Protein AF-A0A3S4IH50-F1 (afdb_monomer_lite)

pLDDT: mean 76.99, std 16.34, range [30.42, 96.88]

Radius of gyration: 32.54 Å; chains: 1; bounding box: 99×103×78 Å

InterPro domains:
  IPR017745 Cellulose biosynthesis protein BcsE [PF10995] (4-411)
  IPR017745 Cellulose biosynthesis protein BcsE [TIGR03369] (60-378)

Sequence (422 aa):
MRRGDENELLVLGNAEKYLGFDRPDAASRELRAATQWAEEKRRCVLLLANRQRLDMAAQAILAKSANLCAGLALAQKIGTGVYSWQTEHWMGAGAAAEAQTHVLGHDVSGALRLLREEPDALAARPALDLFLVHATRSSLDGNTPPPQWQLYDDLPALTAAAGGAVAATVLLDTGTSQRETLADAVSGLRRQCGSRLKILVRESGNRRLRRNEEQLLLQLGANLVLPAELRFASAVSLIHALQPAVYQRRNHLEPQILRNASLPPTDRGYLPPARFAEMVRKTVQRSGAIQISSTLVILSPAGGIRPWEMLAPDRFRRTGDLCTADTLQAYLFLFACGEADVPAALRNQFSLPVTDLADSETRCPDNASILQALTRLENQPDPSPPRPRDGARAASAKGPAHVALRRLPLRRRDKDGETIDV

Secondary structure (DSSP, 8-state):
--------EEEEE-GGGTS-TTSHHHHHHHHHHHHHHHHHTT-EEEEE--GGGS-HHHHHHHHHHGGGSSEEEEEEEEETTEEEEEEEEETT--TTSTT-EEEEEE-TTS-EEE------TTTTS--TTTT-EEEEGGGGTTPPPPTTEEEESSHHHHHHHHTT-SS-EEEEESSSS-HHHHHHHHHHHHHHH-TTSEEEEE--TT-PPPHHHHHHHHHHT-SEEE-TTS-HHHHHHHHHHTTTPPPPP-----HHHHHHHHPPPS--EE--HHHHHHHHHHHHHHHGGGT---EEEEEEEPTT--HHHHS-GGG--STTEEEEE-SS-EEEEETT--GGGHHHHHHHH-SS-HHHHEEEEEEE-SHHHHHHHHHHHHTS---PPPPP---------PPPPP-PPPP---PPPPTT------

Structure (mmCIF, N/CA/C/O backbone):
data_AF-A0A3S4IH50-F1
#
_entry.id   AF-A0A3S4IH50-F1
#
loop_
_atom_site.group_PDB
_atom_site.id
_atom_site.type_symbol
_atom_site.label_atom_id
_atom_site.label_alt_id
_atom_site.label_comp_id
_atom_site.label_asym_id
_atom_site.label_entity_id
_atom_site.label_seq_id
_atom_site.pdbx_PDB_ins_code
_atom_site.Cartn_x
_atom_site.Cartn_y
_atom_site.Cartn_z
_atom_site.occupancy
_atom_site.B_iso_or_equiv
_atom_site.auth_seq_id
_atom_site.auth_comp_id
_atom_site.auth_asym_id
_atom_site.auth_atom_id
_atom_site.pdbx_PDB_model_num
ATOM 1 N N . MET A 1 1 ? -15.814 56.507 19.696 1.00 35.12 1 MET A N 1
ATOM 2 C CA . MET A 1 1 ? -15.937 56.061 18.291 1.00 35.12 1 MET A CA 1
ATOM 3 C C . MET A 1 1 ? -14.917 54.952 18.065 1.00 35.12 1 MET A C 1
ATOM 5 O O . MET A 1 1 ? -13.728 55.223 18.106 1.00 35.12 1 MET A O 1
ATOM 9 N N . ARG A 1 2 ? -15.388 53.700 17.985 1.00 43.59 2 ARG A N 1
ATOM 10 C CA . ARG A 1 2 ? -14.597 52.471 17.808 1.00 43.59 2 ARG A CA 1
ATOM 11 C C . ARG A 1 2 ? -14.454 52.162 16.307 1.00 43.59 2 ARG A C 1
ATOM 13 O O . ARG A 1 2 ? -15.470 52.074 15.626 1.00 43.59 2 ARG A O 1
ATOM 20 N N . ARG A 1 3 ? -13.217 51.972 15.846 1.00 37.88 3 ARG A N 1
ATOM 21 C CA . ARG A 1 3 ? -12.746 51.259 14.635 1.00 37.88 3 ARG A CA 1
ATOM 22 C C . ARG A 1 3 ? -11.315 50.851 15.021 1.00 37.88 3 ARG A C 1
ATOM 24 O O . ARG A 1 3 ? -10.479 51.731 15.119 1.00 37.88 3 ARG A O 1
ATOM 31 N N . GLY A 1 4 ? -11.063 49.684 15.609 1.00 39.12 4 GLY A N 1
ATOM 32 C CA . GLY A 1 4 ? -11.107 48.372 14.970 1.00 39.12 4 GLY A CA 1
ATOM 33 C C . GLY A 1 4 ? -9.670 48.034 14.567 1.00 39.12 4 GLY A C 1
ATOM 34 O O . GLY A 1 4 ? -9.328 48.264 13.418 1.00 39.12 4 GLY A O 1
ATOM 35 N N . ASP A 1 5 ? -8.837 47.619 15.533 1.00 44.97 5 ASP A N 1
ATOM 36 C CA . ASP A 1 5 ? -7.463 47.140 15.297 1.00 44.97 5 ASP A CA 1
ATOM 37 C C . ASP A 1 5 ? -7.522 45.995 14.273 1.00 44.97 5 ASP A C 1
ATOM 39 O O . ASP A 1 5 ? -8.036 44.913 14.571 1.00 44.97 5 ASP A O 1
ATOM 43 N N . GLU A 1 6 ? -7.053 46.237 13.051 1.00 52.38 6 GLU A N 1
ATOM 44 C CA . GLU A 1 6 ? -6.857 45.178 12.065 1.00 52.38 6 GLU A CA 1
ATOM 45 C C . GLU A 1 6 ? -5.680 44.314 12.539 1.00 52.38 6 GLU A C 1
ATOM 47 O O . GLU A 1 6 ? -4.526 44.737 12.506 1.00 52.38 6 GLU A O 1
ATOM 52 N N . ASN A 1 7 ? -5.968 43.101 13.021 1.00 61.84 7 ASN A N 1
ATOM 53 C CA . ASN A 1 7 ? -4.951 42.077 13.259 1.00 61.84 7 ASN A CA 1
ATOM 54 C C . ASN A 1 7 ? -4.317 41.698 11.910 1.00 61.84 7 ASN A C 1
ATOM 56 O O . ASN A 1 7 ? -4.803 40.812 11.206 1.00 61.84 7 ASN A O 1
ATOM 60 N N . GLU A 1 8 ? -3.244 42.386 11.530 1.00 74.81 8 GLU A N 1
ATOM 61 C CA . GLU A 1 8 ? -2.491 42.084 10.316 1.00 74.81 8 GLU A CA 1
ATOM 62 C C . GLU A 1 8 ? -1.781 40.722 10.449 1.00 74.81 8 GLU A C 1
ATOM 64 O O . GLU A 1 8 ? -1.018 40.480 11.393 1.00 74.81 8 GLU A O 1
ATOM 69 N N . LEU A 1 9 ? -2.027 39.830 9.482 1.00 81.75 9 LEU A N 1
ATOM 70 C CA . LEU A 1 9 ? -1.347 38.541 9.348 1.00 81.75 9 LEU A CA 1
ATOM 71 C C . LEU A 1 9 ? -0.119 38.695 8.445 1.00 81.75 9 LEU A C 1
ATOM 73 O O . LEU A 1 9 ? -0.242 38.950 7.248 1.00 81.75 9 LEU A O 1
ATOM 77 N N . LEU A 1 10 ? 1.068 38.481 9.006 1.00 85.56 10 LEU A N 1
ATOM 78 C CA . LEU A 1 10 ? 2.316 38.410 8.257 1.00 85.56 10 LEU A CA 1
ATOM 79 C C . LEU A 1 10 ? 2.591 36.956 7.862 1.00 85.56 10 LEU A C 1
ATOM 81 O O . LEU A 1 10 ? 2.755 36.100 8.728 1.00 85.56 10 LEU A O 1
ATOM 85 N N . VAL A 1 11 ? 2.695 36.675 6.564 1.00 86.56 11 VAL A N 1
ATOM 86 C CA . VAL A 1 11 ? 3.039 35.337 6.062 1.00 86.56 11 VAL A CA 1
ATOM 87 C C . VAL A 1 11 ? 4.468 35.337 5.530 1.00 86.56 11 VAL A C 1
ATOM 89 O O . VAL A 1 11 ? 4.773 36.029 4.559 1.00 86.56 11 VAL A O 1
ATOM 92 N N . LEU A 1 12 ? 5.345 34.539 6.141 1.00 85.25 12 LEU A N 1
ATOM 93 C CA . LEU A 1 12 ? 6.718 34.341 5.683 1.00 85.25 12 LEU A CA 1
ATOM 94 C C . LEU A 1 12 ? 6.831 33.011 4.929 1.00 85.25 12 LEU A C 1
ATOM 96 O O . LEU A 1 12 ? 6.789 31.935 5.525 1.00 85.25 12 LEU A O 1
ATOM 100 N N . GLY A 1 13 ? 6.991 33.086 3.610 1.00 85.38 13 GLY A N 1
ATOM 101 C CA . GLY A 1 13 ? 7.233 31.920 2.760 1.00 85.38 13 GLY A CA 1
ATOM 102 C C . GLY A 1 13 ? 8.693 31.462 2.764 1.00 85.38 13 GLY A C 1
ATOM 103 O O . GLY A 1 13 ? 9.604 32.282 2.827 1.00 85.38 13 GLY A O 1
ATOM 104 N N . ASN A 1 14 ? 8.916 30.157 2.588 1.00 85.12 14 ASN A N 1
ATOM 105 C CA . ASN A 1 14 ? 10.242 29.523 2.590 1.00 85.12 14 ASN A CA 1
ATOM 106 C C . ASN A 1 14 ? 11.030 29.802 3.881 1.00 85.12 14 ASN A C 1
ATOM 108 O O . ASN A 1 14 ? 12.215 30.146 3.835 1.00 85.12 14 ASN A O 1
ATOM 112 N N . ALA A 1 15 ? 10.367 29.682 5.031 1.00 85.75 15 ALA A N 1
ATOM 113 C CA . ALA A 1 15 ? 10.955 29.966 6.335 1.00 85.75 15 ALA A CA 1
ATOM 114 C C . ALA A 1 15 ? 12.237 29.150 6.600 1.00 85.75 15 ALA A C 1
ATOM 116 O O . ALA A 1 15 ? 13.124 29.633 7.297 1.00 85.75 15 ALA A O 1
ATOM 117 N N . GLU A 1 16 ? 12.400 27.983 5.962 1.00 84.00 16 GLU A N 1
ATOM 118 C CA . GLU A 1 16 ? 13.617 27.162 6.040 1.00 84.00 16 GLU A CA 1
ATOM 119 C C . GLU A 1 16 ? 14.892 27.845 5.526 1.00 84.00 16 GLU A C 1
ATOM 121 O O . GLU A 1 16 ? 15.990 27.374 5.797 1.00 84.00 16 GLU A O 1
ATOM 126 N N . LYS A 1 17 ? 14.768 28.933 4.757 1.00 84.12 17 LYS A N 1
ATOM 127 C CA . LYS A 1 17 ? 15.921 29.704 4.269 1.00 84.12 17 LYS A CA 1
ATOM 128 C C . LYS A 1 17 ? 16.411 30.747 5.268 1.00 84.12 17 LYS A C 1
ATOM 130 O O . LYS A 1 17 ? 17.538 31.215 5.146 1.00 84.12 17 LYS A O 1
ATOM 135 N N . TYR A 1 18 ? 15.540 31.152 6.186 1.00 81.62 18 TYR A N 1
ATOM 136 C CA . TYR A 1 18 ? 15.788 32.233 7.139 1.00 81.62 18 TYR A CA 1
ATOM 137 C C . TYR A 1 18 ? 15.977 31.711 8.558 1.00 81.62 18 TYR A C 1
ATOM 139 O O . TYR A 1 18 ? 16.594 32.390 9.371 1.00 81.62 18 TYR A O 1
ATOM 147 N N . LEU A 1 19 ? 15.437 30.523 8.835 1.00 81.44 19 LEU A N 1
ATOM 148 C CA . LEU A 1 19 ? 15.501 29.869 10.128 1.00 81.44 19 LEU A CA 1
ATOM 149 C C . LEU A 1 19 ? 16.438 28.662 10.054 1.00 81.44 19 LEU A C 1
ATOM 151 O O . LEU A 1 19 ? 16.277 27.784 9.203 1.00 81.44 19 LEU A O 1
ATOM 155 N N . GLY A 1 20 ? 17.413 28.617 10.959 1.00 78.88 20 GLY A N 1
ATOM 156 C CA . GLY A 1 20 ? 18.415 27.563 11.083 1.00 78.88 20 GLY A CA 1
ATOM 157 C C . GLY A 1 20 ? 17.845 26.295 11.709 1.00 78.88 20 GLY A C 1
ATOM 158 O O . GLY A 1 20 ? 18.200 25.939 12.832 1.00 78.88 20 GLY A O 1
ATOM 159 N N . PHE A 1 21 ? 16.952 25.606 10.993 1.00 76.56 21 PHE A N 1
ATOM 160 C CA . PHE A 1 21 ? 16.355 24.339 11.438 1.00 76.56 21 PHE A CA 1
ATOM 161 C C . PHE A 1 21 ? 17.347 23.167 11.479 1.00 76.56 21 PHE A C 1
ATOM 163 O O . PHE A 1 21 ? 17.009 22.100 11.977 1.00 76.56 21 PHE A O 1
ATOM 170 N N . ASP A 1 22 ? 18.573 23.366 11.000 1.00 74.62 22 ASP A N 1
ATOM 171 C CA . ASP A 1 22 ? 19.691 22.423 11.058 1.00 74.62 22 ASP A CA 1
ATOM 172 C C . ASP A 1 22 ? 20.353 22.352 12.445 1.00 74.62 22 ASP A C 1
ATOM 174 O O . ASP A 1 22 ? 20.998 21.357 12.781 1.00 74.62 22 ASP A O 1
ATOM 178 N N . ARG A 1 23 ? 20.192 23.396 13.272 1.00 79.38 23 ARG A N 1
ATOM 179 C CA . ARG A 1 23 ? 20.815 23.502 14.596 1.00 79.38 23 ARG A CA 1
ATOM 180 C C . ARG A 1 23 ? 19.773 23.815 15.673 1.00 79.38 23 ARG A C 1
ATOM 182 O O . ARG A 1 23 ? 19.114 24.852 15.601 1.00 79.38 23 ARG A O 1
ATOM 189 N N . PRO A 1 24 ? 19.670 22.998 16.737 1.00 74.94 24 PRO A N 1
ATOM 190 C CA . PRO A 1 24 ? 18.614 23.137 17.744 1.00 74.94 24 PRO A CA 1
ATOM 191 C C . PRO A 1 24 ? 18.642 24.482 18.485 1.00 74.94 24 PRO A C 1
ATOM 193 O O . PRO A 1 24 ? 17.589 25.083 18.724 1.00 74.94 24 PRO A O 1
ATOM 196 N N . ASP A 1 25 ? 19.836 24.989 18.797 1.00 83.12 25 ASP A N 1
ATOM 197 C CA . ASP A 1 25 ? 20.001 26.264 19.503 1.00 83.12 25 ASP A CA 1
ATOM 198 C C . ASP A 1 25 ? 19.669 27.467 18.613 1.00 83.12 25 ASP A C 1
ATOM 200 O O . ASP A 1 25 ? 19.109 28.458 19.085 1.00 83.12 25 ASP A O 1
ATOM 204 N N . ALA A 1 26 ? 19.991 27.381 17.317 1.00 85.00 26 ALA A N 1
ATOM 205 C CA . ALA A 1 26 ? 19.685 28.435 16.356 1.00 85.00 26 ALA A CA 1
ATOM 206 C C . ALA A 1 26 ? 18.173 28.529 16.124 1.00 85.00 26 ALA A C 1
ATOM 208 O O . ALA A 1 26 ? 17.600 29.593 16.359 1.00 85.00 26 ALA A O 1
ATOM 209 N N . ALA A 1 27 ? 17.526 27.400 15.807 1.00 81.69 27 ALA A N 1
ATOM 210 C CA . ALA A 1 27 ? 16.080 27.316 15.622 1.00 81.69 27 ALA A CA 1
ATOM 211 C C . ALA A 1 27 ? 15.308 27.849 16.837 1.00 81.69 27 ALA A C 1
ATOM 213 O O . ALA A 1 27 ? 14.405 28.671 16.699 1.00 81.69 27 ALA A O 1
ATOM 214 N N . SER A 1 28 ? 15.692 27.435 18.049 1.00 84.62 28 SER A N 1
ATOM 215 C CA . SER A 1 28 ? 15.005 27.860 19.274 1.00 84.62 28 SER A CA 1
ATOM 216 C C . SER A 1 28 ? 15.169 29.355 19.553 1.00 84.62 28 SER A C 1
ATOM 218 O O . SER A 1 28 ? 14.220 30.007 19.989 1.00 84.62 28 SER A O 1
ATOM 220 N N . ARG A 1 29 ? 16.357 29.920 19.309 1.00 88.62 29 ARG A N 1
ATOM 221 C CA . ARG A 1 29 ? 16.619 31.355 19.488 1.00 88.62 29 ARG A CA 1
ATOM 222 C C . ARG A 1 29 ? 15.850 32.198 18.474 1.00 88.62 29 ARG A C 1
ATOM 224 O O . ARG A 1 29 ? 15.261 33.206 18.850 1.00 88.62 29 ARG A O 1
ATOM 231 N N . GLU A 1 30 ? 15.857 31.793 17.211 1.00 89.12 30 GLU A N 1
ATOM 232 C CA . GLU A 1 30 ? 15.212 32.533 16.125 1.00 89.12 30 GLU A CA 1
ATOM 233 C C . GLU A 1 30 ? 13.685 32.478 16.230 1.00 89.12 30 GLU A C 1
ATOM 235 O O . GLU A 1 30 ? 13.032 33.507 16.074 1.00 89.12 30 GLU A O 1
ATOM 240 N N . LEU A 1 31 ? 13.114 31.324 16.597 1.00 87.56 31 LEU A N 1
ATOM 241 C CA . LEU A 1 31 ? 11.680 31.210 16.873 1.00 87.56 31 LEU A CA 1
ATOM 242 C C . LEU A 1 31 ? 11.265 32.056 18.082 1.00 87.56 31 LEU A C 1
ATOM 244 O O . LEU A 1 31 ? 10.263 32.757 17.999 1.00 87.56 31 LEU A O 1
ATOM 248 N N . ARG A 1 32 ? 12.052 32.081 19.171 1.00 88.62 32 ARG A N 1
ATOM 249 C CA . ARG A 1 32 ? 11.782 32.988 20.307 1.00 88.62 32 ARG A CA 1
ATOM 250 C C . ARG A 1 32 ? 11.823 34.452 19.897 1.00 88.62 32 ARG A C 1
ATOM 252 O O . ARG A 1 32 ? 10.945 35.205 20.296 1.00 88.62 32 ARG A O 1
ATOM 259 N N . ALA A 1 33 ? 12.818 34.846 19.104 1.00 88.62 33 ALA A N 1
ATOM 260 C CA . ALA A 1 33 ? 12.922 36.213 18.609 1.00 88.62 33 ALA A CA 1
ATOM 261 C C . ALA A 1 33 ? 11.719 36.584 17.726 1.00 88.62 33 ALA A C 1
ATOM 263 O O . ALA A 1 33 ? 11.176 37.677 17.863 1.00 88.62 33 ALA A O 1
ATOM 264 N N . ALA A 1 34 ? 11.265 35.665 16.866 1.00 87.44 34 ALA A N 1
ATOM 265 C CA . ALA A 1 34 ? 10.076 35.858 16.042 1.00 87.44 34 ALA A CA 1
ATOM 266 C C . ALA A 1 34 ? 8.797 35.974 16.887 1.00 87.44 34 ALA A C 1
ATOM 268 O O . ALA A 1 34 ? 7.998 36.878 16.645 1.00 87.44 34 ALA A O 1
ATOM 269 N N . THR A 1 35 ? 8.624 35.114 17.896 1.00 87.44 35 THR A N 1
ATOM 270 C CA . THR A 1 35 ? 7.488 35.172 18.829 1.00 87.44 35 THR A CA 1
ATOM 271 C C . THR A 1 35 ? 7.488 36.485 19.611 1.00 87.44 35 THR A C 1
ATOM 273 O O . THR A 1 35 ? 6.485 37.193 19.603 1.00 87.44 35 THR A O 1
ATOM 276 N N . GLN A 1 36 ? 8.621 36.872 20.204 1.00 88.88 36 GLN A N 1
ATOM 277 C CA . GLN A 1 36 ? 8.741 38.123 20.956 1.00 88.88 36 GLN A CA 1
ATOM 278 C C . GLN A 1 36 ? 8.453 39.343 20.072 1.00 88.88 36 GLN A C 1
ATOM 280 O O . GLN A 1 36 ? 7.710 40.239 20.462 1.00 88.88 36 GLN A O 1
ATOM 285 N N . TRP A 1 37 ? 8.994 39.370 18.854 1.00 89.56 37 TRP A N 1
ATOM 286 C CA . TRP A 1 37 ? 8.717 40.450 17.911 1.00 89.56 37 TRP A CA 1
ATOM 287 C C . TRP A 1 37 ? 7.231 40.517 17.533 1.00 89.56 37 TRP A C 1
ATOM 289 O O . TRP A 1 37 ? 6.659 41.607 17.455 1.00 89.56 37 TRP A O 1
ATOM 299 N N . ALA A 1 38 ? 6.591 39.364 17.312 1.00 88.12 38 ALA A N 1
ATOM 300 C CA . ALA A 1 38 ? 5.167 39.282 16.999 1.00 88.12 38 ALA A CA 1
ATOM 301 C C . ALA A 1 38 ? 4.307 39.817 18.156 1.00 88.12 38 ALA A C 1
ATOM 303 O O . ALA A 1 38 ? 3.365 40.576 17.919 1.00 88.12 38 ALA A O 1
ATOM 304 N N . GLU A 1 39 ? 4.676 39.503 19.400 1.00 86.25 39 GLU A N 1
ATOM 305 C CA . GLU A 1 39 ? 4.042 40.031 20.611 1.00 86.25 39 GLU A CA 1
ATOM 306 C C . GLU A 1 39 ? 4.234 41.549 20.747 1.00 86.25 39 GLU A C 1
ATOM 308 O O . GLU A 1 39 ? 3.257 42.283 20.912 1.00 86.25 39 GLU A O 1
ATOM 313 N N . GLU A 1 40 ? 5.469 42.042 20.603 1.00 89.50 40 GLU A N 1
ATOM 314 C CA . GLU A 1 40 ? 5.807 43.470 20.685 1.00 89.50 40 GLU A CA 1
ATOM 315 C C . GLU A 1 40 ? 5.060 44.307 19.642 1.00 89.50 40 GLU A C 1
ATOM 317 O O . GLU A 1 40 ? 4.642 45.436 19.912 1.00 89.50 40 GLU A O 1
ATOM 322 N N . LYS A 1 41 ? 4.887 43.763 18.434 1.00 86.69 41 LYS A N 1
ATOM 323 C CA . LYS A 1 41 ? 4.178 44.428 17.334 1.00 86.69 41 LYS A CA 1
ATOM 324 C C . LYS A 1 41 ? 2.684 44.129 17.299 1.00 86.69 41 LYS A C 1
ATOM 326 O O . LYS A 1 41 ? 2.007 44.702 16.451 1.00 86.69 41 LYS A O 1
ATOM 331 N N . ARG A 1 42 ? 2.173 43.278 18.198 1.00 84.00 42 ARG A N 1
ATOM 332 C CA . ARG A 1 42 ? 0.786 42.777 18.203 1.00 84.00 42 ARG A CA 1
ATOM 333 C C . ARG A 1 42 ? 0.346 42.247 16.834 1.00 84.00 42 ARG A C 1
ATOM 335 O O . ARG A 1 42 ? -0.740 42.557 16.354 1.00 84.00 42 ARG A O 1
ATOM 342 N N . ARG A 1 43 ? 1.211 41.466 16.187 1.00 85.69 43 ARG A N 1
ATOM 343 C CA . ARG A 1 43 ? 0.962 40.876 14.864 1.00 85.69 43 ARG A CA 1
ATOM 344 C C . ARG A 1 43 ? 0.888 39.363 14.947 1.00 85.69 43 ARG A C 1
ATOM 346 O O . ARG A 1 43 ? 1.544 38.745 15.780 1.00 85.69 43 ARG A O 1
ATOM 353 N N . CYS A 1 44 ? 0.131 38.759 14.036 1.00 84.50 44 CYS A N 1
ATOM 354 C CA . CYS A 1 44 ? 0.169 37.316 13.836 1.00 84.50 44 CYS A CA 1
ATOM 355 C C . CYS A 1 44 ? 1.207 36.992 12.758 1.00 84.50 44 CYS A C 1
ATOM 357 O O . CYS A 1 44 ? 1.179 37.588 11.682 1.00 84.50 44 CYS A O 1
ATOM 359 N N . VAL A 1 45 ? 2.121 36.063 13.037 1.00 87.44 45 VAL A N 1
ATOM 360 C CA . VAL A 1 45 ? 3.142 35.624 12.078 1.00 87.44 45 VAL A CA 1
ATOM 361 C C . VAL A 1 45 ? 2.907 34.159 11.733 1.00 87.44 45 VAL A C 1
ATOM 363 O O . VAL A 1 45 ? 2.935 33.298 12.609 1.00 87.44 45 VAL A O 1
ATOM 366 N N . LEU A 1 46 ? 2.708 33.877 10.447 1.00 88.56 46 LEU A N 1
ATOM 367 C CA . LEU A 1 46 ? 2.616 32.531 9.897 1.00 88.56 46 LEU A CA 1
ATOM 368 C C . LEU A 1 46 ? 3.897 32.204 9.129 1.00 88.56 46 LEU A C 1
ATOM 370 O O . LEU A 1 46 ? 4.208 32.828 8.114 1.00 88.56 46 LEU A O 1
ATOM 374 N N . LEU A 1 47 ? 4.626 31.198 9.602 1.00 88.56 47 LEU A N 1
ATOM 375 C CA . LEU A 1 47 ? 5.848 30.710 8.972 1.00 88.56 47 LEU A CA 1
ATOM 376 C C . LEU A 1 47 ? 5.518 29.501 8.090 1.00 88.56 47 LEU A C 1
ATOM 378 O O . LEU A 1 47 ? 5.045 28.479 8.581 1.00 88.56 47 LEU A O 1
ATOM 382 N N . LEU A 1 48 ? 5.783 29.601 6.787 1.00 89.00 48 LEU A N 1
ATOM 383 C CA . LEU A 1 48 ? 5.587 28.510 5.834 1.00 89.00 48 LEU A CA 1
ATOM 384 C C . LEU A 1 48 ? 6.942 27.923 5.440 1.00 89.00 48 LEU A C 1
ATOM 386 O O . LEU A 1 48 ? 7.703 28.544 4.693 1.00 89.00 48 LEU A O 1
ATOM 390 N N . ALA A 1 49 ? 7.231 26.717 5.926 1.00 85.94 49 ALA A N 1
ATOM 391 C CA . ALA A 1 49 ? 8.445 25.977 5.596 1.00 85.94 49 ALA A CA 1
ATOM 392 C C . ALA A 1 49 ? 8.157 24.838 4.609 1.00 85.94 49 ALA A C 1
ATOM 394 O O . ALA A 1 49 ? 7.166 24.115 4.741 1.00 85.94 49 ALA A O 1
ATOM 395 N N . ASN A 1 50 ? 9.042 24.634 3.632 1.00 84.12 50 ASN A N 1
ATOM 396 C CA . ASN A 1 50 ? 8.935 23.493 2.727 1.00 84.12 50 ASN A CA 1
ATOM 397 C C . ASN A 1 50 ? 9.580 22.241 3.339 1.00 84.12 50 ASN A C 1
ATOM 399 O O . ASN A 1 50 ? 10.800 22.078 3.317 1.00 84.12 50 ASN A O 1
ATOM 403 N N . ARG A 1 51 ? 8.742 21.305 3.798 1.00 75.19 51 ARG A N 1
ATOM 404 C CA . ARG A 1 51 ? 9.170 20.024 4.384 1.00 75.19 51 ARG A CA 1
ATOM 405 C C . ARG A 1 51 ? 10.111 19.215 3.485 1.00 75.19 51 ARG A C 1
ATOM 407 O O . ARG A 1 51 ? 10.994 18.554 4.009 1.00 75.19 51 ARG A O 1
ATOM 414 N N . GLN A 1 52 ? 9.964 19.263 2.158 1.00 75.38 52 GLN A N 1
ATOM 415 C CA . GLN A 1 52 ? 10.820 18.491 1.240 1.00 75.38 52 GLN A CA 1
ATOM 416 C C . GLN A 1 52 ? 12.277 18.970 1.223 1.00 75.38 52 GLN A C 1
ATOM 418 O O . GLN A 1 52 ? 13.146 18.255 0.738 1.00 75.38 52 GLN A O 1
ATOM 423 N N . ARG A 1 53 ? 12.542 20.178 1.730 1.00 78.00 53 ARG A N 1
ATOM 424 C CA . ARG A 1 53 ? 13.893 20.732 1.873 1.00 78.00 53 ARG A CA 1
ATOM 425 C C . ARG A 1 53 ? 14.495 20.497 3.257 1.00 78.00 53 ARG A C 1
ATOM 427 O O . ARG A 1 53 ? 15.655 20.829 3.461 1.00 78.00 53 ARG A O 1
ATOM 434 N N . LEU A 1 54 ? 13.716 19.959 4.194 1.00 73.50 54 LEU A N 1
ATOM 435 C CA . LEU A 1 54 ? 14.155 19.652 5.549 1.00 73.50 54 LEU A CA 1
ATOM 436 C C . LEU A 1 54 ? 14.442 18.159 5.651 1.00 73.50 54 LEU A C 1
ATOM 438 O O . LEU A 1 54 ? 13.572 17.339 5.351 1.00 73.50 54 LEU A O 1
ATOM 442 N N . ASP A 1 55 ? 15.636 17.801 6.111 1.00 70.50 55 ASP A N 1
ATOM 443 C CA . ASP A 1 55 ? 15.944 16.415 6.447 1.00 70.50 55 ASP A CA 1
ATOM 444 C C . ASP A 1 55 ? 15.204 15.965 7.724 1.00 70.50 55 ASP A C 1
ATOM 446 O O . ASP A 1 55 ? 14.512 16.735 8.398 1.00 70.50 55 ASP A O 1
ATOM 450 N N . MET A 1 56 ? 15.323 14.680 8.061 1.00 66.12 56 MET A N 1
ATOM 451 C CA . MET A 1 56 ? 14.647 14.111 9.231 1.00 66.12 56 MET A CA 1
ATOM 452 C C . MET A 1 56 ? 15.111 14.734 10.557 1.00 66.12 56 MET A C 1
ATOM 454 O O . MET A 1 56 ? 14.314 14.831 11.491 1.00 66.12 56 MET A O 1
ATOM 458 N N . ALA A 1 57 ? 16.373 15.163 10.650 1.00 66.62 57 ALA A N 1
ATOM 459 C CA . ALA A 1 57 ? 16.920 15.771 11.858 1.00 66.62 57 ALA A CA 1
ATOM 460 C C . ALA A 1 57 ? 16.349 17.180 12.066 1.00 66.62 57 ALA A C 1
ATOM 462 O O . ALA A 1 57 ? 15.859 17.490 13.152 1.00 66.62 57 ALA A O 1
ATOM 463 N N . ALA A 1 58 ? 16.315 17.991 11.010 1.00 69.69 58 ALA A N 1
ATOM 464 C CA . ALA A 1 58 ? 15.746 19.329 11.017 1.00 69.69 58 ALA A CA 1
ATOM 465 C C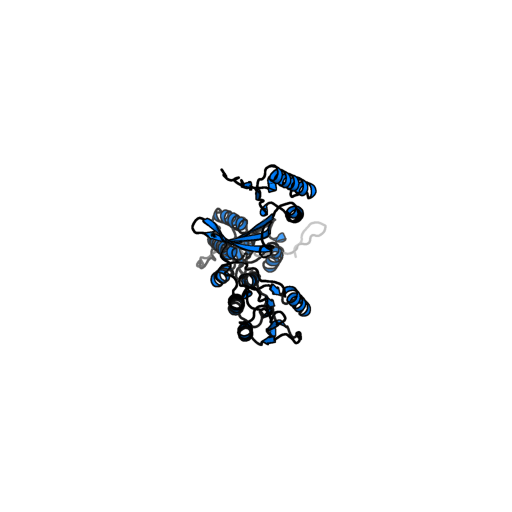 . ALA A 1 58 ? 14.238 19.316 11.294 1.00 69.69 58 ALA A C 1
ATOM 467 O O . ALA A 1 58 ? 13.732 20.142 12.054 1.00 69.69 58 ALA A O 1
ATOM 468 N N . GLN A 1 59 ? 13.510 18.335 10.753 1.00 69.19 59 GLN A N 1
ATOM 469 C CA . GLN A 1 59 ? 12.093 18.139 11.074 1.00 69.19 59 GLN A CA 1
ATOM 470 C C . GLN A 1 59 ? 11.875 17.802 12.556 1.00 69.19 59 GLN A C 1
ATOM 472 O O . GLN A 1 59 ? 10.950 18.327 13.173 1.00 69.19 59 GLN A O 1
ATOM 477 N N . ALA A 1 60 ? 12.727 16.955 13.142 1.00 68.50 60 ALA A N 1
ATOM 478 C CA . ALA A 1 60 ? 12.650 16.614 14.560 1.00 68.50 60 ALA A CA 1
ATOM 479 C C . ALA A 1 60 ? 13.008 17.805 15.465 1.00 68.50 60 ALA A C 1
ATOM 481 O O . ALA A 1 60 ? 12.382 17.992 16.510 1.00 68.50 60 ALA A O 1
ATOM 482 N N . ILE A 1 61 ? 13.989 18.622 15.066 1.00 74.12 61 ILE A N 1
ATOM 483 C CA . ILE A 1 61 ? 14.337 19.876 15.748 1.00 74.12 61 ILE A CA 1
ATOM 484 C C . ILE A 1 61 ? 13.148 20.839 15.708 1.00 74.12 61 ILE A C 1
ATOM 486 O O . ILE A 1 61 ? 12.731 21.323 16.757 1.00 74.12 61 ILE A O 1
ATOM 490 N N . LEU A 1 62 ? 12.555 21.055 14.531 1.00 76.69 62 LEU A N 1
ATOM 491 C CA . LEU A 1 62 ? 11.388 21.919 14.367 1.00 76.69 62 LEU A CA 1
ATOM 492 C C . LEU A 1 62 ? 10.216 21.454 15.238 1.00 76.69 62 LEU A C 1
ATOM 494 O O . LEU A 1 62 ? 9.648 22.268 15.955 1.00 76.69 62 LEU A O 1
ATOM 498 N N . ALA A 1 63 ? 9.894 20.158 15.239 1.00 72.06 63 ALA A N 1
ATOM 499 C CA . ALA A 1 63 ? 8.817 19.610 16.065 1.00 72.06 63 ALA A CA 1
ATOM 500 C C . ALA A 1 63 ? 9.052 19.841 17.570 1.00 72.06 63 ALA A C 1
ATOM 502 O O . ALA A 1 63 ? 8.114 20.143 18.301 1.00 72.06 63 ALA A O 1
ATOM 503 N N . LYS A 1 64 ? 10.305 19.755 18.039 1.00 73.25 64 LYS A N 1
ATOM 504 C CA . LYS A 1 64 ? 10.662 20.037 19.440 1.00 73.25 64 LYS A CA 1
ATOM 505 C C . LYS A 1 64 ? 10.596 21.526 19.780 1.00 73.25 64 LYS A C 1
ATOM 507 O O . LYS A 1 64 ? 10.133 21.884 20.861 1.00 73.25 64 LYS A O 1
ATOM 512 N N . SER A 1 65 ? 11.070 22.387 18.883 1.00 77.38 65 SER A N 1
ATOM 513 C CA . SER A 1 65 ? 11.086 23.841 19.083 1.00 77.38 65 SER A CA 1
ATOM 514 C C . SER A 1 65 ? 9.731 24.500 18.806 1.00 77.38 65 SER A C 1
ATOM 516 O O . SER A 1 65 ? 9.523 25.638 19.217 1.00 77.38 65 SER A O 1
ATOM 518 N N . ALA A 1 66 ? 8.792 23.799 18.164 1.00 74.25 66 ALA A N 1
ATOM 519 C CA . ALA A 1 66 ? 7.468 24.312 17.823 1.00 74.25 66 ALA A CA 1
ATOM 520 C C . ALA A 1 66 ? 6.614 24.694 19.039 1.00 74.25 66 ALA A C 1
ATOM 522 O O . ALA A 1 66 ? 5.761 25.561 18.913 1.00 74.25 66 ALA A O 1
ATOM 523 N N . ASN A 1 67 ? 6.901 24.146 20.225 1.00 72.75 67 ASN A N 1
ATOM 524 C CA . ASN A 1 67 ? 6.263 24.559 21.483 1.00 72.75 67 ASN A CA 1
ATOM 525 C C . ASN A 1 67 ? 6.527 26.035 21.852 1.00 72.75 67 ASN A C 1
ATOM 527 O O . ASN A 1 67 ? 5.923 26.556 22.784 1.00 72.75 67 ASN A O 1
ATOM 531 N N . LEU A 1 68 ? 7.464 26.704 21.169 1.00 81.44 68 LEU A N 1
ATOM 532 C CA . LEU A 1 68 ? 7.738 28.140 21.304 1.00 81.44 68 LEU A CA 1
ATOM 533 C C . LEU A 1 68 ? 6.805 29.003 20.436 1.00 81.44 68 LEU A C 1
ATOM 535 O O . LEU A 1 68 ? 6.852 30.233 20.511 1.00 81.44 68 LEU A O 1
ATOM 539 N N . CYS A 1 69 ? 6.001 28.369 19.584 1.00 83.88 69 CYS A N 1
ATOM 540 C CA . CYS A 1 69 ? 5.033 29.004 18.707 1.00 83.88 69 CYS A CA 1
ATOM 541 C C . CYS A 1 69 ? 3.615 28.798 19.248 1.00 83.88 69 CYS A C 1
ATOM 543 O O . CYS A 1 69 ? 3.340 27.882 20.016 1.00 83.88 69 CYS A O 1
ATOM 545 N N . ALA A 1 70 ? 2.686 29.644 18.802 1.00 82.62 70 ALA A N 1
ATOM 546 C CA . ALA A 1 70 ? 1.275 29.501 19.150 1.00 82.62 70 ALA A CA 1
ATOM 547 C C . ALA A 1 70 ? 0.608 28.289 18.475 1.00 82.62 70 ALA A C 1
ATOM 549 O O . ALA A 1 70 ? -0.496 27.916 18.852 1.00 82.62 70 ALA A O 1
ATOM 550 N N . GLY A 1 71 ? 1.235 27.679 17.473 1.00 83.00 71 GLY A N 1
ATOM 551 C CA . GLY A 1 71 ? 0.697 26.509 16.800 1.00 83.00 71 GLY A CA 1
ATOM 552 C C . GLY A 1 71 ? 1.673 25.905 15.804 1.00 83.00 71 GLY A C 1
ATOM 553 O O . GLY A 1 71 ? 2.582 26.576 15.310 1.00 83.00 71 GLY A O 1
ATOM 554 N N . LEU A 1 72 ? 1.441 24.637 15.484 1.00 82.56 72 LEU A N 1
ATOM 555 C CA . LEU A 1 72 ? 2.125 23.901 14.435 1.00 82.56 72 LEU A CA 1
ATOM 556 C C . LEU A 1 72 ? 1.105 23.072 13.662 1.00 82.56 72 LEU A C 1
ATOM 558 O O . LEU A 1 72 ? 0.315 22.328 14.243 1.00 82.56 72 LEU A O 1
ATOM 562 N N . ALA A 1 73 ? 1.175 23.168 12.339 1.00 82.44 73 ALA A N 1
ATOM 563 C CA . ALA A 1 73 ? 0.423 22.308 11.450 1.00 82.44 73 ALA A CA 1
ATOM 564 C C . ALA A 1 73 ? 1.298 21.802 10.304 1.00 82.44 73 ALA A C 1
ATOM 566 O O . ALA A 1 73 ? 2.219 22.481 9.840 1.00 82.44 73 ALA A O 1
ATOM 567 N N . LEU A 1 74 ? 0.991 20.596 9.846 1.00 79.50 74 LEU A N 1
ATOM 568 C CA . LEU A 1 74 ? 1.693 19.891 8.797 1.00 79.50 74 LEU A CA 1
ATOM 569 C C . LEU A 1 74 ? 0.773 19.698 7.597 1.00 79.50 74 LEU A C 1
ATOM 571 O O . LEU A 1 74 ? -0.239 19.006 7.679 1.00 79.50 74 LEU A O 1
ATOM 575 N N . ALA A 1 75 ? 1.166 20.261 6.459 1.00 81.50 75 ALA A N 1
ATOM 576 C CA . ALA A 1 75 ? 0.509 20.001 5.188 1.00 81.50 75 ALA A CA 1
ATOM 577 C C . ALA A 1 75 ? 1.325 19.002 4.356 1.00 81.50 75 ALA A C 1
ATOM 579 O O . ALA A 1 75 ? 2.529 19.185 4.160 1.00 81.50 75 ALA A O 1
ATOM 580 N N . GLN A 1 76 ? 0.680 17.967 3.818 1.00 75.44 76 GLN A N 1
ATOM 581 C CA . GLN A 1 76 ? 1.336 16.982 2.955 1.00 75.44 76 GLN A CA 1
ATOM 582 C C . GLN A 1 76 ? 0.462 16.627 1.759 1.00 75.44 76 GLN A C 1
ATOM 584 O O . GLN A 1 76 ? -0.705 16.302 1.908 1.00 75.44 76 GLN A O 1
ATOM 589 N N . LYS A 1 77 ? 1.029 16.600 0.552 1.00 73.31 77 LYS A N 1
ATOM 590 C CA . LYS A 1 77 ? 0.323 16.065 -0.616 1.00 73.31 77 LYS A CA 1
ATOM 591 C C . LYS A 1 77 ? 0.190 14.542 -0.488 1.00 73.31 77 LYS A C 1
ATOM 593 O O . LYS A 1 77 ? 1.206 13.852 -0.420 1.00 73.31 77 LYS A O 1
ATOM 598 N N . ILE A 1 78 ? -1.041 14.026 -0.471 1.00 68.44 78 ILE A N 1
ATOM 599 C CA . ILE A 1 78 ? -1.316 12.578 -0.383 1.00 68.44 78 ILE A CA 1
ATOM 600 C C . ILE A 1 78 ? -1.632 11.988 -1.764 1.00 68.44 78 ILE A C 1
ATOM 602 O O . ILE A 1 78 ? -1.358 10.819 -2.018 1.00 68.44 78 ILE A O 1
ATOM 606 N N . GLY A 1 79 ? -2.156 12.804 -2.684 1.00 60.75 79 GLY A N 1
ATOM 607 C CA . GLY A 1 79 ? -2.522 12.370 -4.031 1.00 60.75 79 GLY A CA 1
ATOM 608 C C . GLY A 1 79 ? -2.620 13.522 -5.031 1.00 60.75 79 GLY A C 1
ATOM 609 O O . GLY A 1 79 ? -2.172 14.645 -4.780 1.00 60.75 79 GLY A O 1
ATOM 610 N N . THR A 1 80 ? -3.201 13.257 -6.199 1.00 65.19 80 THR A N 1
ATOM 611 C CA . THR A 1 80 ? -3.403 14.274 -7.241 1.00 65.19 80 THR A CA 1
ATOM 612 C C . THR A 1 80 ? -4.490 15.256 -6.810 1.00 65.19 80 THR A C 1
ATOM 614 O O . THR A 1 80 ? -5.669 14.929 -6.841 1.00 65.19 80 THR A O 1
ATOM 617 N N . GLY A 1 81 ? -4.087 16.457 -6.387 1.00 64.56 81 GLY A N 1
ATOM 618 C CA . GLY A 1 81 ? -5.012 17.505 -5.944 1.00 64.56 81 GLY A CA 1
ATOM 619 C C . GLY A 1 81 ? -5.608 17.289 -4.548 1.00 64.56 81 GLY A C 1
ATOM 620 O O . GLY A 1 81 ? -6.569 17.975 -4.213 1.00 64.56 81 GLY A O 1
ATOM 621 N N . VAL A 1 82 ? -5.043 16.366 -3.758 1.00 70.12 82 VAL A N 1
ATOM 622 C CA . VAL A 1 82 ? -5.484 16.029 -2.394 1.00 70.12 82 VAL A CA 1
ATOM 623 C C . VAL A 1 82 ? -4.321 16.178 -1.412 1.00 70.12 82 VAL A C 1
ATOM 625 O O . VAL A 1 82 ? -3.217 15.678 -1.664 1.00 70.12 82 VAL A O 1
ATOM 628 N N . TYR A 1 83 ? -4.578 16.832 -0.281 1.00 76.38 83 TYR A N 1
ATOM 629 C CA . TYR A 1 83 ? -3.584 17.181 0.734 1.00 76.38 83 TYR A CA 1
ATOM 630 C C . TYR A 1 83 ? -4.078 16.799 2.132 1.00 76.38 83 TYR A C 1
ATOM 632 O O . TYR A 1 83 ? -5.245 16.974 2.439 1.00 76.38 83 TYR A O 1
ATOM 640 N N . SER A 1 84 ? -3.193 16.295 2.984 1.00 74.50 84 SER A N 1
ATOM 641 C CA . SER A 1 84 ? -3.393 16.171 4.425 1.00 74.50 84 SER A CA 1
ATOM 642 C C . SER A 1 84 ? -3.064 17.502 5.077 1.00 74.50 84 SER A C 1
ATOM 644 O O . SER A 1 84 ? -2.086 18.137 4.682 1.00 74.50 84 SER A O 1
ATOM 646 N N . TRP A 1 85 ? -3.829 17.878 6.088 1.00 79.88 85 TRP A N 1
ATOM 647 C CA . TRP A 1 85 ? -3.557 18.963 7.013 1.00 79.88 85 TRP A CA 1
ATOM 648 C C . TRP A 1 85 ? -3.656 18.415 8.432 1.00 79.88 85 TRP A C 1
ATOM 650 O O . TRP A 1 85 ? -4.740 18.071 8.886 1.00 79.88 85 TRP A O 1
ATOM 660 N N . GLN A 1 86 ? -2.534 18.307 9.129 1.00 73.56 86 GLN A N 1
ATOM 661 C CA . GLN A 1 86 ? -2.477 17.792 10.494 1.00 73.56 86 GLN A CA 1
ATOM 662 C C . GLN A 1 86 ? -2.137 18.931 11.434 1.00 73.56 86 GLN A C 1
ATOM 664 O O . GLN A 1 86 ? -1.084 19.540 11.289 1.00 73.56 86 GLN A O 1
ATOM 669 N N . THR A 1 87 ? -3.006 19.229 12.388 1.00 75.94 87 THR A N 1
ATOM 670 C CA . THR A 1 87 ? -2.706 20.219 13.423 1.00 75.94 87 THR A CA 1
ATOM 671 C C . THR A 1 87 ? -2.075 19.497 14.606 1.00 75.94 87 THR A C 1
ATOM 673 O O . THR A 1 87 ? -2.744 18.692 15.241 1.00 75.94 87 THR A O 1
ATOM 676 N N . GLU A 1 88 ? -0.808 19.776 14.912 1.00 70.31 88 GLU A N 1
ATOM 677 C CA . GLU A 1 88 ? -0.129 19.213 16.089 1.00 70.31 88 GLU A CA 1
ATOM 678 C C . GLU A 1 88 ? -0.657 19.888 17.359 1.00 70.31 88 GLU A C 1
ATOM 680 O O . GLU A 1 88 ? -1.191 19.244 18.257 1.00 70.31 88 GLU A O 1
ATOM 685 N N . HIS A 1 89 ? -0.579 21.218 17.394 1.00 73.19 89 HIS A N 1
ATOM 686 C CA . HIS A 1 89 ? -1.182 22.058 18.422 1.00 73.19 89 HIS A CA 1
ATOM 687 C C . HIS A 1 89 ? -1.544 23.411 17.813 1.00 73.19 89 HIS A C 1
ATOM 689 O O . HIS A 1 89 ? -0.910 23.864 16.859 1.00 73.19 89 HIS A O 1
ATOM 695 N N . TRP A 1 90 ? -2.566 24.066 18.355 1.00 77.94 90 TRP A N 1
ATOM 696 C CA . TRP A 1 90 ? -2.950 25.408 17.931 1.00 77.94 90 TRP A CA 1
ATOM 697 C C . TRP A 1 90 ? -3.640 26.131 19.084 1.00 77.94 90 TRP A C 1
ATOM 699 O O . TRP A 1 90 ? -4.701 25.716 19.545 1.00 77.94 90 TRP A O 1
ATOM 709 N N . MET A 1 91 ? -3.041 27.209 19.579 1.00 71.62 91 MET A N 1
ATOM 710 C CA . MET A 1 91 ? -3.598 27.987 20.679 1.00 71.62 91 MET A CA 1
ATOM 711 C C . MET A 1 91 ? -4.950 28.587 20.285 1.00 71.62 91 MET A C 1
ATOM 713 O O . MET A 1 91 ? -5.113 29.151 19.203 1.00 71.62 91 MET A O 1
ATOM 717 N N . GLY A 1 92 ? -5.926 28.468 21.188 1.00 62.66 92 GLY A N 1
ATOM 718 C CA . GLY A 1 92 ? -7.306 28.912 20.968 1.00 62.66 92 GLY A CA 1
ATOM 719 C C . GLY A 1 92 ? -8.206 27.878 20.283 1.00 62.66 92 GLY A C 1
ATOM 720 O O . GLY A 1 92 ? -9.407 28.114 20.156 1.00 62.66 92 GLY A O 1
ATOM 721 N N . ALA A 1 93 ? -7.666 26.726 19.883 1.00 57.59 93 ALA A N 1
ATOM 722 C CA . ALA A 1 93 ? -8.460 25.574 19.487 1.00 57.59 93 ALA A CA 1
ATOM 723 C C . ALA A 1 93 ? -9.064 24.924 20.750 1.00 57.59 93 ALA A C 1
ATOM 725 O O . ALA A 1 93 ? -8.362 24.705 21.734 1.00 57.59 93 ALA A O 1
ATOM 726 N N . GLY A 1 94 ? -10.377 24.661 20.777 1.00 49.94 94 GLY A N 1
ATOM 727 C CA . GLY A 1 94 ? -10.986 23.920 21.893 1.00 49.94 94 GLY A CA 1
ATOM 728 C C . GLY A 1 94 ? -10.416 22.498 21.989 1.00 49.94 94 GLY A C 1
ATOM 729 O O . GLY A 1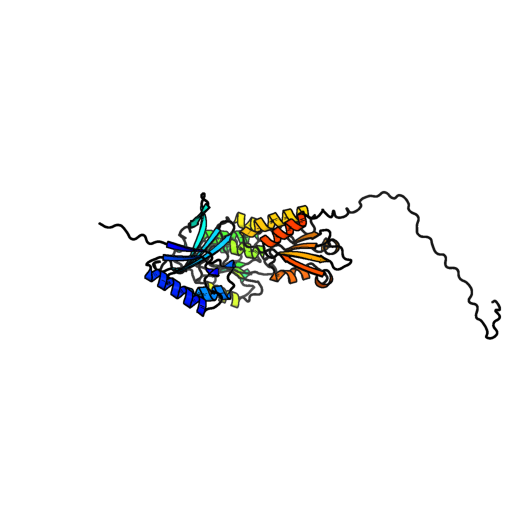 94 ? -9.885 22.000 21.003 1.00 49.94 94 GLY A O 1
ATOM 730 N N . ALA A 1 95 ? -10.592 21.812 23.126 1.00 45.97 95 ALA A N 1
ATOM 731 C CA . ALA A 1 95 ? -10.041 20.466 23.391 1.00 45.97 95 ALA A CA 1
ATOM 732 C C . ALA A 1 95 ? -10.355 19.394 22.318 1.00 45.97 95 ALA A C 1
ATOM 734 O O . ALA A 1 95 ? -9.731 18.341 22.286 1.00 45.97 95 ALA A O 1
ATOM 735 N N . ALA A 1 96 ? -11.324 19.648 21.433 1.00 45.00 96 ALA A N 1
ATOM 736 C CA . ALA A 1 96 ? -11.630 18.789 20.296 1.00 45.00 96 ALA A CA 1
ATOM 737 C C . ALA A 1 96 ? -10.677 18.964 19.097 1.00 45.00 96 ALA A C 1
ATOM 739 O O . ALA A 1 96 ? -10.595 18.050 18.293 1.00 45.00 96 ALA A O 1
ATOM 740 N N . ALA A 1 97 ? -9.987 20.099 18.950 1.00 47.94 97 ALA A N 1
ATOM 741 C CA . ALA A 1 97 ? -9.185 20.464 17.775 1.00 47.94 97 ALA A CA 1
ATOM 742 C C . ALA A 1 97 ? -7.661 20.287 17.972 1.00 47.94 97 ALA A C 1
ATOM 744 O O . ALA A 1 97 ? -6.873 20.619 17.085 1.00 47.94 97 ALA A O 1
ATOM 745 N N . GLU A 1 98 ? -7.249 19.722 19.108 1.00 46.84 98 GLU A N 1
ATOM 746 C CA . GLU A 1 98 ? -5.888 19.230 19.329 1.00 46.84 98 GLU A CA 1
ATOM 747 C C . GLU A 1 98 ? -5.707 17.887 18.593 1.00 46.84 98 GLU A C 1
ATOM 749 O O . GLU A 1 98 ? -6.548 16.994 18.694 1.00 46.84 98 GLU A O 1
ATOM 754 N N . ALA A 1 99 ? -4.629 17.757 17.812 1.00 52.28 99 ALA A N 1
ATOM 755 C CA . ALA A 1 99 ? -4.275 16.557 17.045 1.00 52.28 99 ALA A CA 1
ATOM 756 C C . ALA A 1 99 ? -5.321 16.065 16.014 1.00 52.28 99 ALA A C 1
ATOM 758 O O . ALA A 1 99 ? -5.502 14.858 15.829 1.00 52.28 99 ALA A O 1
ATOM 759 N N . GLN A 1 100 ? -6.004 16.970 15.299 1.00 59.22 100 GLN A N 1
ATOM 760 C CA . GLN A 1 100 ? -6.880 16.587 14.182 1.00 59.22 100 GLN A CA 1
ATOM 761 C C . GLN A 1 100 ? -6.124 16.554 12.847 1.00 59.22 100 GLN A C 1
ATOM 763 O O . GLN A 1 100 ? -5.414 17.492 12.479 1.00 59.22 100 GLN A O 1
ATOM 768 N N . THR A 1 101 ? -6.296 15.455 12.108 1.00 62.47 101 THR A N 1
ATOM 769 C CA . THR A 1 101 ? -5.915 15.354 10.695 1.00 62.47 101 THR A CA 1
ATOM 770 C C . THR A 1 101 ? -7.145 15.629 9.850 1.00 62.47 101 THR A C 1
ATOM 772 O O . THR A 1 101 ? -8.188 15.026 10.052 1.00 62.47 101 THR A O 1
ATOM 775 N N . HIS A 1 102 ? -7.005 16.526 8.892 1.00 73.56 102 HIS A N 1
ATOM 776 C CA . HIS A 1 102 ? -8.021 16.916 7.940 1.00 73.56 102 HIS A CA 1
ATOM 777 C C . HIS A 1 102 ? -7.520 16.655 6.533 1.00 73.56 102 HIS A C 1
ATOM 779 O O . HIS A 1 102 ? -6.332 16.799 6.250 1.00 73.56 102 HIS A O 1
ATOM 785 N N . VAL A 1 103 ? -8.425 16.332 5.618 1.00 72.81 103 VAL A N 1
ATOM 786 C CA . VAL A 1 103 ? -8.064 16.194 4.210 1.00 72.81 103 VAL A CA 1
ATOM 787 C C . VAL A 1 103 ? -8.629 17.365 3.421 1.00 72.81 103 VAL A C 1
ATOM 789 O O . VAL A 1 103 ? -9.793 17.736 3.547 1.00 72.81 103 VAL A O 1
ATOM 792 N N . LEU A 1 104 ? -7.778 17.978 2.611 1.00 81.19 104 LEU A N 1
ATOM 793 C CA . LEU A 1 104 ? -8.066 19.121 1.766 1.00 81.19 104 LEU A CA 1
ATOM 794 C C . LEU A 1 104 ? -8.073 18.681 0.299 1.00 81.19 104 LEU A C 1
ATOM 796 O O . LEU A 1 104 ? -7.219 17.906 -0.139 1.00 81.19 104 LEU A O 1
ATOM 800 N N . GLY A 1 105 ? -9.018 19.202 -0.470 1.00 77.50 105 GLY A N 1
ATOM 801 C CA . GLY A 1 105 ? -9.076 19.084 -1.925 1.00 77.50 105 GLY A CA 1
ATOM 802 C C . GLY A 1 105 ? -9.168 20.463 -2.562 1.00 77.50 105 GLY A C 1
ATOM 803 O O . GLY A 1 105 ? -9.357 21.456 -1.865 1.00 77.50 105 GLY A O 1
ATOM 804 N N . HIS A 1 106 ? -9.045 20.538 -3.883 1.00 74.94 106 HIS A N 1
ATOM 805 C CA . HIS A 1 106 ? -9.343 21.778 -4.594 1.00 74.94 106 HIS A CA 1
ATOM 806 C C . HIS A 1 106 ? -10.843 21.903 -4.856 1.00 74.94 106 HIS A C 1
ATOM 808 O O . HIS A 1 106 ? -11.505 20.922 -5.201 1.00 74.94 106 HIS A O 1
ATOM 814 N N . ASP A 1 107 ? -11.373 23.111 -4.718 1.00 69.50 107 ASP A N 1
ATOM 815 C CA . ASP A 1 107 ? -12.682 23.451 -5.254 1.00 69.50 107 ASP A CA 1
ATOM 816 C C . ASP A 1 107 ? -12.608 23.796 -6.755 1.00 69.50 107 ASP A C 1
ATOM 818 O O . ASP A 1 107 ? -11.549 23.759 -7.384 1.00 69.50 107 ASP A O 1
ATOM 822 N N . VAL A 1 108 ? -13.759 24.140 -7.340 1.00 64.88 108 VAL A N 1
ATOM 823 C CA . VAL A 1 108 ? -13.893 24.499 -8.765 1.00 64.88 108 VAL A CA 1
ATOM 824 C C . VAL A 1 108 ? -13.099 25.769 -9.122 1.00 64.88 108 VAL A C 1
ATOM 826 O O . VAL A 1 108 ? -12.772 25.979 -10.285 1.00 64.88 108 VAL A O 1
ATOM 829 N N . SER A 1 109 ? -12.756 26.599 -8.131 1.00 71.44 109 SER A N 1
ATOM 830 C CA . SER A 1 109 ? -11.936 27.804 -8.297 1.00 71.44 109 SER A CA 1
ATOM 831 C C . SER A 1 109 ? -10.431 27.553 -8.121 1.00 71.44 109 SER A C 1
ATOM 833 O O . SER A 1 109 ? -9.629 28.459 -8.338 1.00 71.44 109 SER A O 1
ATOM 835 N N . GLY A 1 110 ? -10.031 26.327 -7.761 1.00 68.06 110 GLY A N 1
ATOM 836 C CA . GLY A 1 110 ? -8.641 25.972 -7.479 1.00 68.06 110 GLY A CA 1
ATOM 837 C C . GLY A 1 110 ? -8.175 26.346 -6.069 1.00 68.06 110 GLY A C 1
ATOM 838 O O . GLY A 1 110 ? -6.979 26.256 -5.795 1.00 68.06 110 GLY A O 1
ATOM 839 N N . ALA A 1 111 ? -9.075 26.739 -5.164 1.00 76.38 111 ALA A N 1
ATOM 840 C CA . ALA A 1 111 ? -8.745 26.988 -3.763 1.00 76.38 111 ALA A CA 1
ATOM 841 C C . ALA A 1 111 ? -8.797 25.689 -2.944 1.00 76.38 111 ALA A C 1
ATOM 843 O O . ALA A 1 111 ? -9.603 24.798 -3.217 1.00 76.38 111 ALA A O 1
ATOM 844 N N . LEU A 1 112 ? -7.939 25.574 -1.923 1.00 75.88 112 LEU A N 1
ATOM 845 C CA . LEU A 1 112 ? -7.971 24.438 -1.001 1.00 75.88 112 LEU A CA 1
ATOM 846 C C . LEU A 1 112 ? -9.194 24.539 -0.086 1.00 75.88 112 LEU A C 1
ATOM 848 O O . LEU A 1 112 ? -9.372 25.520 0.633 1.00 75.88 112 LEU A O 1
ATOM 852 N N . ARG A 1 113 ? -10.010 23.490 -0.074 1.00 76.50 113 ARG A N 1
ATOM 853 C CA . ARG A 1 113 ? -11.179 23.342 0.788 1.00 76.50 113 ARG A CA 1
ATOM 854 C C . ARG A 1 113 ? -11.082 22.035 1.555 1.00 76.50 113 ARG A C 1
ATOM 856 O O . ARG A 1 113 ? -10.655 21.022 1.005 1.00 76.50 113 ARG A O 1
ATOM 863 N N . LEU A 1 114 ? -11.537 22.049 2.807 1.00 73.44 114 LEU A N 1
ATOM 864 C CA . LEU A 1 114 ? -11.767 20.827 3.569 1.00 73.44 114 LEU A CA 1
ATOM 865 C C . LEU A 1 114 ? -12.681 19.900 2.757 1.00 73.44 114 LEU A C 1
ATOM 867 O O . LEU A 1 114 ? -13.839 20.241 2.490 1.00 73.44 114 LEU A O 1
ATOM 871 N N . LEU A 1 115 ? -12.160 18.743 2.351 1.00 65.94 115 LEU A N 1
ATOM 872 C CA . LEU A 1 115 ? -12.993 17.646 1.886 1.00 65.94 115 LEU A CA 1
ATOM 873 C C . LEU A 1 115 ? -13.757 17.208 3.121 1.00 65.94 115 LEU A C 1
ATOM 875 O O . LEU A 1 115 ? -13.167 16.645 4.036 1.00 65.94 115 LEU A O 1
ATOM 879 N N . ARG A 1 116 ? -15.039 17.583 3.176 1.00 51.53 116 ARG A N 1
ATOM 880 C CA . ARG A 1 116 ? -15.932 17.327 4.305 1.00 51.53 116 ARG A CA 1
ATOM 881 C C . ARG A 1 116 ? -15.704 15.887 4.769 1.00 51.53 116 ARG A C 1
ATOM 883 O O . ARG A 1 116 ? -16.029 14.945 4.045 1.00 51.53 116 ARG A O 1
ATOM 890 N N . GLU A 1 117 ? -15.105 15.722 5.944 1.00 53.34 117 GLU A N 1
ATOM 891 C CA . GLU A 1 117 ? -15.269 14.482 6.679 1.00 53.34 117 GLU A CA 1
ATOM 892 C C . GLU A 1 117 ? -16.757 14.455 6.987 1.00 53.34 117 GLU A C 1
ATOM 894 O O . GLU A 1 117 ? -17.254 15.285 7.749 1.00 53.34 117 GLU A O 1
ATOM 899 N N . GLU A 1 118 ? -17.502 13.601 6.281 1.00 43.72 118 GLU A N 1
ATOM 900 C CA . GLU A 1 118 ? -18.815 13.185 6.758 1.00 43.72 118 GLU A CA 1
ATOM 901 C C . GLU A 1 118 ? -18.607 12.870 8.241 1.00 43.72 118 GLU A C 1
ATOM 903 O O . GLU A 1 118 ? -17.771 12.001 8.524 1.00 43.72 118 GLU A O 1
ATOM 908 N N . PRO A 1 119 ? -19.232 13.614 9.179 1.00 46.28 119 PRO A N 1
ATOM 909 C CA . PRO A 1 119 ? -19.131 13.272 10.583 1.00 46.28 119 PRO A CA 1
ATOM 910 C C . PRO A 1 119 ? -19.516 11.808 10.647 1.00 46.28 119 PRO A C 1
ATOM 912 O O . PRO A 1 119 ? -20.604 11.446 10.197 1.00 46.28 119 PRO A O 1
ATOM 915 N N . ASP A 1 120 ? -18.568 10.968 11.058 1.00 54.53 120 ASP A N 1
ATOM 916 C CA . ASP A 1 120 ? -18.741 9.530 11.016 1.00 54.53 120 ASP A CA 1
ATOM 917 C C . ASP A 1 120 ? -19.900 9.231 11.971 1.00 54.53 120 ASP A C 1
ATOM 919 O O . ASP A 1 120 ? -19.726 9.157 13.185 1.00 54.53 120 ASP A O 1
ATOM 923 N N . ALA A 1 121 ? -21.129 9.163 11.449 1.00 52.78 121 ALA A N 1
ATOM 924 C CA . ALA A 1 121 ? -22.327 8.939 12.249 1.00 52.78 121 ALA A CA 1
ATOM 925 C C . ALA A 1 121 ? -22.215 7.594 12.988 1.00 52.78 121 ALA A C 1
ATOM 927 O O . ALA A 1 121 ? -22.853 7.381 14.019 1.00 52.78 121 ALA A O 1
ATOM 928 N N . LEU A 1 122 ? -21.352 6.700 12.485 1.00 57.47 122 LEU A N 1
ATOM 929 C CA . LEU A 1 122 ? -20.933 5.471 13.146 1.00 57.47 122 LEU A CA 1
ATOM 930 C C . LEU A 1 122 ? -19.977 5.726 14.321 1.00 57.47 122 LEU A C 1
ATOM 932 O O . LEU A 1 122 ? -20.061 5.012 15.315 1.00 57.47 122 LEU A O 1
ATOM 936 N N . ALA A 1 123 ? -19.118 6.749 14.279 1.00 54.38 123 ALA A N 1
ATOM 937 C CA . ALA A 1 123 ? -18.225 7.092 15.387 1.00 54.38 123 ALA A CA 1
ATOM 938 C C . ALA A 1 123 ? -18.975 7.573 16.638 1.00 54.38 123 ALA A C 1
ATOM 940 O O . ALA A 1 123 ? -18.488 7.339 17.745 1.00 54.38 123 ALA A O 1
ATOM 941 N N . ALA A 1 124 ? -20.173 8.152 16.478 1.00 56.03 124 ALA A N 1
ATOM 942 C CA . ALA A 1 124 ? -21.064 8.515 17.584 1.00 56.03 124 ALA A CA 1
ATOM 943 C C . ALA A 1 124 ? -21.704 7.298 18.287 1.00 56.03 124 ALA A C 1
ATOM 945 O O . ALA A 1 124 ? -22.276 7.444 19.369 1.00 56.03 124 ALA A O 1
ATOM 946 N N . ARG A 1 125 ? -21.619 6.092 17.704 1.00 63.66 125 ARG A N 1
ATOM 947 C CA . ARG A 1 125 ? -22.146 4.871 18.328 1.00 63.66 125 ARG A CA 1
ATOM 948 C C . ARG A 1 125 ? -21.276 4.458 19.527 1.00 63.66 125 ARG A C 1
ATOM 950 O O . ARG A 1 125 ? -20.044 4.555 19.466 1.00 63.66 125 ARG A O 1
ATOM 957 N N . PRO A 1 126 ? -21.879 3.959 20.621 1.00 57.22 126 PRO A N 1
ATOM 958 C CA . PRO A 1 126 ? -21.118 3.422 21.742 1.00 57.22 126 PRO A CA 1
ATOM 959 C C . PRO A 1 126 ? -20.325 2.185 21.296 1.00 57.22 126 PRO A C 1
ATOM 961 O O . PRO A 1 126 ? -20.875 1.252 20.718 1.00 57.22 126 PRO A O 1
ATOM 964 N N . ALA A 1 127 ? -19.020 2.180 21.569 1.00 66.00 127 ALA A N 1
ATOM 965 C CA . ALA A 1 127 ? -18.122 1.079 21.223 1.00 66.00 127 ALA A CA 1
ATOM 966 C C . ALA A 1 127 ? -18.024 0.067 22.364 1.00 66.00 127 ALA A C 1
ATOM 968 O O . ALA A 1 127 ? -17.056 0.054 23.126 1.00 66.00 127 ALA A O 1
ATOM 969 N N . LEU A 1 128 ? -19.054 -0.762 22.496 1.00 69.50 128 LEU A N 1
ATOM 970 C CA . LEU A 1 128 ? -19.104 -1.827 23.503 1.00 69.50 128 LEU A CA 1
ATOM 971 C C . LEU A 1 128 ? -18.325 -3.081 23.071 1.00 69.50 128 LEU A C 1
ATOM 973 O O . LEU A 1 128 ? -18.062 -3.966 23.878 1.00 69.50 128 LEU A O 1
ATOM 977 N N . ASP A 1 129 ? -17.937 -3.145 21.801 1.00 74.56 129 ASP A N 1
ATOM 978 C CA . ASP A 1 129 ? -17.305 -4.276 21.128 1.00 74.56 129 ASP A CA 1
ATOM 979 C C . ASP A 1 129 ? -15.781 -4.129 20.995 1.00 74.56 129 ASP A C 1
ATOM 981 O O . ASP A 1 129 ? -15.156 -4.875 20.249 1.00 74.56 129 ASP A O 1
ATOM 985 N N . LEU A 1 130 ? -15.159 -3.190 21.719 1.00 70.56 130 LEU A N 1
ATOM 986 C CA . LEU A 1 130 ? -13.729 -2.882 21.601 1.00 70.56 130 LEU A CA 1
ATOM 987 C C . LEU A 1 130 ? -12.845 -4.141 21.703 1.00 70.56 130 LEU A C 1
ATOM 989 O O . LEU A 1 130 ? -11.964 -4.371 20.880 1.00 70.56 130 LEU A O 1
ATOM 993 N N . PHE A 1 131 ? -13.115 -4.998 22.688 1.00 75.75 131 PHE A N 1
ATOM 994 C CA . PHE A 1 131 ? -12.332 -6.211 22.938 1.00 75.75 131 PHE A CA 1
ATOM 995 C C . PHE A 1 131 ? -12.718 -7.407 22.057 1.00 75.75 131 PHE A C 1
ATOM 997 O O . PHE A 1 131 ? -12.079 -8.457 22.154 1.00 75.75 131 PHE A O 1
ATOM 1004 N N . LEU A 1 132 ? -13.741 -7.267 21.208 1.00 84.12 132 LEU A N 1
ATOM 1005 C CA . LEU A 1 132 ? -14.194 -8.326 20.318 1.00 84.12 132 LEU A CA 1
ATOM 1006 C C . LEU A 1 132 ? -13.256 -8.449 19.112 1.00 84.12 132 LEU A C 1
ATOM 1008 O O . LEU A 1 132 ? -12.860 -7.452 18.501 1.00 84.12 132 LEU A O 1
ATOM 1012 N N . VAL A 1 133 ? -12.917 -9.689 18.759 1.00 91.44 133 VAL A N 1
ATOM 1013 C CA . VAL A 1 133 ? -12.116 -10.001 17.572 1.00 91.44 133 VAL A CA 1
ATOM 1014 C C . VAL A 1 133 ? -12.865 -11.012 16.713 1.00 91.44 133 VAL A C 1
ATOM 1016 O O . VAL A 1 133 ? -13.144 -12.117 17.172 1.00 91.44 133 VAL A O 1
ATOM 1019 N N . HIS A 1 134 ? -13.161 -10.646 15.469 1.00 94.19 134 HIS A N 1
ATOM 1020 C CA . HIS A 1 134 ? -13.658 -11.550 14.435 1.00 94.19 134 HIS A CA 1
ATOM 1021 C C . HIS A 1 134 ? -12.474 -12.008 13.586 1.00 94.19 134 HIS A C 1
ATOM 1023 O O . HIS A 1 134 ? -11.779 -11.169 13.017 1.00 94.19 134 HIS A O 1
ATOM 1029 N N . ALA A 1 135 ? -12.229 -13.311 13.486 1.00 94.56 135 ALA A N 1
ATOM 1030 C CA . ALA A 1 135 ? -11.097 -13.845 12.733 1.00 94.56 135 ALA A CA 1
ATOM 1031 C C . ALA A 1 135 ? -11.516 -15.011 11.836 1.00 94.56 135 ALA A C 1
ATOM 1033 O O . ALA A 1 135 ? -12.327 -15.848 12.233 1.00 94.56 135 ALA A O 1
ATOM 1034 N N . THR A 1 136 ? -10.946 -15.106 10.636 1.00 93.44 136 THR A N 1
ATOM 1035 C CA . THR A 1 136 ? -11.087 -16.330 9.836 1.00 93.44 136 THR A CA 1
ATOM 1036 C C . THR A 1 136 ? -10.188 -17.423 10.404 1.00 93.44 136 THR A C 1
ATOM 1038 O O . THR A 1 136 ? -9.073 -17.137 10.843 1.00 93.44 136 THR A O 1
ATOM 1041 N N . ARG A 1 137 ? -10.612 -18.692 10.380 1.00 91.88 137 ARG A N 1
ATOM 1042 C CA . ARG A 1 137 ? -9.803 -19.807 10.919 1.00 91.88 137 ARG A CA 1
ATOM 1043 C C . ARG A 1 137 ? -8.421 -19.903 10.274 1.00 91.88 137 ARG A C 1
ATOM 1045 O O . ARG A 1 137 ? -7.430 -20.130 10.964 1.00 91.88 137 ARG A O 1
ATOM 1052 N N . SER A 1 138 ? -8.345 -19.656 8.970 1.00 89.75 138 SER A N 1
ATOM 1053 C CA . SER A 1 138 ? -7.094 -19.659 8.20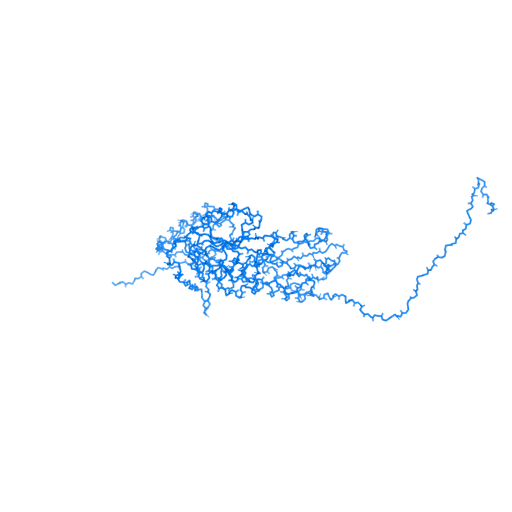6 1.00 89.75 138 SER A CA 1
ATOM 1054 C C . SER A 1 138 ? -6.110 -18.579 8.663 1.00 89.75 138 SER A C 1
ATOM 1056 O O . SER A 1 138 ? -4.900 -18.784 8.578 1.00 89.75 138 SER A O 1
ATOM 1058 N N . SER A 1 139 ? -6.596 -17.468 9.230 1.00 89.81 139 SER A N 1
ATOM 1059 C CA . SER A 1 139 ? -5.728 -16.424 9.782 1.00 89.81 139 SER A CA 1
ATOM 1060 C C . SER A 1 139 ? -4.998 -16.849 11.062 1.00 89.81 139 SER A C 1
ATOM 1062 O O . SER A 1 139 ? -4.079 -16.153 11.484 1.00 89.81 139 SER A O 1
ATOM 1064 N N . LEU A 1 140 ? -5.351 -17.978 11.688 1.00 90.56 140 LEU A N 1
ATOM 1065 C CA . LEU A 1 140 ? -4.704 -18.459 12.913 1.00 90.56 140 LEU A CA 1
ATOM 1066 C C . LEU A 1 140 ? -3.547 -19.417 12.629 1.00 90.56 140 LEU A C 1
ATOM 1068 O O . LEU A 1 140 ? -2.689 -19.580 13.492 1.00 90.56 140 LEU A O 1
ATOM 1072 N N . ASP A 1 141 ? -3.498 -20.026 11.442 1.00 86.38 141 ASP A N 1
ATOM 1073 C CA . ASP A 1 141 ? -2.488 -21.027 11.069 1.00 86.38 141 ASP A CA 1
ATOM 1074 C C . ASP A 1 141 ? -2.379 -22.172 12.103 1.00 86.38 141 ASP A C 1
ATOM 1076 O O . ASP A 1 141 ? -1.314 -22.475 12.633 1.00 86.38 141 ASP A O 1
ATOM 1080 N N . GLY A 1 142 ? -3.531 -22.729 12.502 1.00 85.88 142 GLY A N 1
ATOM 1081 C CA . GLY A 1 142 ? -3.625 -23.835 13.468 1.00 85.88 142 GLY A CA 1
ATOM 1082 C C . GLY A 1 142 ? -3.417 -23.465 14.944 1.00 85.88 142 GLY A C 1
ATOM 1083 O O . GLY A 1 142 ? -3.498 -24.341 15.802 1.00 85.88 142 GLY A O 1
ATOM 1084 N N . ASN A 1 143 ? -3.177 -22.191 15.267 1.00 90.44 143 ASN A N 1
ATOM 1085 C CA . ASN A 1 143 ? -2.999 -21.740 16.649 1.00 90.44 143 ASN A CA 1
ATOM 1086 C C . ASN A 1 143 ? -4.339 -21.601 17.394 1.00 90.44 143 ASN A C 1
ATOM 1088 O O . ASN A 1 143 ? -5.363 -21.258 16.803 1.00 90.44 143 ASN A O 1
ATOM 1092 N N . THR A 1 144 ? -4.316 -21.794 18.715 1.00 90.31 144 THR A N 1
ATOM 1093 C CA . THR A 1 144 ? -5.478 -21.559 19.586 1.00 90.31 144 THR A CA 1
ATOM 1094 C C . THR A 1 144 ? -5.589 -20.067 19.922 1.00 90.31 144 THR A C 1
ATOM 1096 O O . THR A 1 144 ? -4.643 -19.510 20.488 1.00 90.31 144 THR A O 1
ATOM 1099 N N . PRO A 1 145 ? -6.709 -19.392 19.604 1.00 88.38 145 PRO A N 1
ATOM 1100 C CA . PRO A 1 145 ? -6.895 -17.985 19.937 1.00 88.38 145 PRO A CA 1
ATOM 1101 C C . PRO A 1 145 ? -7.354 -17.803 21.393 1.00 88.38 145 PRO A C 1
ATOM 1103 O O . PRO A 1 145 ? -7.808 -18.756 22.032 1.00 88.38 145 PRO A O 1
ATOM 1106 N N . PRO A 1 146 ? -7.311 -16.567 21.916 1.00 81.69 146 PRO A N 1
ATOM 1107 C CA . PRO A 1 146 ? -7.994 -16.216 23.156 1.00 81.69 146 PRO A CA 1
ATOM 1108 C C . PRO A 1 146 ? -9.506 -16.529 23.104 1.00 81.69 146 PRO A C 1
ATOM 1110 O O . PRO A 1 146 ? -10.119 -16.391 22.042 1.00 81.69 146 PRO A O 1
ATOM 1113 N N . PRO A 1 147 ? -10.136 -16.892 24.237 1.00 73.19 147 PRO A N 1
ATOM 1114 C CA . PRO A 1 147 ? -11.526 -17.365 24.276 1.00 73.19 147 PRO A CA 1
ATOM 1115 C C . PRO A 1 147 ? -12.564 -16.332 23.812 1.00 73.19 147 PRO A C 1
ATOM 1117 O O . PRO A 1 147 ? -13.658 -16.700 23.401 1.00 73.19 147 PRO A O 1
ATOM 1120 N N . GLN A 1 148 ? -12.233 -15.043 23.860 1.00 77.31 148 GLN A N 1
ATOM 1121 C CA . GLN A 1 148 ? -13.100 -13.945 23.433 1.00 77.31 148 GLN A CA 1
ATOM 1122 C C . GLN A 1 148 ? -13.137 -13.721 21.907 1.00 77.31 148 GLN A C 1
ATOM 1124 O O . GLN A 1 148 ? -13.828 -12.817 21.440 1.00 77.31 148 GLN A O 1
ATOM 1129 N N . TRP A 1 149 ? -12.378 -14.497 21.125 1.00 88.69 149 TRP A N 1
ATOM 1130 C CA . TRP A 1 149 ? -12.355 -14.387 19.665 1.00 88.69 149 TRP A CA 1
ATOM 1131 C C . TRP A 1 149 ? -13.498 -15.184 19.037 1.00 88.69 149 TRP A C 1
ATOM 1133 O O . TRP A 1 149 ? -13.746 -16.335 19.389 1.00 88.69 149 TRP A O 1
ATOM 1143 N N . GLN A 1 150 ? -14.158 -14.587 18.051 1.00 91.12 150 GLN A N 1
ATOM 1144 C CA . GLN A 1 150 ? -15.158 -15.249 17.227 1.00 91.12 150 GLN A CA 1
ATOM 1145 C C . GLN A 1 150 ? -14.520 -15.709 15.921 1.00 91.12 150 GLN A C 1
ATOM 1147 O O . GLN A 1 150 ? -13.952 -14.905 15.178 1.00 91.12 150 GLN A O 1
ATOM 1152 N N . LEU A 1 151 ? -14.612 -17.010 15.652 1.00 93.38 151 LEU A N 1
ATOM 1153 C CA . LEU A 1 151 ? -13.988 -17.638 14.494 1.00 93.38 151 LEU A CA 1
ATOM 1154 C C . LEU A 1 151 ? -15.008 -17.953 13.408 1.00 93.38 151 LEU A C 1
ATOM 1156 O O . LEU A 1 151 ? -16.089 -18.461 13.696 1.00 93.38 151 LEU A O 1
ATOM 1160 N N . TYR A 1 152 ? -14.605 -17.716 12.166 1.00 93.50 152 TYR A N 1
ATOM 1161 C CA . TYR A 1 152 ? -15.415 -17.925 10.972 1.00 93.50 152 TYR A CA 1
ATOM 1162 C C . TYR A 1 152 ? -14.647 -18.784 9.965 1.00 93.50 152 TYR A C 1
ATOM 1164 O O . TYR A 1 152 ? -13.422 -18.676 9.857 1.00 93.50 152 TYR A O 1
ATOM 1172 N N . ASP A 1 153 ? -15.357 -19.645 9.240 1.00 89.19 153 ASP A N 1
ATOM 1173 C CA . ASP A 1 153 ? -14.740 -20.553 8.263 1.00 89.19 153 ASP A CA 1
ATOM 1174 C C . ASP A 1 153 ? -14.396 -19.843 6.949 1.00 89.19 153 ASP A C 1
ATOM 1176 O O . ASP A 1 153 ? -13.398 -20.177 6.310 1.00 89.19 153 ASP A O 1
ATOM 1180 N N . ASP A 1 154 ? -15.180 -18.830 6.574 1.00 86.94 154 ASP A N 1
ATOM 1181 C CA . ASP A 1 154 ? -15.000 -18.077 5.341 1.00 86.94 154 ASP A CA 1
ATOM 1182 C C . ASP A 1 154 ? -15.134 -16.556 5.533 1.00 86.94 154 ASP A C 1
ATOM 1184 O O . ASP A 1 154 ? -15.612 -16.039 6.551 1.00 86.94 154 ASP A O 1
ATOM 1188 N N . LEU A 1 155 ? -14.646 -15.827 4.527 1.00 90.06 155 LEU A N 1
ATOM 1189 C CA . LEU A 1 155 ? -14.680 -14.370 4.484 1.00 90.06 155 LEU A CA 1
ATOM 1190 C C . LEU A 1 155 ? -16.118 -13.807 4.444 1.00 90.06 155 LEU A C 1
ATOM 1192 O O . LEU A 1 155 ? -16.384 -12.872 5.203 1.00 90.06 155 LEU A O 1
ATOM 1196 N N . PRO A 1 156 ? -17.061 -14.338 3.635 1.00 90.19 156 PRO A N 1
ATOM 1197 C CA . PRO A 1 156 ? -18.446 -13.867 3.631 1.00 90.19 156 PRO A CA 1
ATOM 1198 C C . PRO A 1 156 ? -19.127 -13.919 5.004 1.00 90.19 156 PRO A C 1
ATOM 1200 O O . PRO A 1 156 ? -19.683 -12.905 5.433 1.00 90.19 156 PRO A O 1
ATOM 1203 N N . ALA A 1 157 ? -19.041 -15.039 5.727 1.00 91.25 157 ALA A N 1
ATOM 1204 C CA . ALA A 1 157 ? -19.649 -15.199 7.047 1.00 91.25 157 ALA A CA 1
ATOM 1205 C C . ALA A 1 157 ? -19.072 -14.203 8.057 1.00 91.25 157 ALA A C 1
ATOM 1207 O O . ALA A 1 157 ? -19.821 -13.566 8.801 1.00 91.25 157 ALA A O 1
ATOM 1208 N N . LEU A 1 158 ? -17.751 -14.006 8.030 1.00 94.19 158 LEU A N 1
ATOM 1209 C CA . LEU A 1 158 ? -17.092 -13.012 8.867 1.00 94.19 158 LEU A CA 1
ATOM 1210 C C . LEU A 1 158 ? -17.577 -11.593 8.544 1.00 94.19 158 LEU A C 1
ATOM 1212 O O . LEU A 1 158 ? -17.903 -10.835 9.457 1.00 94.19 158 LEU A O 1
ATOM 1216 N N . THR A 1 159 ? -17.645 -11.224 7.260 1.00 93.00 159 THR A N 1
ATOM 1217 C CA . THR A 1 159 ? -18.081 -9.874 6.863 1.00 93.00 159 THR A CA 1
ATOM 1218 C C . THR A 1 159 ? -19.532 -9.603 7.241 1.00 93.00 159 THR A C 1
ATOM 1220 O O . THR A 1 159 ? -19.841 -8.507 7.701 1.00 93.00 159 THR A O 1
ATOM 1223 N N . ALA A 1 160 ? -20.407 -10.605 7.118 1.00 91.75 160 ALA A N 1
ATOM 1224 C CA . ALA A 1 160 ? -21.802 -10.501 7.526 1.00 91.75 160 ALA A CA 1
ATOM 1225 C C . ALA A 1 160 ? -21.934 -10.304 9.044 1.00 91.75 160 ALA A C 1
ATOM 1227 O O . ALA A 1 160 ? -22.686 -9.437 9.486 1.00 91.75 160 ALA A O 1
ATOM 1228 N N . ALA A 1 161 ? -21.170 -11.054 9.842 1.00 89.69 161 ALA A N 1
ATOM 1229 C CA . ALA A 1 161 ? -21.196 -10.936 11.298 1.00 89.69 161 ALA A CA 1
ATOM 1230 C C . ALA A 1 161 ? -20.590 -9.616 11.807 1.00 89.69 161 ALA A C 1
ATOM 1232 O O . ALA A 1 161 ? -21.085 -9.036 12.771 1.00 89.69 161 ALA A O 1
ATOM 1233 N N . ALA A 1 162 ? -19.544 -9.117 11.144 1.00 90.81 162 ALA A N 1
ATOM 1234 C CA . ALA A 1 162 ? -18.876 -7.870 11.509 1.00 90.81 162 ALA A CA 1
ATOM 1235 C C . ALA A 1 162 ? -19.592 -6.604 10.993 1.00 90.81 162 ALA A C 1
ATOM 1237 O O . ALA A 1 162 ? -19.237 -5.506 11.414 1.00 90.81 162 ALA A O 1
ATOM 1238 N N . GLY A 1 163 ? -20.608 -6.719 10.126 1.00 84.81 163 GLY A N 1
ATOM 1239 C CA . GLY A 1 163 ? -21.265 -5.582 9.458 1.00 84.81 163 GLY A CA 1
ATOM 1240 C C . GLY A 1 163 ? -21.957 -4.562 10.380 1.00 84.81 163 GLY A C 1
ATOM 1241 O O . GLY A 1 163 ? -22.311 -3.473 9.933 1.00 84.81 163 GLY A O 1
ATOM 1242 N N . GLY A 1 164 ? -22.140 -4.886 11.665 1.00 81.00 164 GLY A N 1
ATOM 1243 C CA . GLY A 1 164 ? -22.651 -3.972 12.696 1.00 81.00 164 GLY A CA 1
ATOM 1244 C C . GLY A 1 164 ? -21.614 -3.526 13.732 1.00 81.00 164 GLY A C 1
ATOM 1245 O O . GLY A 1 164 ? -21.956 -2.749 14.625 1.00 81.00 164 GLY A O 1
ATOM 1246 N N . ALA A 1 165 ? -20.376 -4.017 13.639 1.00 85.06 165 ALA A N 1
ATOM 1247 C CA . ALA A 1 165 ? -19.315 -3.701 14.585 1.00 85.06 165 ALA A CA 1
ATOM 1248 C C . ALA A 1 165 ? -18.907 -2.223 14.496 1.00 85.06 165 ALA A C 1
ATOM 1250 O O . ALA A 1 165 ? -18.930 -1.619 13.423 1.00 85.06 165 ALA A O 1
ATOM 1251 N N . VAL A 1 166 ? -18.521 -1.649 15.633 1.00 78.50 166 VAL A N 1
ATOM 1252 C CA . VAL A 1 166 ? -18.137 -0.239 15.765 1.00 78.50 166 VAL A CA 1
ATOM 1253 C C . VAL A 1 166 ? -16.642 -0.129 16.029 1.00 78.50 166 VAL A C 1
ATOM 1255 O O . VAL A 1 166 ? -15.939 0.545 15.281 1.00 78.50 166 VAL A O 1
ATOM 1258 N N . ALA A 1 167 ? -16.138 -0.793 17.069 1.00 79.44 167 ALA A N 1
ATOM 1259 C CA . ALA A 1 167 ? -14.725 -0.764 17.432 1.00 79.44 167 ALA A CA 1
ATOM 1260 C C . ALA A 1 167 ? -14.092 -2.152 17.543 1.00 79.44 167 ALA A C 1
ATOM 1262 O O . ALA A 1 167 ? -12.953 -2.242 18.001 1.00 79.44 167 ALA A O 1
ATOM 1263 N N . ALA A 1 168 ? -14.775 -3.219 17.123 1.00 88.06 168 ALA A N 1
ATOM 1264 C CA . ALA A 1 168 ? -14.174 -4.546 17.068 1.00 88.06 168 ALA A CA 1
ATOM 1265 C C . ALA A 1 168 ? -12.924 -4.586 16.171 1.00 88.06 168 ALA A C 1
ATOM 1267 O O . ALA A 1 168 ? -12.640 -3.691 15.361 1.00 88.06 168 ALA A O 1
ATOM 1268 N N . THR A 1 169 ? -12.168 -5.669 16.313 1.00 92.75 169 THR A N 1
ATOM 1269 C CA . THR A 1 169 ? -11.076 -5.998 15.398 1.00 92.75 169 THR A CA 1
ATOM 1270 C C . THR A 1 169 ? -11.496 -7.120 14.466 1.00 92.75 169 THR A C 1
ATOM 1272 O O . THR A 1 169 ? -12.062 -8.119 14.892 1.00 92.75 169 THR A O 1
ATOM 1275 N N . VAL A 1 170 ? -11.191 -6.964 13.188 1.00 96.75 170 VAL A N 1
ATOM 1276 C CA . VAL A 1 170 ? -11.415 -7.953 12.148 1.00 96.75 170 VAL A CA 1
ATOM 1277 C C . VAL A 1 170 ? -10.059 -8.414 11.624 1.00 96.75 170 VAL A C 1
ATOM 1279 O O . VAL A 1 170 ? -9.268 -7.592 11.167 1.00 96.75 170 VAL A O 1
ATOM 1282 N N . LEU A 1 171 ? -9.796 -9.716 11.691 1.00 95.81 171 LEU A N 1
ATOM 1283 C CA . LEU A 1 171 ? -8.597 -10.367 11.174 1.00 95.81 171 LEU A CA 1
ATOM 1284 C C . LEU A 1 171 ? -8.972 -11.261 9.984 1.00 95.81 171 LEU A C 1
ATOM 1286 O O . LEU A 1 171 ? -9.548 -12.336 10.145 1.00 95.81 171 LEU A O 1
ATOM 1290 N N . LEU A 1 172 ? -8.655 -10.789 8.782 1.00 95.06 172 LEU A N 1
ATOM 1291 C CA . LEU A 1 172 ? -8.908 -11.480 7.517 1.00 95.06 172 LEU A CA 1
ATOM 1292 C C . LEU A 1 172 ? -7.685 -12.298 7.096 1.00 95.06 172 LEU A C 1
ATOM 1294 O O . LEU A 1 172 ? -6.563 -11.929 7.438 1.00 95.06 172 LEU A O 1
ATOM 1298 N N . ASP A 1 173 ? -7.878 -13.346 6.296 1.00 92.25 173 ASP A N 1
ATOM 1299 C CA . ASP A 1 173 ? -6.786 -14.102 5.674 1.00 92.25 173 ASP A CA 1
ATOM 1300 C C . ASP A 1 173 ? -6.706 -13.910 4.153 1.00 92.25 173 ASP A C 1
ATOM 1302 O O . ASP A 1 173 ? -7.689 -13.590 3.483 1.00 92.25 173 ASP A O 1
ATOM 1306 N N . THR A 1 174 ? -5.521 -14.154 3.590 1.00 88.62 174 THR A N 1
ATOM 1307 C CA . THR A 1 174 ? -5.304 -14.158 2.132 1.00 88.62 174 THR A CA 1
ATOM 1308 C C . THR A 1 174 ? -5.505 -15.531 1.485 1.00 88.62 174 THR A C 1
ATOM 1310 O O . THR A 1 174 ? -5.638 -15.610 0.260 1.00 88.62 174 THR A O 1
ATOM 1313 N N . GLY A 1 175 ? -5.490 -16.611 2.271 1.00 73.38 175 GLY A N 1
ATOM 1314 C CA . GLY A 1 175 ? -5.379 -17.989 1.784 1.00 73.38 175 GLY A CA 1
ATOM 1315 C C . GLY A 1 175 ? -6.667 -18.546 1.176 1.00 73.38 175 GLY A C 1
ATOM 1316 O O . GLY A 1 175 ? -6.609 -19.275 0.191 1.00 73.38 175 GLY A O 1
ATOM 1317 N N . THR A 1 176 ? -7.822 -18.183 1.731 1.00 66.75 176 THR A N 1
ATOM 1318 C CA . THR A 1 176 ? -9.142 -18.718 1.342 1.00 66.75 176 THR A CA 1
ATOM 1319 C C . THR A 1 176 ? -9.875 -17.874 0.302 1.00 66.75 176 THR A C 1
ATOM 1321 O O . THR A 1 176 ? -10.817 -18.343 -0.332 1.00 66.75 176 THR A O 1
ATOM 1324 N N . SER A 1 177 ? -9.462 -16.622 0.116 1.00 65.31 177 SER A N 1
ATOM 1325 C CA . SER A 1 177 ? -10.258 -15.611 -0.585 1.00 65.31 177 SER A CA 1
ATOM 1326 C C . SER A 1 177 ? -9.601 -15.176 -1.885 1.00 65.31 177 SER A C 1
ATOM 1328 O O . SER A 1 177 ? -8.409 -14.901 -1.896 1.00 65.31 177 SER A O 1
ATOM 1330 N N . GLN A 1 178 ? -10.340 -15.029 -2.988 1.00 66.44 178 GLN A N 1
ATOM 1331 C CA . GLN A 1 178 ? -9.782 -14.420 -4.207 1.00 66.44 178 GLN A CA 1
ATOM 1332 C C . GLN A 1 178 ? -9.391 -12.950 -3.954 1.00 66.44 178 GLN A C 1
ATOM 1334 O O . GLN A 1 178 ? -9.888 -12.308 -3.026 1.00 66.44 178 GLN A O 1
ATOM 1339 N N . ARG A 1 179 ? -8.460 -12.405 -4.755 1.00 65.69 179 ARG A N 1
ATOM 1340 C CA . ARG A 1 179 ? -7.949 -11.028 -4.582 1.00 65.69 179 ARG A CA 1
ATOM 1341 C C . ARG A 1 179 ? -9.079 -10.000 -4.585 1.00 65.69 179 ARG A C 1
ATOM 1343 O O . ARG A 1 179 ? -9.119 -9.117 -3.731 1.00 65.69 179 ARG A O 1
ATOM 1350 N N . GLU A 1 180 ? -9.989 -10.136 -5.539 1.00 68.44 180 GLU A N 1
ATOM 1351 C CA . GLU A 1 180 ? -11.113 -9.233 -5.749 1.00 68.44 180 GLU A CA 1
ATOM 1352 C C . GLU A 1 180 ? -12.040 -9.236 -4.525 1.00 68.44 180 GLU A C 1
ATOM 1354 O O . GLU A 1 180 ? -12.340 -8.160 -4.000 1.00 68.44 180 GLU A O 1
ATOM 1359 N N . THR A 1 181 ? -12.347 -10.429 -4.000 1.00 83.69 181 THR A N 1
ATOM 1360 C CA . THR A 1 181 ? -13.199 -10.657 -2.824 1.00 83.69 181 THR A CA 1
ATOM 1361 C C . THR A 1 181 ? -12.627 -10.032 -1.553 1.00 83.69 181 THR A C 1
ATOM 1363 O O . THR A 1 181 ? -13.359 -9.401 -0.795 1.00 83.69 181 THR A O 1
ATOM 1366 N N . LEU A 1 182 ? -11.314 -10.147 -1.326 1.00 90.88 182 LEU A N 1
ATOM 1367 C CA . LEU A 1 182 ? -10.673 -9.581 -0.135 1.00 90.88 182 LEU A CA 1
ATOM 1368 C C . LEU A 1 182 ? -10.718 -8.048 -0.137 1.00 90.88 182 LEU A C 1
ATOM 1370 O O . LEU A 1 182 ? -11.053 -7.421 0.866 1.00 90.88 182 LEU A O 1
ATOM 1374 N N . ALA A 1 183 ? -10.432 -7.434 -1.283 1.00 91.25 183 ALA A N 1
ATOM 1375 C CA . ALA A 1 183 ? -10.540 -5.990 -1.440 1.00 91.25 183 ALA A CA 1
ATOM 1376 C C . ALA A 1 183 ? -11.999 -5.503 -1.277 1.00 91.25 183 ALA A C 1
ATOM 1378 O O . ALA A 1 183 ? -12.242 -4.423 -0.728 1.00 91.25 183 ALA A O 1
ATOM 1379 N N . ASP A 1 184 ? -12.986 -6.288 -1.736 1.00 91.50 184 ASP A N 1
ATOM 1380 C CA . ASP A 1 184 ? -14.409 -5.948 -1.571 1.00 91.50 184 ASP A CA 1
ATOM 1381 C C . ASP A 1 184 ? -14.821 -6.020 -0.104 1.00 91.50 184 ASP A C 1
ATOM 1383 O O . ASP A 1 184 ? -15.450 -5.087 0.390 1.00 91.50 184 ASP A O 1
ATOM 1387 N N . ALA A 1 185 ? -14.369 -7.045 0.619 1.00 92.94 185 ALA A N 1
ATOM 1388 C CA . ALA A 1 185 ? -14.591 -7.170 2.053 1.00 92.94 185 ALA A CA 1
ATOM 1389 C C . ALA A 1 185 ? -14.002 -5.991 2.841 1.00 92.94 185 ALA A C 1
ATOM 1391 O O . ALA A 1 185 ? -14.712 -5.370 3.628 1.00 92.94 185 ALA A O 1
ATOM 1392 N N . VAL A 1 186 ? -12.736 -5.626 2.598 1.00 94.75 186 VAL A N 1
ATOM 1393 C CA . VAL A 1 186 ? -12.086 -4.499 3.295 1.00 94.75 186 VAL A CA 1
ATOM 1394 C C . VAL A 1 186 ? -12.832 -3.187 3.043 1.00 94.75 186 VAL A C 1
ATOM 1396 O O . VAL A 1 186 ? -13.168 -2.471 3.988 1.00 94.75 186 VAL A O 1
ATOM 1399 N N . SER A 1 187 ? -13.129 -2.876 1.778 1.00 92.88 187 SER A N 1
ATOM 1400 C CA . SER A 1 187 ? -13.837 -1.637 1.429 1.00 92.88 187 SER A CA 1
ATOM 1401 C C . SER A 1 187 ? -15.301 -1.635 1.884 1.00 92.88 187 SER A C 1
ATOM 1403 O O . SER A 1 187 ? -15.845 -0.583 2.221 1.00 92.88 187 SER A O 1
ATOM 1405 N N . GLY A 1 188 ? -15.960 -2.797 1.898 1.00 92.50 188 GLY A N 1
ATOM 1406 C CA . GLY A 1 188 ? -17.307 -2.997 2.428 1.00 92.50 188 GLY A CA 1
ATOM 1407 C C . GLY A 1 188 ? -17.365 -2.729 3.928 1.00 92.50 188 GLY A C 1
ATOM 1408 O O . GLY A 1 188 ? -18.089 -1.831 4.349 1.00 92.50 188 GLY A O 1
ATOM 1409 N N . LEU A 1 189 ? -16.525 -3.416 4.708 1.00 93.81 189 LEU A N 1
ATOM 1410 C CA . LEU A 1 189 ? -16.414 -3.236 6.158 1.00 93.81 189 LEU A CA 1
ATOM 1411 C C . LEU A 1 189 ? -16.084 -1.791 6.528 1.00 93.81 189 LEU A C 1
ATOM 1413 O O . LEU A 1 189 ? -16.727 -1.208 7.395 1.00 93.81 189 LEU A O 1
ATOM 1417 N N . ARG A 1 190 ? -15.126 -1.163 5.834 1.00 91.75 190 ARG A N 1
ATOM 1418 C CA . ARG A 1 190 ? -14.760 0.230 6.121 1.00 91.75 190 ARG A CA 1
ATOM 1419 C C . ARG A 1 190 ? -15.914 1.205 5.862 1.00 91.75 190 ARG A C 1
ATOM 1421 O O . ARG A 1 190 ? -16.041 2.187 6.588 1.00 91.75 190 ARG A O 1
ATOM 1428 N N . ARG A 1 191 ? -16.753 0.944 4.852 1.00 89.19 191 ARG A N 1
ATOM 1429 C CA . ARG A 1 191 ? -17.956 1.747 4.565 1.00 89.19 191 ARG A CA 1
ATOM 1430 C C . ARG A 1 191 ? -19.093 1.488 5.552 1.00 89.19 191 ARG A C 1
ATOM 1432 O O . ARG A 1 191 ? -19.789 2.430 5.903 1.00 89.19 191 ARG A O 1
ATOM 1439 N N . GLN A 1 192 ? -19.287 0.241 5.972 1.00 89.31 192 GLN A N 1
ATOM 1440 C CA . GLN A 1 192 ? -20.390 -0.160 6.851 1.00 89.31 192 GLN A CA 1
ATOM 1441 C C . GLN A 1 192 ? -20.135 0.184 8.324 1.00 89.31 192 GLN A C 1
ATOM 1443 O O . GLN A 1 192 ? -21.056 0.614 9.011 1.00 89.31 192 GLN A O 1
ATOM 1448 N N . CYS A 1 193 ? -18.896 0.018 8.794 1.00 87.62 193 CYS A N 1
ATOM 1449 C CA . CYS A 1 193 ? -18.532 0.079 10.214 1.00 87.62 193 CYS A CA 1
ATOM 1450 C C . CYS A 1 193 ? -17.797 1.372 10.610 1.00 87.62 193 CYS A C 1
ATOM 1452 O O . CYS A 1 193 ? -17.686 1.688 11.792 1.00 87.62 193 CYS A O 1
ATOM 1454 N N . GLY A 1 194 ? -17.287 2.132 9.637 1.00 85.06 194 GLY A N 1
ATOM 1455 C CA . GLY A 1 194 ? -16.631 3.417 9.882 1.00 85.06 194 GLY A CA 1
ATOM 1456 C C . GLY A 1 194 ? -15.165 3.308 10.307 1.00 85.06 194 GLY A C 1
ATOM 1457 O O . GLY A 1 194 ? -14.487 2.298 10.099 1.00 85.06 194 GLY A O 1
ATOM 1458 N N . SER A 1 195 ? -14.634 4.399 10.853 1.00 84.69 195 SER A N 1
ATOM 1459 C CA . SER A 1 195 ? -13.198 4.604 11.127 1.00 84.69 195 SER A CA 1
ATOM 1460 C C . SER A 1 195 ? -12.668 3.853 12.358 1.00 84.69 195 SER A C 1
ATOM 1462 O O . SER A 1 195 ? -11.479 3.537 12.430 1.00 84.69 195 SER A O 1
ATOM 1464 N N . ARG A 1 196 ? -13.539 3.526 13.317 1.00 82.31 196 ARG A N 1
ATOM 1465 C CA . ARG A 1 196 ? -13.162 2.899 14.598 1.00 82.31 196 ARG A CA 1
ATOM 1466 C C . ARG A 1 196 ? -12.965 1.385 14.511 1.00 82.31 196 ARG A C 1
ATOM 1468 O O . ARG A 1 196 ? -12.318 0.817 15.387 1.00 82.31 196 ARG A O 1
ATOM 1475 N N . LEU A 1 197 ? -13.458 0.742 13.450 1.00 91.19 197 LEU A N 1
ATOM 1476 C CA . LEU A 1 197 ? -13.208 -0.673 13.188 1.00 91.19 197 LEU A CA 1
ATOM 1477 C C . LEU A 1 197 ? -11.726 -0.888 12.850 1.00 91.19 197 LEU A C 1
ATOM 1479 O O . LEU A 1 197 ? -11.173 -0.195 11.986 1.00 91.19 197 LEU A O 1
ATOM 1483 N N . LYS A 1 198 ? -11.081 -1.878 13.470 1.00 93.75 198 LYS A N 1
ATOM 1484 C CA . LYS A 1 198 ? -9.717 -2.273 13.093 1.00 93.75 198 LYS A CA 1
ATOM 1485 C C . LYS A 1 198 ? -9.789 -3.420 12.100 1.00 93.75 198 LYS A C 1
ATOM 1487 O O . LYS A 1 198 ? -10.294 -4.481 12.432 1.00 93.75 198 LYS A O 1
ATOM 1492 N N . ILE A 1 199 ? -9.274 -3.215 10.894 1.00 96.88 199 ILE A N 1
ATOM 1493 C CA . ILE A 1 199 ? -9.228 -4.225 9.836 1.00 96.88 199 ILE A CA 1
ATOM 1494 C C . ILE A 1 199 ? -7.769 -4.620 9.634 1.00 96.88 199 ILE A C 1
ATOM 1496 O O . ILE A 1 199 ? -6.965 -3.815 9.167 1.00 96.88 199 ILE A O 1
ATOM 1500 N N . LEU A 1 200 ? -7.418 -5.848 9.990 1.00 96.69 200 LEU A N 1
ATOM 1501 C CA . LEU A 1 200 ? -6.114 -6.438 9.723 1.00 96.69 200 LEU A CA 1
ATOM 1502 C C . LEU A 1 200 ? -6.276 -7.543 8.683 1.00 96.69 200 LEU A C 1
ATOM 1504 O O . LEU A 1 200 ? -7.246 -8.297 8.705 1.00 96.69 200 LEU A O 1
ATOM 1508 N N . VAL A 1 201 ? -5.299 -7.659 7.793 1.00 95.75 201 VAL A N 1
ATOM 1509 C CA . VAL A 1 201 ? -5.214 -8.761 6.831 1.00 95.75 201 VAL A CA 1
ATOM 1510 C C . VAL A 1 201 ? -3.938 -9.525 7.123 1.00 95.75 201 VAL A C 1
ATOM 1512 O O . VAL A 1 201 ? -2.868 -8.936 7.075 1.00 95.75 201 VAL A O 1
ATOM 1515 N N . ARG A 1 202 ? -4.021 -10.817 7.418 1.00 93.81 202 ARG A N 1
ATOM 1516 C CA . ARG A 1 202 ? -2.856 -11.679 7.607 1.00 93.81 202 ARG A CA 1
ATOM 1517 C C . ARG A 1 202 ? -2.652 -12.558 6.387 1.00 93.81 202 ARG A C 1
ATOM 1519 O O . ARG A 1 202 ? -3.589 -13.173 5.883 1.00 93.81 202 ARG A O 1
ATOM 1526 N N . GLU A 1 203 ? -1.420 -12.619 5.909 1.00 92.94 203 GLU A N 1
ATOM 1527 C CA . GLU A 1 203 ? -1.060 -13.583 4.884 1.00 92.94 203 GLU A CA 1
ATOM 1528 C C . GLU A 1 203 ? -1.114 -15.005 5.454 1.00 92.94 203 GLU A C 1
ATOM 1530 O O . GLU A 1 203 ? -0.556 -15.277 6.518 1.00 92.94 203 GLU A O 1
ATOM 1535 N N . SER A 1 204 ? -1.774 -15.915 4.738 1.00 86.38 204 SER A N 1
ATOM 1536 C CA . SER A 1 204 ? -1.975 -17.297 5.183 1.00 86.38 204 SER A CA 1
ATOM 1537 C C . SER A 1 204 ? -1.666 -18.296 4.070 1.00 86.38 204 SER A C 1
ATOM 1539 O O . SER A 1 204 ? -1.906 -18.044 2.885 1.00 86.38 204 SER A O 1
ATOM 1541 N N . GLY A 1 205 ? -1.137 -19.460 4.457 1.00 80.62 205 GLY A N 1
ATOM 1542 C CA . GLY A 1 205 ? -0.741 -20.519 3.529 1.00 80.62 205 GLY A CA 1
ATOM 1543 C C . GLY A 1 205 ? 0.402 -20.104 2.595 1.00 80.62 205 GLY A C 1
ATOM 1544 O O . GLY A 1 205 ? 1.315 -19.375 2.983 1.00 80.62 205 GLY A O 1
ATOM 1545 N N . ASN A 1 206 ? 0.346 -20.558 1.339 1.00 78.25 206 ASN A N 1
ATOM 1546 C CA . ASN A 1 206 ? 1.391 -20.317 0.330 1.00 78.25 206 ASN A CA 1
ATOM 1547 C C . ASN A 1 206 ? 1.210 -19.010 -0.456 1.00 78.25 206 ASN A C 1
ATOM 1549 O O . ASN A 1 206 ? 2.010 -18.702 -1.341 1.00 78.25 206 ASN A O 1
ATOM 1553 N N . ARG A 1 207 ? 0.156 -18.239 -0.175 1.00 79.81 207 ARG A N 1
ATOM 1554 C CA . ARG A 1 207 ? -0.118 -17.001 -0.900 1.00 79.81 207 ARG A CA 1
ATOM 1555 C C . ARG A 1 207 ? 0.501 -15.810 -0.180 1.00 79.81 207 ARG A C 1
ATOM 1557 O O . ARG A 1 207 ? 0.028 -15.400 0.876 1.00 79.81 207 ARG A O 1
ATOM 1564 N N . ARG A 1 208 ? 1.520 -15.225 -0.805 1.00 85.75 208 ARG A N 1
ATOM 1565 C CA . ARG A 1 208 ? 2.077 -13.920 -0.433 1.00 85.75 208 ARG A CA 1
ATOM 1566 C C . ARG A 1 208 ? 1.443 -12.831 -1.286 1.00 85.75 208 ARG A C 1
ATOM 1568 O O . ARG A 1 208 ? 1.292 -13.012 -2.498 1.00 85.75 208 ARG A O 1
ATOM 1575 N N . LEU A 1 209 ? 1.049 -11.736 -0.651 1.00 87.50 209 LEU A N 1
ATOM 1576 C CA . LEU A 1 209 ? 0.576 -10.545 -1.329 1.00 87.50 209 LEU A CA 1
ATOM 1577 C C . LEU A 1 209 ? 1.755 -9.886 -2.029 1.00 87.50 209 LEU A C 1
ATOM 1579 O O . LEU A 1 209 ? 2.854 -9.752 -1.494 1.00 87.50 209 LEU A O 1
ATOM 1583 N N . ARG A 1 210 ? 1.521 -9.450 -3.261 1.00 85.00 210 ARG A N 1
ATOM 1584 C CA . ARG A 1 210 ? 2.463 -8.549 -3.918 1.00 85.00 210 ARG A CA 1
ATOM 1585 C C . ARG A 1 210 ? 2.332 -7.156 -3.312 1.00 85.00 210 ARG A C 1
ATOM 1587 O O . ARG A 1 210 ? 1.253 -6.762 -2.872 1.00 85.00 210 ARG A O 1
ATOM 1594 N N . ARG A 1 211 ? 3.400 -6.361 -3.390 1.00 84.62 211 ARG A N 1
ATOM 1595 C CA . ARG A 1 211 ? 3.429 -4.993 -2.848 1.00 84.62 211 ARG A CA 1
ATOM 1596 C C . ARG A 1 211 ? 2.283 -4.113 -3.367 1.00 84.62 211 ARG A C 1
ATOM 1598 O O . ARG A 1 211 ? 1.746 -3.309 -2.616 1.00 84.62 211 ARG A O 1
ATOM 1605 N N . ASN A 1 212 ? 1.846 -4.280 -4.619 1.00 87.19 212 ASN A N 1
ATOM 1606 C CA . ASN A 1 212 ? 0.679 -3.559 -5.142 1.00 87.19 212 ASN A CA 1
ATOM 1607 C C . ASN A 1 212 ? -0.649 -3.990 -4.501 1.00 87.19 212 ASN A C 1
ATOM 1609 O O . ASN A 1 212 ? -1.527 -3.154 -4.314 1.00 87.19 212 ASN A O 1
ATOM 1613 N N . GLU A 1 213 ? -0.805 -5.274 -4.177 1.00 88.75 213 GLU A N 1
ATOM 1614 C CA . GLU A 1 213 ? -2.000 -5.803 -3.511 1.00 88.75 213 GLU A CA 1
ATOM 1615 C C . GLU A 1 213 ? -2.049 -5.348 -2.053 1.00 88.75 213 GLU A C 1
ATOM 1617 O O . GLU A 1 213 ? -3.090 -4.897 -1.584 1.00 88.75 213 GLU A O 1
ATOM 1622 N N . GLU A 1 214 ? -0.913 -5.395 -1.358 1.00 90.31 214 GLU A N 1
ATOM 1623 C CA . GLU A 1 214 ? -0.773 -4.859 -0.005 1.00 90.31 214 GLU A CA 1
ATOM 1624 C C . GLU A 1 214 ? -1.149 -3.370 0.039 1.00 90.31 214 GLU A C 1
ATOM 1626 O O . GLU A 1 214 ? -2.017 -2.967 0.817 1.00 90.31 214 GLU A O 1
ATOM 1631 N N . GLN A 1 215 ? -0.560 -2.556 -0.847 1.00 88.62 215 GLN A N 1
ATOM 1632 C CA . GLN A 1 215 ? -0.883 -1.131 -0.929 1.00 88.62 215 GLN A CA 1
ATOM 1633 C C . GLN A 1 215 ? -2.359 -0.901 -1.264 1.00 88.62 215 GLN A C 1
ATOM 1635 O O . GLN A 1 215 ? -2.985 -0.043 -0.647 1.00 88.62 215 GLN A O 1
ATOM 1640 N N . LEU A 1 216 ? -2.950 -1.689 -2.168 1.00 90.88 216 LEU A N 1
ATOM 1641 C CA . LEU A 1 216 ? -4.383 -1.612 -2.454 1.00 90.88 216 LEU A CA 1
ATOM 1642 C C . LEU A 1 216 ? -5.222 -1.821 -1.185 1.00 90.88 216 LEU A C 1
ATOM 1644 O O . LEU A 1 216 ? -6.098 -1.009 -0.903 1.00 90.88 216 LEU A O 1
ATOM 1648 N N . LEU A 1 217 ? -4.961 -2.875 -0.405 1.00 92.56 217 LEU A N 1
ATOM 1649 C CA . LEU A 1 217 ? -5.732 -3.176 0.808 1.00 92.56 217 LEU A CA 1
ATOM 1650 C C . LEU A 1 217 ? -5.634 -2.048 1.840 1.00 92.56 217 LEU A C 1
ATOM 1652 O O . LEU A 1 217 ? -6.644 -1.641 2.419 1.00 92.56 217 LEU A O 1
ATOM 1656 N N . LEU A 1 218 ? -4.436 -1.496 2.028 1.00 91.38 218 LEU A N 1
ATOM 1657 C CA . LEU A 1 218 ? -4.211 -0.365 2.926 1.00 91.38 218 LEU A CA 1
ATOM 1658 C C . LEU A 1 218 ? -4.951 0.904 2.468 1.00 91.38 218 LEU A C 1
ATOM 1660 O O . LEU A 1 218 ? -5.528 1.622 3.290 1.00 91.38 218 LEU A O 1
ATOM 1664 N N . GLN A 1 219 ? -4.970 1.167 1.159 1.00 87.69 219 GLN A N 1
ATOM 1665 C CA . GLN A 1 219 ? -5.690 2.296 0.561 1.00 87.69 219 GLN A CA 1
ATOM 1666 C C . GLN A 1 219 ? -7.214 2.109 0.590 1.00 87.69 219 GLN A C 1
ATOM 1668 O O . GLN A 1 219 ? -7.942 3.096 0.651 1.00 87.69 219 GLN A O 1
ATOM 1673 N N . LEU A 1 220 ? -7.705 0.865 0.573 1.00 90.06 220 LEU A N 1
ATOM 1674 C CA . LEU A 1 220 ? -9.134 0.542 0.665 1.00 90.06 220 LEU A CA 1
ATOM 1675 C C . LEU A 1 220 ? -9.692 0.617 2.090 1.00 90.06 220 LEU A C 1
ATOM 1677 O O . LEU A 1 220 ? -10.909 0.715 2.253 1.00 90.06 220 LEU A O 1
ATOM 1681 N N . GLY A 1 221 ? -8.839 0.555 3.115 1.00 91.00 221 GLY A N 1
ATOM 1682 C CA . GLY A 1 221 ? -9.284 0.676 4.503 1.00 91.00 221 GLY A CA 1
ATOM 1683 C C . GLY A 1 221 ? -8.631 -0.265 5.506 1.00 91.00 221 GLY A C 1
ATOM 1684 O O . GLY A 1 221 ? -9.017 -0.208 6.673 1.00 91.00 221 GLY A O 1
ATOM 1685 N N . ALA A 1 222 ? -7.692 -1.128 5.113 1.00 94.56 222 ALA A N 1
ATOM 1686 C CA . ALA A 1 222 ? -6.970 -1.959 6.073 1.00 94.56 222 ALA A CA 1
ATOM 1687 C C . ALA A 1 222 ? -6.049 -1.098 6.954 1.00 94.56 222 ALA A C 1
ATOM 1689 O O . ALA A 1 222 ? -5.364 -0.193 6.473 1.00 94.56 222 ALA A O 1
ATOM 1690 N N . ASN A 1 223 ? -6.022 -1.389 8.254 1.00 93.94 223 ASN A N 1
ATOM 1691 C CA . ASN A 1 223 ? -5.103 -0.772 9.203 1.00 93.94 223 ASN A CA 1
ATOM 1692 C C . ASN A 1 223 ? -3.687 -1.309 8.990 1.00 93.94 223 ASN A C 1
ATOM 1694 O O . ASN A 1 223 ? -2.757 -0.517 8.860 1.00 93.94 223 ASN A O 1
ATOM 1698 N N . LEU A 1 224 ? -3.548 -2.638 8.934 1.00 94.56 224 LEU A N 1
ATOM 1699 C CA . LEU A 1 224 ? -2.279 -3.340 8.753 1.00 94.56 224 LEU A CA 1
ATOM 1700 C C . LEU A 1 224 ? -2.451 -4.574 7.865 1.00 94.56 224 LEU A C 1
ATOM 1702 O O . LEU A 1 224 ? -3.488 -5.242 7.901 1.00 94.56 224 LEU A O 1
ATOM 1706 N N . VAL A 1 225 ? -1.388 -4.900 7.136 1.00 94.69 225 VAL A N 1
ATOM 1707 C CA . VAL A 1 225 ? -1.196 -6.203 6.500 1.00 94.69 225 VAL A CA 1
ATOM 1708 C C . VAL A 1 225 ? -0.072 -6.915 7.251 1.00 94.69 225 VAL A C 1
ATOM 1710 O O . VAL A 1 225 ? 0.999 -6.348 7.452 1.00 94.69 225 VAL A O 1
ATOM 1713 N N . LEU A 1 226 ? -0.343 -8.120 7.745 1.00 94.81 226 LEU A N 1
ATOM 1714 C CA . LEU A 1 226 ? 0.576 -8.918 8.544 1.00 94.81 226 LEU A CA 1
ATOM 1715 C C . LEU A 1 226 ? 1.218 -9.990 7.654 1.00 94.81 226 LEU A C 1
ATOM 1717 O O . LEU A 1 226 ? 0.474 -10.773 7.055 1.00 94.81 226 LEU A O 1
ATOM 1721 N N . PRO A 1 227 ? 2.558 -10.068 7.593 1.00 92.50 227 PRO A N 1
ATOM 1722 C CA . PRO A 1 227 ? 3.236 -11.076 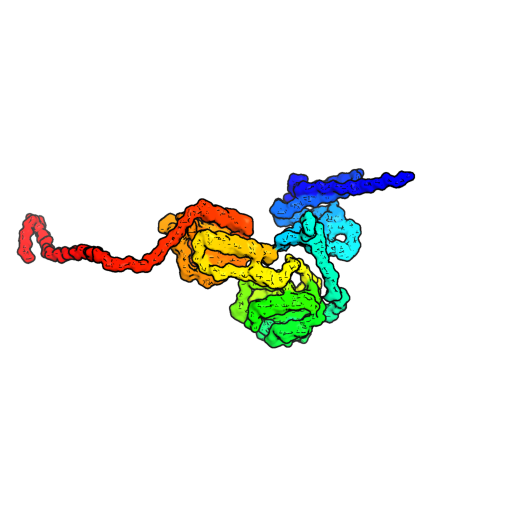6.793 1.00 92.50 227 PRO A CA 1
ATOM 1723 C C . PRO A 1 227 ? 3.019 -12.470 7.384 1.00 92.50 227 PRO A C 1
ATOM 1725 O O . PRO A 1 227 ? 2.807 -12.624 8.593 1.00 92.50 227 PRO A O 1
ATOM 1728 N N . ALA A 1 228 ? 3.094 -13.494 6.543 1.00 89.56 228 ALA A N 1
ATOM 1729 C CA . ALA A 1 228 ? 2.833 -14.872 6.962 1.00 89.56 228 ALA A CA 1
ATOM 1730 C C . ALA A 1 228 ? 3.859 -15.376 7.989 1.00 89.56 228 ALA A C 1
ATOM 1732 O O . ALA A 1 228 ? 3.538 -16.186 8.854 1.00 89.56 228 ALA A O 1
ATOM 1733 N N . GLU A 1 229 ? 5.089 -14.864 7.923 1.00 89.94 229 GLU A N 1
ATOM 1734 C CA . GLU A 1 229 ? 6.196 -15.206 8.818 1.00 89.94 229 GLU A CA 1
ATOM 1735 C C . GLU A 1 229 ? 5.995 -14.641 10.236 1.00 89.94 229 GLU A C 1
ATOM 1737 O O . GLU A 1 229 ? 6.686 -15.038 11.181 1.00 89.94 229 GLU A O 1
ATOM 1742 N N . LEU A 1 230 ? 5.045 -13.715 10.416 1.00 92.50 230 LEU A N 1
ATOM 1743 C CA . LEU A 1 230 ? 4.727 -13.165 11.724 1.00 92.50 230 LEU A CA 1
ATOM 1744 C C . LEU A 1 230 ? 4.093 -14.246 12.607 1.00 92.50 230 LEU A C 1
ATOM 1746 O O . LEU A 1 230 ? 3.011 -14.767 12.320 1.00 92.50 230 LEU A O 1
ATOM 1750 N N . ARG A 1 231 ? 4.747 -14.534 13.736 1.00 92.00 231 ARG A N 1
ATOM 1751 C CA . ARG A 1 231 ? 4.240 -15.465 14.754 1.00 92.00 231 ARG A CA 1
ATOM 1752 C C . ARG A 1 231 ? 2.868 -15.021 15.264 1.00 92.00 231 ARG A C 1
ATOM 1754 O O . ARG A 1 231 ? 2.650 -13.835 15.514 1.00 92.00 231 ARG A O 1
ATOM 1761 N N . PHE A 1 232 ? 1.977 -15.982 15.517 1.00 91.56 232 PHE A N 1
ATOM 1762 C CA . PHE A 1 232 ? 0.615 -15.694 15.980 1.00 91.56 232 PHE A CA 1
ATOM 1763 C C . PHE A 1 232 ? 0.587 -14.862 17.273 1.00 91.56 232 PHE A C 1
ATOM 1765 O O . PHE A 1 232 ? -0.144 -13.880 17.351 1.00 91.56 232 PHE A O 1
ATOM 1772 N N . ALA A 1 233 ? 1.458 -15.161 18.243 1.00 89.50 233 ALA A N 1
ATOM 1773 C CA . ALA A 1 233 ? 1.575 -14.368 19.471 1.00 89.50 233 ALA A CA 1
ATOM 1774 C C . ALA A 1 233 ? 1.906 -12.885 19.199 1.00 89.50 233 ALA A C 1
ATOM 1776 O O . ALA A 1 233 ? 1.364 -11.996 19.848 1.00 89.50 233 ALA A O 1
ATOM 1777 N N . SER A 1 234 ? 2.751 -12.603 18.202 1.00 92.88 234 SER A N 1
ATOM 1778 C CA . SER A 1 234 ? 3.069 -11.231 17.794 1.00 92.88 234 SER A CA 1
ATOM 1779 C C . SER A 1 234 ? 1.876 -10.545 17.123 1.00 92.88 234 SER A C 1
ATOM 1781 O O . SER A 1 234 ? 1.640 -9.366 17.374 1.00 92.88 234 SER A O 1
ATOM 1783 N N . ALA A 1 235 ? 1.088 -11.276 16.326 1.00 92.25 235 ALA A N 1
ATOM 1784 C CA . ALA A 1 235 ? -0.156 -10.758 15.755 1.00 92.25 235 ALA A CA 1
ATOM 1785 C C . ALA A 1 235 ? -1.173 -10.384 16.850 1.00 92.25 235 ALA A C 1
ATOM 1787 O O . ALA A 1 235 ? -1.770 -9.312 16.785 1.00 92.25 235 ALA A O 1
ATOM 1788 N N . VAL A 1 236 ? -1.312 -11.211 17.893 1.00 88.88 236 VAL A N 1
ATOM 1789 C CA . VAL A 1 236 ? -2.160 -10.915 19.061 1.00 88.88 236 VAL A CA 1
ATOM 1790 C C . VAL A 1 236 ? -1.699 -9.634 19.767 1.00 88.88 236 VAL A C 1
ATOM 1792 O O . VAL A 1 236 ? -2.520 -8.755 20.029 1.00 88.88 236 VAL A O 1
ATOM 1795 N N . SER A 1 237 ? -0.394 -9.465 20.006 1.00 87.25 237 SER A N 1
ATOM 1796 C CA . SER A 1 237 ? 0.143 -8.231 20.599 1.00 87.25 237 SER A CA 1
ATOM 1797 C C . SER A 1 237 ? -0.141 -6.987 19.750 1.00 87.25 237 SER A C 1
ATOM 1799 O O . SER A 1 237 ? -0.495 -5.944 20.298 1.00 87.25 237 SER A O 1
ATOM 1801 N N . LEU A 1 238 ? -0.037 -7.085 18.418 1.00 90.62 238 LEU A N 1
ATOM 1802 C CA . LEU A 1 238 ? -0.381 -5.982 17.511 1.00 90.62 238 LEU A CA 1
ATOM 1803 C C . LEU A 1 238 ? -1.874 -5.643 17.554 1.00 90.62 238 LEU A C 1
ATOM 1805 O O . LEU A 1 238 ? -2.227 -4.467 17.559 1.00 90.62 238 LEU A O 1
ATOM 1809 N N . ILE A 1 239 ? -2.747 -6.652 17.630 1.00 88.00 239 ILE A N 1
ATOM 1810 C CA . ILE A 1 239 ? -4.193 -6.448 17.792 1.00 88.00 239 ILE A CA 1
ATOM 1811 C C . ILE A 1 239 ? -4.481 -5.683 19.088 1.00 88.00 239 ILE A C 1
ATOM 1813 O O . ILE A 1 239 ? -5.240 -4.716 19.063 1.00 88.00 239 ILE A O 1
ATOM 1817 N N . HIS A 1 240 ? -3.840 -6.053 20.201 1.00 78.56 240 HIS A N 1
ATOM 1818 C CA . HIS A 1 240 ? -3.976 -5.323 21.464 1.00 78.56 240 HIS A CA 1
ATOM 1819 C C . HIS A 1 240 ? -3.467 -3.879 21.366 1.00 78.56 240 HIS A C 1
ATOM 1821 O O . HIS A 1 240 ? -4.149 -2.966 21.827 1.00 78.56 240 HIS A O 1
ATOM 1827 N N . ALA A 1 241 ? -2.316 -3.656 20.729 1.00 77.88 241 ALA A N 1
ATOM 1828 C CA . ALA A 1 241 ? -1.750 -2.319 20.549 1.00 77.88 241 ALA A CA 1
ATOM 1829 C C . ALA A 1 241 ? -2.611 -1.414 19.648 1.00 77.88 241 ALA A C 1
ATOM 1831 O O . ALA A 1 241 ? -2.639 -0.201 19.837 1.00 77.88 241 ALA A O 1
ATOM 1832 N N . LEU A 1 242 ? -3.339 -1.994 18.689 1.00 81.25 242 LEU A N 1
ATOM 1833 C CA . LEU A 1 242 ? -4.235 -1.272 17.784 1.00 81.25 242 LEU A CA 1
ATOM 1834 C C . LEU A 1 242 ? -5.597 -0.923 18.391 1.00 81.25 242 LEU A C 1
ATOM 1836 O O . LEU A 1 242 ? -6.363 -0.198 17.760 1.00 81.25 242 LEU A O 1
ATOM 1840 N N . GLN A 1 243 ? -5.925 -1.409 19.588 1.00 73.88 243 GLN A N 1
ATOM 1841 C CA . GLN A 1 243 ? -7.231 -1.176 20.201 1.00 73.88 243 GLN A CA 1
ATOM 1842 C C . GLN A 1 243 ? -7.676 0.300 20.250 1.00 73.88 243 GLN A C 1
ATOM 1844 O O . GLN A 1 243 ? -8.802 0.565 19.815 1.00 73.88 243 GLN A O 1
ATOM 1849 N N . PRO A 1 244 ? -6.839 1.260 20.698 1.00 71.75 244 PRO A N 1
ATOM 1850 C CA . PRO A 1 244 ? -7.214 2.674 20.744 1.00 71.75 244 PRO A CA 1
ATOM 1851 C C . PRO A 1 244 ? -7.128 3.383 19.382 1.00 71.75 244 PRO A C 1
ATOM 1853 O O . PRO A 1 244 ? -7.492 4.553 19.286 1.00 71.75 244 PRO A O 1
ATOM 1856 N N . ALA A 1 245 ? -6.624 2.723 18.335 1.00 74.19 245 ALA A N 1
ATOM 1857 C CA . ALA A 1 245 ? -6.379 3.367 17.053 1.00 74.19 245 ALA A CA 1
ATOM 1858 C C . ALA A 1 245 ? -7.687 3.641 16.296 1.00 74.19 245 ALA A C 1
ATOM 1860 O O . ALA A 1 245 ? -8.527 2.757 16.124 1.00 74.19 245 ALA A O 1
ATOM 1861 N N . VAL A 1 246 ? -7.808 4.858 15.765 1.00 77.88 246 VAL A N 1
ATOM 1862 C CA . VAL A 1 246 ? -8.847 5.241 14.802 1.00 77.88 246 VAL A CA 1
ATOM 1863 C C . VAL A 1 246 ? -8.211 5.294 13.419 1.00 77.88 246 VAL A C 1
ATOM 1865 O O . VAL A 1 246 ? -7.149 5.893 13.238 1.00 77.88 246 VAL A O 1
ATOM 1868 N N . TYR A 1 247 ? -8.826 4.631 12.440 1.00 82.75 247 TYR A N 1
ATOM 1869 C CA . TYR A 1 247 ? -8.312 4.616 11.076 1.00 82.75 247 TYR A CA 1
ATOM 1870 C C . TYR A 1 247 ? -8.388 6.013 10.460 1.00 82.75 247 TYR A C 1
ATOM 1872 O O . TYR A 1 247 ? -9.471 6.570 10.289 1.00 82.75 247 TYR A O 1
ATOM 1880 N N . GLN A 1 248 ? -7.227 6.533 10.070 1.00 75.81 248 GLN A N 1
ATOM 1881 C CA . GLN A 1 248 ? -7.110 7.765 9.302 1.00 75.81 248 GLN A CA 1
ATOM 1882 C C . GLN A 1 248 ? -7.207 7.435 7.813 1.00 75.81 248 GLN A C 1
ATOM 1884 O O . GLN A 1 248 ? -6.419 6.643 7.280 1.00 75.81 248 GLN A O 1
ATOM 1889 N N . ARG A 1 249 ? -8.203 8.015 7.139 1.00 71.75 249 ARG A N 1
ATOM 1890 C CA . ARG A 1 249 ? -8.462 7.750 5.723 1.00 71.75 249 ARG A CA 1
ATOM 1891 C C . ARG A 1 249 ? -7.286 8.232 4.871 1.00 71.75 249 ARG A C 1
ATOM 1893 O O . ARG A 1 249 ? -6.924 9.400 4.903 1.00 71.75 249 ARG A O 1
ATOM 1900 N N . ARG A 1 250 ? -6.704 7.321 4.081 1.00 69.81 250 ARG A N 1
ATOM 1901 C CA . ARG A 1 250 ? -5.510 7.601 3.260 1.00 69.81 250 ARG A CA 1
ATOM 1902 C C . ARG A 1 250 ? -5.818 8.300 1.936 1.00 69.81 250 ARG A C 1
ATOM 1904 O O . ARG A 1 250 ? -4.967 8.997 1.402 1.00 69.81 250 ARG A O 1
ATOM 1911 N N . ASN A 1 251 ? -7.014 8.112 1.386 1.00 69.56 251 ASN A N 1
ATOM 1912 C CA . ASN A 1 251 ? -7.456 8.759 0.153 1.00 69.56 251 ASN A CA 1
ATOM 1913 C C . ASN A 1 251 ? -8.998 8.828 0.105 1.00 69.56 251 ASN A C 1
ATOM 1915 O O . ASN A 1 251 ? -9.676 8.088 0.817 1.00 69.56 251 ASN A O 1
ATOM 1919 N N . HIS A 1 252 ? -9.546 9.692 -0.752 1.00 70.94 252 HIS A N 1
ATOM 1920 C CA . HIS A 1 252 ? -10.997 9.838 -0.978 1.00 70.94 252 HIS A CA 1
ATOM 1921 C C . HIS A 1 252 ? -11.455 9.256 -2.319 1.00 70.94 252 HIS A C 1
ATOM 1923 O O . HIS A 1 252 ? -12.536 9.586 -2.802 1.00 70.94 252 HIS A O 1
ATOM 1929 N N . LEU A 1 253 ? -10.619 8.441 -2.959 1.00 72.38 253 LEU A N 1
ATOM 1930 C CA . LEU A 1 253 ? -10.943 7.872 -4.257 1.00 72.38 253 LEU A CA 1
ATOM 1931 C C . LEU A 1 253 ? -11.940 6.730 -4.085 1.00 72.38 253 LEU A C 1
ATOM 1933 O O . LEU A 1 253 ? -11.915 5.990 -3.100 1.00 72.38 253 LEU A O 1
ATOM 1937 N N . GLU A 1 254 ? -12.807 6.558 -5.078 1.00 79.12 254 GLU A N 1
ATOM 1938 C CA . GLU A 1 254 ? -13.707 5.415 -5.089 1.00 79.12 254 GLU A CA 1
ATOM 1939 C C . GLU A 1 254 ? -12.912 4.100 -5.144 1.00 79.12 254 GLU A C 1
ATOM 1941 O O . GLU A 1 254 ? -11.904 4.015 -5.859 1.00 79.12 254 GLU A O 1
ATOM 1946 N N . PRO A 1 255 ? -13.375 3.032 -4.466 1.00 83.38 255 PRO A N 1
ATOM 1947 C CA . PRO A 1 255 ? -12.695 1.737 -4.466 1.00 83.38 255 PRO A CA 1
ATOM 1948 C C . PRO A 1 255 ? -12.365 1.201 -5.860 1.00 83.38 255 PRO A C 1
ATOM 1950 O O . PRO A 1 255 ? -11.323 0.574 -6.045 1.00 83.38 255 PRO A O 1
ATOM 1953 N N . GLN A 1 256 ? -13.206 1.480 -6.858 1.00 85.19 256 GLN A N 1
ATOM 1954 C CA . GLN A 1 256 ? -12.959 1.042 -8.229 1.00 85.19 256 GLN A CA 1
ATOM 1955 C C . GLN A 1 256 ? -11.768 1.763 -8.874 1.00 85.19 256 GLN A C 1
ATOM 1957 O O . GLN A 1 256 ? -10.974 1.138 -9.580 1.00 85.19 256 GLN A O 1
ATOM 1962 N N . ILE A 1 257 ? -11.590 3.054 -8.585 1.00 83.62 257 ILE A N 1
ATOM 1963 C CA . ILE A 1 257 ? -10.433 3.833 -9.040 1.00 83.62 257 ILE A CA 1
ATOM 1964 C C . ILE A 1 257 ? -9.159 3.280 -8.396 1.00 83.62 257 ILE A C 1
ATOM 1966 O O . ILE A 1 257 ? -8.172 3.056 -9.094 1.00 83.62 257 ILE A O 1
ATOM 1970 N N . LEU A 1 258 ? -9.197 2.985 -7.092 1.00 85.31 258 LEU A N 1
ATOM 1971 C CA . LEU A 1 258 ? -8.071 2.392 -6.362 1.00 85.31 258 LEU A CA 1
ATOM 1972 C C . LEU A 1 258 ? -7.669 1.025 -6.928 1.00 85.31 258 LEU A C 1
ATOM 1974 O O . LEU A 1 258 ? -6.486 0.771 -7.166 1.00 85.31 258 LEU A O 1
ATOM 1978 N N . ARG A 1 259 ? -8.650 0.159 -7.210 1.00 86.69 259 ARG A N 1
ATOM 1979 C CA . ARG A 1 259 ? -8.416 -1.146 -7.847 1.00 86.69 259 ARG A CA 1
ATOM 1980 C C . ARG A 1 259 ? -7.729 -0.985 -9.187 1.00 86.69 259 ARG A C 1
ATOM 1982 O O . ARG A 1 259 ? -6.665 -1.567 -9.386 1.00 86.69 259 ARG A O 1
ATOM 1989 N N . ASN A 1 260 ? -8.290 -0.158 -10.065 1.00 85.69 260 ASN A N 1
ATOM 1990 C CA . ASN A 1 260 ? -7.715 0.112 -11.378 1.00 85.69 260 ASN A CA 1
ATOM 1991 C C . ASN A 1 260 ? -6.292 0.667 -11.257 1.00 85.69 260 ASN A C 1
ATOM 1993 O O . ASN A 1 260 ? -5.410 0.266 -12.017 1.00 85.69 260 ASN A O 1
ATOM 1997 N N . ALA A 1 261 ? -6.051 1.535 -10.272 1.00 84.50 261 ALA A N 1
ATOM 1998 C CA . ALA A 1 261 ? -4.741 2.112 -10.016 1.00 84.50 261 ALA A CA 1
ATOM 1999 C C . ALA A 1 261 ? -3.684 1.076 -9.591 1.00 84.50 261 ALA A C 1
ATOM 2001 O O . ALA A 1 261 ? -2.511 1.216 -9.938 1.00 84.50 261 ALA A O 1
ATOM 2002 N N . SER A 1 262 ? -4.103 0.018 -8.890 1.00 86.38 262 SER A N 1
ATOM 2003 C CA . SER A 1 262 ? -3.230 -1.048 -8.372 1.00 86.38 262 SER A CA 1
ATOM 2004 C C . SER A 1 262 ? -2.879 -2.146 -9.376 1.00 86.38 262 SER A C 1
ATOM 2006 O O . SER A 1 262 ? -2.020 -2.992 -9.098 1.00 86.38 262 SER A O 1
ATOM 2008 N N . LEU A 1 263 ? -3.552 -2.175 -10.531 1.00 87.06 263 LEU A N 1
ATOM 2009 C CA . LEU A 1 263 ? -3.308 -3.200 -11.537 1.00 87.06 263 LEU A CA 1
ATOM 2010 C C . LEU A 1 263 ? -1.898 -3.040 -12.123 1.00 87.06 263 LEU A C 1
ATOM 2012 O O . LEU A 1 263 ? -1.491 -1.914 -12.429 1.00 87.06 263 LEU A O 1
ATOM 2016 N N . PRO A 1 264 ? -1.158 -4.144 -12.322 1.00 85.50 264 PRO A N 1
ATOM 2017 C CA . PRO A 1 264 ? 0.080 -4.102 -13.086 1.00 85.50 264 PRO A CA 1
ATOM 2018 C C . PRO A 1 264 ? -0.192 -3.726 -14.557 1.00 85.50 264 PRO A C 1
ATOM 2020 O O . PRO A 1 264 ? -1.339 -3.787 -15.020 1.00 85.50 264 PRO A O 1
ATOM 2023 N N . PRO A 1 265 ? 0.844 -3.327 -15.313 1.00 84.25 265 PRO A N 1
ATOM 2024 C CA . PRO A 1 265 ? 0.794 -3.305 -16.772 1.00 84.25 265 PRO A CA 1
ATOM 2025 C C . PRO A 1 265 ? 0.248 -4.622 -17.343 1.00 84.25 265 PRO A C 1
ATOM 2027 O O . PRO A 1 265 ? 0.561 -5.700 -16.838 1.00 84.25 265 PRO A O 1
ATOM 2030 N N . THR A 1 266 ? -0.572 -4.536 -18.394 1.00 80.50 266 THR A N 1
ATOM 2031 C CA . THR A 1 266 ? -1.096 -5.716 -19.109 1.00 80.50 266 THR A CA 1
ATOM 2032 C C . THR A 1 266 ? -0.030 -6.396 -19.960 1.00 80.50 266 THR A C 1
ATOM 2034 O O . THR A 1 266 ? -0.068 -7.611 -20.140 1.00 80.50 266 THR A O 1
ATOM 2037 N N . ASP A 1 267 ? 0.914 -5.609 -20.474 1.00 81.19 267 ASP A N 1
ATOM 2038 C CA . ASP A 1 267 ? 2.066 -6.107 -21.213 1.00 81.19 267 ASP A CA 1
ATOM 2039 C C . ASP A 1 267 ? 3.109 -6.728 -20.265 1.00 81.19 267 ASP A C 1
ATOM 2041 O O . ASP A 1 267 ? 3.106 -6.501 -19.051 1.00 81.19 267 ASP A O 1
ATOM 2045 N N . ARG A 1 268 ? 4.008 -7.538 -20.827 1.00 79.94 268 ARG A N 1
ATOM 2046 C CA . ARG A 1 268 ? 5.074 -8.226 -20.090 1.00 79.94 268 ARG A CA 1
ATOM 2047 C C . ARG A 1 268 ? 6.335 -8.329 -20.935 1.00 79.94 268 ARG A C 1
ATOM 2049 O O . ARG A 1 268 ? 6.242 -8.562 -22.139 1.00 79.94 268 ARG A O 1
ATOM 2056 N N . GLY A 1 269 ? 7.488 -8.233 -20.281 1.00 82.44 269 GLY A N 1
ATOM 2057 C CA . GLY A 1 269 ? 8.786 -8.424 -20.916 1.00 82.44 269 GLY A CA 1
ATOM 2058 C C . GLY A 1 269 ? 9.144 -7.322 -21.904 1.00 82.44 269 GLY A C 1
ATOM 2059 O O . GLY A 1 269 ? 8.852 -6.150 -21.660 1.00 82.44 269 GLY A O 1
ATOM 2060 N N . TYR A 1 270 ? 9.827 -7.701 -22.986 1.00 86.94 270 TYR A N 1
ATOM 2061 C CA . TYR A 1 270 ? 10.374 -6.741 -23.937 1.00 86.94 270 TYR A CA 1
ATOM 2062 C C . TYR A 1 270 ? 9.271 -6.048 -24.743 1.00 86.94 270 TYR A C 1
ATOM 2064 O O . TYR A 1 270 ? 8.437 -6.702 -25.374 1.00 86.94 270 TYR A O 1
ATOM 2072 N N . LEU A 1 271 ? 9.316 -4.719 -24.767 1.00 88.00 271 LEU A N 1
ATOM 2073 C CA . LEU A 1 271 ? 8.495 -3.866 -25.615 1.00 88.00 271 LEU A CA 1
ATOM 2074 C C . LEU A 1 271 ? 9.396 -2.955 -26.456 1.00 88.00 271 LEU A C 1
ATOM 2076 O O . LEU A 1 271 ? 10.433 -2.523 -25.960 1.00 88.00 271 LEU A O 1
ATOM 2080 N N . PRO A 1 272 ? 8.994 -2.598 -27.691 1.00 87.94 272 PRO A N 1
ATOM 2081 C CA . PRO A 1 272 ? 9.677 -1.553 -28.450 1.00 87.94 272 PRO A CA 1
ATOM 2082 C C . PRO A 1 272 ? 9.718 -0.228 -27.665 1.00 87.94 272 PRO A C 1
ATOM 2084 O O . PRO A 1 272 ? 8.727 0.073 -26.985 1.00 87.94 272 PRO A O 1
ATOM 2087 N N . PRO A 1 273 ? 10.777 0.597 -27.789 1.00 89.75 273 PRO A N 1
ATOM 2088 C CA . PRO A 1 273 ? 10.973 1.800 -26.972 1.00 89.75 273 PRO A CA 1
ATOM 2089 C C . PRO A 1 273 ? 9.762 2.730 -26.886 1.00 89.75 273 PRO A C 1
ATOM 2091 O O . PRO A 1 273 ? 9.375 3.128 -25.788 1.00 89.75 273 PRO A O 1
ATOM 2094 N N . ALA A 1 274 ? 9.105 3.014 -28.015 1.00 88.81 274 ALA A N 1
ATOM 2095 C CA . ALA A 1 274 ? 7.924 3.878 -28.048 1.00 88.81 274 ALA A CA 1
ATOM 2096 C C . ALA A 1 274 ? 6.751 3.304 -27.229 1.00 88.81 274 ALA A C 1
ATOM 2098 O O . ALA A 1 274 ? 6.137 4.007 -26.425 1.00 88.81 274 ALA A O 1
ATOM 2099 N N . ARG A 1 275 ? 6.469 2.001 -27.375 1.00 89.25 275 ARG A N 1
ATOM 2100 C CA . ARG A 1 275 ? 5.401 1.319 -26.625 1.00 89.25 275 ARG A CA 1
ATOM 2101 C C . ARG A 1 275 ? 5.761 1.167 -25.150 1.00 89.25 275 ARG A C 1
ATOM 2103 O O . ARG A 1 275 ? 4.888 1.301 -24.294 1.00 89.25 275 ARG A O 1
ATOM 2110 N N . PHE A 1 276 ? 7.032 0.905 -24.847 1.00 91.81 276 PHE A N 1
ATOM 2111 C CA . PHE A 1 276 ? 7.535 0.872 -23.479 1.00 91.81 276 PHE A CA 1
ATOM 2112 C C . PHE A 1 276 ? 7.311 2.220 -22.786 1.00 91.81 276 PHE A C 1
ATOM 2114 O O . PHE A 1 276 ? 6.695 2.259 -21.722 1.00 91.81 276 PHE A O 1
ATOM 2121 N N . ALA A 1 277 ? 7.743 3.323 -23.404 1.00 92.06 277 ALA A N 1
ATOM 2122 C CA . ALA A 1 277 ? 7.604 4.656 -22.830 1.00 92.06 277 ALA A CA 1
ATOM 2123 C C . ALA A 1 277 ? 6.134 5.039 -22.612 1.00 92.06 277 ALA A C 1
ATOM 2125 O O . ALA A 1 277 ? 5.769 5.498 -21.527 1.00 92.06 277 ALA A O 1
ATOM 2126 N N . GLU A 1 278 ? 5.262 4.760 -23.585 1.00 91.50 278 GLU A N 1
ATOM 2127 C CA . GLU A 1 278 ? 3.820 4.969 -23.446 1.00 91.50 278 GLU A CA 1
ATOM 2128 C C . GLU A 1 278 ? 3.233 4.159 -22.275 1.00 91.50 278 GLU A C 1
ATOM 2130 O O . GLU A 1 278 ? 2.505 4.701 -21.436 1.00 91.50 278 GLU A O 1
ATOM 2135 N N . MET A 1 279 ? 3.562 2.866 -22.189 1.00 90.50 279 MET A N 1
ATOM 2136 C CA . MET A 1 279 ? 3.023 1.967 -21.168 1.00 90.50 279 MET A CA 1
ATOM 2137 C C . MET A 1 279 ? 3.502 2.336 -19.761 1.00 90.50 279 MET A C 1
ATOM 2139 O O . MET A 1 279 ? 2.698 2.383 -18.824 1.00 90.50 279 MET A O 1
ATOM 2143 N N . VAL A 1 280 ? 4.793 2.639 -19.601 1.00 91.81 280 VAL A N 1
ATOM 2144 C CA . VAL A 1 280 ? 5.362 3.066 -18.317 1.00 91.81 280 VAL A CA 1
ATOM 2145 C C . VAL A 1 280 ? 4.757 4.401 -17.894 1.00 91.81 280 VAL A C 1
ATOM 2147 O O . VAL A 1 280 ? 4.311 4.524 -16.754 1.00 91.81 280 VAL A O 1
ATOM 2150 N N . ARG A 1 281 ? 4.636 5.374 -18.806 1.00 91.38 281 ARG A N 1
ATOM 2151 C CA . ARG A 1 281 ? 4.019 6.678 -18.521 1.00 91.38 281 ARG A CA 1
ATOM 2152 C C . ARG A 1 281 ? 2.581 6.523 -18.028 1.00 91.38 281 ARG A C 1
ATOM 2154 O O . ARG A 1 281 ? 2.244 7.061 -16.972 1.00 91.38 281 ARG A O 1
ATOM 2161 N N . LYS A 1 282 ? 1.755 5.738 -18.732 1.00 89.44 282 LYS A N 1
ATOM 2162 C CA . LYS A 1 282 ? 0.373 5.437 -18.312 1.00 89.44 282 LYS A CA 1
ATOM 2163 C C . LYS A 1 282 ? 0.334 4.752 -16.948 1.00 89.44 282 LYS A C 1
ATOM 2165 O O . LYS A 1 282 ? -0.485 5.113 -16.105 1.00 89.44 282 LYS A O 1
ATOM 2170 N N . THR A 1 283 ? 1.225 3.790 -16.715 1.00 88.88 283 THR A N 1
ATOM 2171 C CA . THR A 1 283 ? 1.274 3.031 -15.458 1.00 88.88 283 THR A CA 1
ATOM 2172 C C . THR A 1 283 ? 1.653 3.921 -14.280 1.00 88.88 283 THR A C 1
ATOM 2174 O O . THR A 1 283 ? 0.941 3.918 -13.284 1.00 88.88 283 THR A O 1
ATOM 2177 N N . VAL A 1 284 ? 2.710 4.724 -14.408 1.00 87.81 284 VAL A N 1
ATOM 2178 C CA . VAL A 1 284 ? 3.207 5.633 -13.361 1.00 87.81 284 VAL A CA 1
ATOM 2179 C C . VAL A 1 284 ? 2.187 6.724 -13.026 1.00 87.81 284 VAL A C 1
ATOM 2181 O O . VAL A 1 284 ? 1.963 7.034 -11.855 1.00 87.81 284 VAL A O 1
ATOM 2184 N N . GLN A 1 285 ? 1.525 7.290 -14.040 1.00 84.56 285 GLN A N 1
ATOM 2185 C CA . GLN A 1 285 ? 0.452 8.269 -13.836 1.00 84.56 285 GLN A CA 1
ATOM 2186 C C . GLN A 1 285 ? -0.734 7.653 -13.089 1.00 84.56 285 GLN A C 1
ATOM 2188 O O . GLN A 1 285 ? -1.259 8.252 -12.151 1.00 84.56 285 GLN A O 1
ATOM 2193 N N . ARG A 1 286 ? -1.128 6.437 -13.478 1.00 85.00 286 ARG A N 1
ATOM 2194 C CA . ARG A 1 286 ? -2.227 5.698 -12.859 1.00 85.00 286 ARG A CA 1
ATOM 2195 C C . ARG A 1 286 ? -1.906 5.285 -11.416 1.00 85.00 286 ARG A C 1
ATOM 2197 O O . ARG A 1 286 ? -2.734 5.478 -10.531 1.00 85.00 286 ARG A O 1
ATOM 2204 N N . SER A 1 287 ? -0.724 4.725 -11.166 1.00 82.31 287 SER A N 1
ATOM 2205 C CA . SER A 1 287 ? -0.329 4.188 -9.857 1.00 82.31 287 SER A CA 1
ATOM 2206 C C . SER A 1 287 ? 0.045 5.274 -8.845 1.00 82.31 287 SER A C 1
ATOM 2208 O O . SER A 1 287 ? -0.037 5.046 -7.636 1.00 82.31 287 SER A O 1
ATOM 2210 N N . GLY A 1 288 ? 0.395 6.478 -9.316 1.00 72.81 288 GLY A N 1
ATOM 2211 C CA . GLY A 1 288 ? 0.672 7.637 -8.464 1.00 72.81 288 GLY A CA 1
ATOM 2212 C C . GLY A 1 288 ? -0.497 8.029 -7.553 1.00 72.81 288 GLY A C 1
ATOM 2213 O O . GLY A 1 288 ? -0.270 8.568 -6.473 1.00 72.81 288 GLY A O 1
ATOM 2214 N N . ALA A 1 289 ? -1.735 7.696 -7.932 1.00 67.50 289 ALA A N 1
ATOM 2215 C CA . ALA A 1 289 ? -2.933 7.963 -7.134 1.00 67.50 289 ALA A CA 1
ATOM 2216 C C . ALA A 1 289 ? -2.995 7.176 -5.809 1.00 67.50 289 ALA A C 1
ATOM 2218 O O . ALA A 1 289 ? -3.712 7.578 -4.897 1.00 67.50 289 ALA A O 1
ATOM 2219 N N . ILE A 1 290 ? -2.255 6.068 -5.700 1.00 68.62 290 ILE A N 1
ATOM 2220 C CA . ILE A 1 290 ? -2.299 5.143 -4.556 1.00 68.62 290 ILE A CA 1
ATOM 2221 C C . ILE A 1 290 ? -0.939 4.933 -3.890 1.00 68.62 290 ILE A C 1
ATOM 2223 O O . ILE A 1 290 ? -0.770 4.000 -3.108 1.00 68.62 290 ILE A O 1
ATOM 2227 N N . GLN A 1 291 ? 0.026 5.808 -4.192 1.00 73.00 291 GLN A N 1
ATOM 2228 C CA . GLN A 1 291 ? 1.382 5.781 -3.632 1.00 73.00 291 GLN A CA 1
ATOM 2229 C C . GLN A 1 291 ? 2.127 4.451 -3.856 1.00 73.00 291 GLN A C 1
ATOM 2231 O O . GLN A 1 291 ? 2.998 4.078 -3.073 1.00 73.00 291 GLN A O 1
ATOM 2236 N N . ILE A 1 292 ? 1.826 3.732 -4.944 1.00 78.38 292 ILE A N 1
ATOM 2237 C CA . ILE A 1 292 ? 2.650 2.588 -5.345 1.00 78.38 292 ILE A CA 1
ATOM 2238 C C . ILE A 1 292 ? 3.953 3.118 -5.949 1.00 78.38 292 ILE A C 1
ATOM 2240 O O . ILE A 1 292 ? 3.963 3.632 -7.070 1.00 78.38 292 ILE A O 1
ATOM 2244 N N . SER A 1 293 ? 5.053 2.948 -5.216 1.00 80.62 293 SER A N 1
ATOM 2245 C CA . SER A 1 293 ? 6.409 3.196 -5.711 1.00 80.62 293 SER A CA 1
ATOM 2246 C C . SER A 1 293 ? 6.785 2.158 -6.765 1.00 80.62 293 SER A C 1
ATOM 2248 O O . SER A 1 293 ? 6.697 0.957 -6.518 1.00 80.62 293 SER A O 1
ATOM 2250 N N . SER A 1 294 ? 7.196 2.624 -7.939 1.00 88.12 294 SER A N 1
ATOM 2251 C CA . SER A 1 294 ? 7.787 1.796 -8.994 1.00 88.12 294 SER A CA 1
ATOM 2252 C C . SER A 1 294 ? 9.166 2.353 -9.313 1.00 88.12 294 SER A C 1
ATOM 2254 O O . SER A 1 294 ? 9.374 3.552 -9.155 1.00 88.12 294 SER A O 1
ATOM 2256 N N . THR A 1 295 ? 10.087 1.506 -9.763 1.00 90.62 295 THR A N 1
ATOM 2257 C CA . THR A 1 295 ? 11.456 1.932 -10.080 1.00 90.62 295 THR A CA 1
ATOM 2258 C C . THR A 1 295 ? 11.767 1.630 -11.538 1.00 90.62 295 THR A C 1
ATOM 2260 O O . THR A 1 295 ? 11.498 0.527 -12.017 1.00 90.62 295 THR A O 1
ATOM 2263 N N . LEU A 1 296 ? 12.339 2.603 -12.246 1.00 93.38 296 LEU A N 1
ATOM 2264 C CA . LEU A 1 296 ? 12.976 2.372 -13.540 1.00 93.38 296 LEU A CA 1
ATOM 2265 C C . LEU A 1 296 ? 14.482 2.205 -13.316 1.00 93.38 296 LEU A C 1
ATOM 2267 O O . LEU A 1 296 ? 15.128 3.071 -12.730 1.00 93.38 296 LEU A O 1
ATOM 2271 N N . VAL A 1 297 ? 15.030 1.088 -13.778 1.00 92.31 297 VAL A N 1
ATOM 2272 C CA . VAL A 1 297 ? 16.460 0.779 -13.751 1.00 92.31 297 VAL A CA 1
ATOM 2273 C C . VAL A 1 297 ? 17.010 0.935 -15.162 1.00 92.31 297 VAL A C 1
ATOM 2275 O O . VAL A 1 297 ? 16.436 0.409 -16.114 1.00 92.31 297 VAL A O 1
ATOM 2278 N N . ILE A 1 298 ? 18.113 1.664 -15.290 1.00 93.31 298 ILE A N 1
ATOM 2279 C CA . ILE A 1 298 ? 18.826 1.893 -16.545 1.00 93.31 298 ILE A CA 1
ATOM 2280 C C . ILE A 1 298 ? 20.206 1.260 -16.402 1.00 93.31 298 ILE A C 1
ATOM 2282 O O . ILE A 1 298 ? 20.961 1.612 -15.495 1.00 93.31 298 ILE A O 1
ATOM 2286 N N . LEU A 1 299 ? 20.517 0.318 -17.282 1.00 91.31 299 LEU A N 1
ATOM 2287 C CA . LEU A 1 299 ? 21.758 -0.441 -17.293 1.00 91.31 299 LEU A CA 1
ATOM 2288 C C . LEU A 1 299 ? 22.556 -0.087 -18.542 1.00 91.31 299 LEU A C 1
ATOM 2290 O O . LEU A 1 299 ? 22.042 -0.192 -19.657 1.00 91.31 299 LEU A O 1
ATOM 2294 N N . SER A 1 300 ? 23.818 0.291 -18.361 1.00 90.19 300 SER A N 1
ATOM 2295 C CA . SER A 1 300 ? 24.757 0.425 -19.476 1.00 90.19 300 SER A CA 1
ATOM 2296 C C . SER A 1 300 ? 25.538 -0.889 -19.596 1.00 90.19 300 SER A C 1
ATOM 2298 O O . SER A 1 300 ? 26.252 -1.213 -18.649 1.00 90.19 300 SER A O 1
ATOM 2300 N N . PRO A 1 301 ? 25.390 -1.669 -20.684 1.00 87.62 301 PRO A N 1
ATOM 2301 C CA . PRO A 1 301 ? 26.072 -2.950 -20.856 1.00 87.62 301 PRO A CA 1
ATOM 2302 C C . PRO A 1 301 ? 27.588 -2.796 -20.804 1.00 87.62 301 PRO A C 1
ATOM 2304 O O . PRO A 1 301 ? 28.127 -1.800 -21.285 1.00 87.62 301 PRO A O 1
ATOM 2307 N N . ALA A 1 302 ? 28.258 -3.831 -20.305 1.00 86.38 302 ALA A N 1
ATOM 2308 C CA . ALA A 1 302 ? 29.702 -3.956 -20.425 1.00 86.38 302 ALA A CA 1
ATOM 2309 C C . ALA A 1 302 ? 30.143 -4.082 -21.894 1.00 86.38 302 ALA A C 1
ATOM 2311 O O . ALA A 1 302 ? 29.405 -4.570 -22.762 1.00 86.38 302 ALA A O 1
ATOM 2312 N N . GLY A 1 303 ? 31.379 -3.663 -22.174 1.00 83.12 303 GLY A N 1
ATOM 2313 C CA . GLY A 1 303 ? 31.966 -3.703 -23.513 1.00 83.12 303 GLY A CA 1
ATOM 2314 C C . GLY A 1 303 ? 31.806 -5.065 -24.205 1.00 83.12 303 GLY A C 1
ATOM 2315 O O . GLY A 1 303 ? 32.254 -6.093 -23.706 1.00 83.12 303 GLY A O 1
ATOM 2316 N N . GLY A 1 304 ? 31.183 -5.063 -25.387 1.00 78.62 304 GLY A N 1
ATOM 2317 C CA . GLY A 1 304 ? 30.949 -6.269 -26.193 1.00 78.62 304 GLY A CA 1
ATOM 2318 C C . GLY A 1 304 ? 29.555 -6.888 -26.046 1.00 78.62 304 GLY A C 1
ATOM 2319 O O . GLY A 1 304 ? 29.188 -7.692 -26.898 1.00 78.62 304 GLY A O 1
ATOM 2320 N N . ILE A 1 305 ? 28.759 -6.469 -25.058 1.00 82.38 305 ILE A N 1
ATOM 2321 C CA . ILE A 1 305 ? 27.362 -6.895 -24.889 1.00 82.38 305 ILE A CA 1
ATOM 2322 C C . ILE A 1 305 ? 26.443 -5.859 -25.541 1.00 82.38 305 ILE A C 1
ATOM 2324 O O . ILE A 1 305 ? 26.584 -4.654 -25.321 1.00 82.38 305 ILE A O 1
ATOM 2328 N N . ARG A 1 306 ? 25.482 -6.291 -26.362 1.00 83.44 306 ARG A N 1
ATOM 2329 C CA . ARG A 1 306 ? 24.437 -5.385 -26.857 1.00 83.44 306 ARG A CA 1
ATOM 2330 C C . ARG A 1 306 ? 23.345 -5.213 -25.794 1.00 83.44 306 ARG A C 1
ATOM 2332 O O . ARG A 1 306 ? 22.947 -6.204 -25.184 1.00 83.44 306 ARG A O 1
ATOM 2339 N N . PRO A 1 307 ? 22.772 -4.007 -25.615 1.00 85.06 307 PRO A N 1
ATOM 2340 C CA . PRO A 1 307 ? 21.717 -3.776 -24.623 1.00 85.06 307 PRO A CA 1
ATOM 2341 C C . PRO A 1 307 ? 20.540 -4.763 -24.700 1.00 85.06 307 PRO A C 1
ATOM 2343 O O . PRO A 1 307 ? 20.025 -5.211 -23.679 1.00 85.06 307 PRO A O 1
ATOM 2346 N N . TRP A 1 308 ? 20.134 -5.162 -25.909 1.00 80.25 308 TRP A N 1
ATOM 2347 C CA . TRP A 1 308 ? 19.054 -6.133 -26.100 1.00 80.25 308 TRP A CA 1
ATOM 2348 C C . TRP A 1 308 ? 19.441 -7.564 -25.681 1.00 80.25 308 TRP A C 1
ATOM 2350 O O . TRP A 1 308 ? 18.575 -8.318 -25.248 1.00 80.25 308 TRP A O 1
ATOM 2360 N N . GLU A 1 309 ? 20.723 -7.942 -25.757 1.00 78.25 309 GLU A N 1
ATOM 2361 C CA . GLU A 1 309 ? 21.212 -9.275 -25.359 1.00 78.25 309 GLU A CA 1
ATOM 2362 C C . GLU A 1 309 ? 21.158 -9.459 -23.839 1.00 78.25 309 GLU A C 1
ATOM 2364 O O . GLU A 1 309 ? 20.950 -10.571 -23.350 1.00 78.25 309 GLU A O 1
ATOM 2369 N N . MET A 1 310 ? 21.264 -8.361 -23.082 1.00 78.62 310 MET A N 1
ATOM 2370 C CA . MET A 1 310 ? 21.010 -8.370 -21.638 1.00 78.62 310 MET A CA 1
ATOM 2371 C C . MET A 1 310 ? 19.553 -8.737 -21.322 1.00 78.62 310 MET A C 1
ATOM 2373 O O . MET A 1 310 ? 19.266 -9.323 -20.276 1.00 78.62 310 MET A O 1
ATOM 2377 N N . LEU A 1 311 ? 18.633 -8.403 -22.231 1.00 78.62 311 LEU A N 1
ATOM 2378 C CA . LEU A 1 311 ? 17.189 -8.518 -22.069 1.00 78.62 311 LEU A CA 1
ATOM 2379 C C . LEU A 1 311 ? 16.639 -9.750 -22.801 1.00 78.62 311 LEU A C 1
ATOM 2381 O O . LEU A 1 311 ? 15.800 -9.646 -23.693 1.00 78.62 311 LEU A O 1
ATOM 2385 N N . ALA A 1 312 ? 17.102 -10.944 -22.428 1.00 67.19 312 ALA A N 1
ATOM 2386 C CA . ALA A 1 312 ? 16.597 -12.170 -23.043 1.00 67.19 312 ALA A CA 1
ATOM 2387 C C . ALA A 1 312 ? 15.076 -12.358 -22.775 1.00 67.19 312 ALA A C 1
ATOM 2389 O O . ALA A 1 312 ? 14.649 -12.252 -21.617 1.00 67.19 312 ALA A O 1
ATOM 2390 N N . PRO A 1 313 ? 14.253 -12.696 -23.794 1.00 59.47 313 PRO A N 1
ATOM 2391 C CA . PRO A 1 313 ? 12.787 -12.761 -23.684 1.00 59.47 313 PRO A CA 1
ATOM 2392 C C . PRO A 1 313 ? 12.263 -13.699 -22.588 1.00 59.47 313 PRO A C 1
ATOM 2394 O O . PRO A 1 313 ? 11.242 -13.424 -21.961 1.00 59.47 313 PRO A O 1
ATOM 2397 N N . ASP A 1 314 ? 12.981 -14.789 -22.314 1.00 56.94 314 ASP A N 1
ATOM 2398 C CA . ASP A 1 314 ? 12.580 -15.808 -21.340 1.00 56.94 314 ASP A CA 1
ATOM 2399 C C . ASP A 1 314 ? 12.750 -15.400 -19.871 1.00 56.94 314 ASP A C 1
ATOM 2401 O O . ASP A 1 314 ? 12.307 -16.138 -18.985 1.00 56.94 314 ASP A O 1
ATOM 2405 N N . ARG A 1 315 ? 13.381 -14.250 -19.598 1.00 64.38 315 ARG A N 1
ATOM 2406 C CA . ARG A 1 315 ? 13.757 -13.816 -18.242 1.00 64.38 315 ARG A CA 1
ATOM 2407 C C . ARG A 1 315 ? 12.671 -13.002 -17.539 1.00 64.38 315 ARG A C 1
ATOM 2409 O O . ARG A 1 315 ? 12.519 -13.088 -16.323 1.00 64.38 315 ARG A O 1
ATOM 2416 N N . PHE A 1 316 ? 11.839 -12.288 -18.293 1.00 66.12 316 PHE A N 1
ATOM 2417 C CA . PHE A 1 316 ? 10.803 -11.399 -17.755 1.00 66.12 316 PHE A CA 1
ATOM 2418 C C . PHE A 1 316 ? 9.428 -12.074 -17.764 1.00 66.12 316 PHE A C 1
ATOM 2420 O O . PHE A 1 316 ? 8.501 -11.675 -18.467 1.00 66.12 316 PHE A O 1
ATOM 2427 N N . ARG A 1 317 ? 9.295 -13.156 -16.986 1.00 60.78 317 ARG A N 1
ATOM 2428 C CA . ARG A 1 317 ? 8.064 -13.973 -16.939 1.00 60.78 317 ARG A CA 1
ATOM 2429 C C . ARG A 1 317 ? 6.970 -13.399 -16.036 1.00 60.78 317 ARG A C 1
ATOM 2431 O O . ARG A 1 317 ? 5.833 -13.871 -16.079 1.00 60.78 317 ARG A O 1
ATOM 2438 N N . ARG A 1 318 ? 7.292 -12.409 -15.197 1.00 64.25 318 ARG A N 1
ATOM 2439 C CA . ARG A 1 318 ? 6.355 -11.812 -14.239 1.00 64.25 318 ARG A CA 1
ATOM 2440 C C . ARG A 1 318 ? 5.542 -10.694 -14.893 1.00 64.25 318 ARG A C 1
ATOM 2442 O O . ARG A 1 318 ? 6.095 -9.745 -15.431 1.00 64.25 318 ARG A O 1
ATOM 2449 N N . THR A 1 319 ? 4.216 -10.794 -14.806 1.00 64.44 319 THR A N 1
ATOM 2450 C CA . THR A 1 319 ? 3.300 -9.722 -15.220 1.00 64.44 319 THR A CA 1
ATOM 2451 C C . THR A 1 319 ? 3.610 -8.438 -14.452 1.00 64.44 319 THR A C 1
ATOM 2453 O O . THR A 1 319 ? 3.646 -8.467 -13.218 1.00 64.44 319 THR A O 1
ATOM 2456 N N . GLY A 1 320 ? 3.792 -7.340 -15.185 1.00 72.00 320 GLY A N 1
ATOM 2457 C CA . GLY A 1 320 ? 4.078 -6.008 -14.654 1.00 72.00 320 GLY A CA 1
ATOM 2458 C C . GLY A 1 320 ? 5.541 -5.565 -14.722 1.00 72.00 320 GLY A C 1
ATOM 2459 O O . GLY A 1 320 ? 5.785 -4.368 -14.590 1.00 72.00 320 GLY A O 1
ATOM 2460 N N . ASP A 1 321 ? 6.474 -6.480 -14.998 1.00 83.69 321 ASP A N 1
ATOM 2461 C CA . ASP A 1 321 ? 7.865 -6.134 -15.296 1.00 83.69 321 ASP A CA 1
ATOM 2462 C C . ASP A 1 321 ? 8.005 -5.934 -16.811 1.00 83.69 321 ASP A C 1
ATOM 2464 O O . ASP A 1 321 ? 7.704 -6.832 -17.609 1.00 83.69 321 ASP A O 1
ATOM 2468 N N . LEU A 1 322 ? 8.431 -4.737 -17.208 1.00 88.50 322 LEU A N 1
ATOM 2469 C CA . LEU A 1 322 ? 8.622 -4.362 -18.608 1.00 88.50 322 LEU A CA 1
ATOM 2470 C C . LEU A 1 322 ? 10.094 -4.076 -18.850 1.00 88.50 322 LEU A C 1
ATOM 2472 O O . LEU A 1 322 ? 10.766 -3.512 -17.987 1.00 88.50 322 LEU A O 1
ATOM 2476 N N . CYS A 1 323 ? 10.583 -4.372 -20.045 1.00 90.56 323 CYS A N 1
ATOM 2477 C CA . CYS A 1 323 ? 11.917 -3.960 -20.447 1.00 90.56 323 CYS A CA 1
ATOM 2478 C C . CYS A 1 323 ? 11.949 -3.447 -21.885 1.00 90.56 323 CYS A C 1
ATOM 2480 O O . CYS A 1 323 ? 11.070 -3.740 -22.694 1.00 90.56 323 CYS A O 1
ATOM 2482 N N . THR A 1 324 ? 12.957 -2.643 -22.189 1.00 91.00 324 THR A N 1
ATOM 2483 C CA . THR A 1 324 ? 13.276 -2.180 -23.541 1.00 91.00 324 THR A CA 1
ATOM 2484 C C . THR A 1 324 ? 14.767 -1.891 -23.622 1.00 91.00 324 THR A C 1
ATOM 2486 O O . THR A 1 324 ? 15.431 -1.737 -22.602 1.00 91.00 324 THR A O 1
ATOM 2489 N N . ALA A 1 325 ? 15.303 -1.796 -24.826 1.00 89.81 325 ALA A N 1
ATOM 2490 C CA . ALA A 1 325 ? 16.684 -1.415 -25.068 1.00 89.81 325 ALA A CA 1
ATOM 2491 C C . ALA A 1 325 ? 16.721 -0.295 -26.103 1.00 89.81 325 ALA A C 1
ATOM 2493 O O . ALA A 1 325 ? 15.961 -0.348 -27.071 1.00 89.81 325 ALA A O 1
ATOM 2494 N N . ASP A 1 326 ? 17.607 0.678 -25.901 1.00 86.31 326 ASP A N 1
ATOM 2495 C CA . ASP A 1 326 ? 18.046 1.578 -26.966 1.00 86.31 326 ASP A CA 1
ATOM 2496 C C . ASP A 1 326 ? 19.394 1.094 -27.557 1.00 86.31 326 ASP A C 1
ATOM 2498 O O . ASP A 1 326 ? 19.798 -0.060 -27.375 1.00 86.31 326 ASP A O 1
ATOM 2502 N N . THR A 1 327 ? 20.081 1.948 -28.321 1.00 80.88 327 THR A N 1
ATOM 2503 C CA . THR A 1 327 ? 21.386 1.608 -28.921 1.00 80.88 327 THR A CA 1
ATOM 2504 C C . THR A 1 327 ? 22.532 1.480 -27.910 1.00 80.88 327 THR A C 1
ATOM 2506 O O . THR A 1 327 ? 23.532 0.827 -28.212 1.00 80.88 327 THR A O 1
ATOM 2509 N N . LEU A 1 328 ? 22.392 2.073 -26.723 1.00 84.69 328 LEU A N 1
ATOM 2510 C CA . LEU A 1 328 ? 23.434 2.221 -25.709 1.00 84.69 328 LEU A CA 1
ATOM 2511 C C . LEU A 1 328 ? 23.077 1.574 -24.367 1.00 84.69 328 LEU A C 1
ATOM 2513 O O . LEU A 1 328 ? 23.982 1.154 -23.661 1.00 84.69 328 LEU A O 1
ATOM 2517 N N . GLN A 1 329 ? 21.803 1.504 -23.989 1.00 90.38 329 GLN A N 1
ATOM 2518 C CA . GLN A 1 329 ? 21.340 1.183 -22.641 1.00 90.38 329 GLN A CA 1
ATOM 2519 C C . GLN A 1 329 ? 20.124 0.253 -22.654 1.00 90.38 329 GLN A C 1
ATOM 2521 O O . GLN A 1 329 ? 19.284 0.269 -23.558 1.00 90.38 329 GLN A O 1
ATOM 2526 N N . ALA A 1 330 ? 20.025 -0.567 -21.612 1.00 90.12 330 ALA A N 1
ATOM 2527 C CA . ALA A 1 330 ? 18.874 -1.406 -21.320 1.00 90.12 330 ALA A CA 1
ATOM 2528 C C . ALA A 1 330 ? 18.043 -0.770 -20.199 1.00 90.12 330 ALA A C 1
ATOM 2530 O O . ALA A 1 330 ? 18.574 -0.315 -19.190 1.00 90.12 330 ALA A O 1
ATOM 2531 N N . TYR A 1 331 ? 16.727 -0.767 -20.363 1.00 92.19 331 TYR A N 1
ATOM 2532 C CA . TYR A 1 331 ? 15.769 -0.167 -19.446 1.00 92.19 331 TYR A CA 1
ATOM 2533 C C . TYR A 1 331 ? 14.860 -1.254 -18.895 1.00 92.19 331 TYR A C 1
ATOM 2535 O O . TYR A 1 331 ? 14.331 -2.084 -19.637 1.00 92.19 331 TYR A O 1
ATOM 2543 N N . LEU A 1 332 ? 14.643 -1.216 -17.589 1.00 91.31 332 LEU A N 1
ATOM 2544 C CA . LEU A 1 332 ? 13.839 -2.178 -16.860 1.00 91.31 332 LEU A CA 1
ATOM 2545 C C . LEU A 1 332 ? 12.901 -1.436 -15.915 1.00 91.31 332 LEU A C 1
ATOM 2547 O O . LEU A 1 332 ? 13.335 -0.775 -14.976 1.00 91.31 332 LEU A O 1
ATOM 2551 N N . PHE A 1 333 ? 11.604 -1.543 -16.166 1.00 91.88 333 PHE A N 1
ATOM 2552 C CA . PHE A 1 333 ? 10.576 -0.986 -15.305 1.00 91.88 333 PHE A CA 1
ATOM 2553 C C . PHE A 1 333 ? 10.034 -2.068 -14.374 1.00 91.88 333 PHE A C 1
ATOM 2555 O O . PHE A 1 333 ? 9.469 -3.065 -14.828 1.00 91.88 333 PHE A O 1
ATOM 2562 N N . LEU A 1 334 ? 10.200 -1.839 -13.072 1.00 89.31 334 LEU A N 1
ATOM 2563 C CA . LEU A 1 334 ? 9.777 -2.727 -11.996 1.00 89.31 334 LEU A CA 1
ATOM 2564 C C . LEU A 1 334 ? 8.549 -2.133 -11.304 1.00 89.31 334 LEU A C 1
ATOM 2566 O O . LEU A 1 334 ? 8.651 -1.188 -10.510 1.00 89.31 334 LEU A O 1
ATOM 2570 N N . PHE A 1 335 ? 7.373 -2.677 -11.615 1.00 88.75 335 PHE A N 1
ATOM 2571 C CA . PHE A 1 335 ? 6.120 -2.212 -11.029 1.00 88.75 335 PHE A CA 1
ATOM 2572 C C . PHE A 1 335 ? 6.017 -2.598 -9.549 1.00 88.75 335 PHE A C 1
ATOM 2574 O O . PHE A 1 335 ? 6.287 -3.738 -9.175 1.00 88.75 335 PHE A O 1
ATOM 2581 N N . ALA A 1 336 ? 5.566 -1.658 -8.713 1.00 86.88 336 ALA A N 1
ATOM 2582 C CA . ALA A 1 336 ? 5.411 -1.861 -7.269 1.00 86.88 336 ALA A CA 1
ATOM 2583 C C . ALA A 1 336 ? 6.693 -2.355 -6.572 1.00 86.88 336 ALA A C 1
ATOM 2585 O O . ALA A 1 336 ? 6.635 -3.147 -5.633 1.00 86.88 336 ALA A O 1
ATOM 2586 N N . CYS A 1 337 ? 7.848 -1.889 -7.042 1.00 86.25 337 CYS A N 1
ATOM 2587 C CA . CYS A 1 337 ? 9.162 -2.185 -6.493 1.00 86.25 337 CYS A CA 1
ATOM 2588 C C . CYS A 1 337 ? 9.798 -0.871 -6.031 1.00 86.25 337 CYS A C 1
ATOM 2590 O O . CYS A 1 337 ? 10.050 0.022 -6.847 1.00 86.25 337 CYS A O 1
ATOM 2592 N N . GLY A 1 338 ? 10.014 -0.737 -4.720 1.00 83.94 338 GLY A N 1
ATOM 2593 C CA . GLY A 1 338 ? 10.762 0.390 -4.166 1.00 83.94 338 GLY A CA 1
ATOM 2594 C C . GLY A 1 338 ? 12.264 0.229 -4.402 1.00 83.94 338 GLY A C 1
ATOM 2595 O O . GLY A 1 338 ? 12.748 -0.877 -4.626 1.00 83.94 338 GLY A O 1
ATOM 2596 N N . GLU A 1 339 ? 13.016 1.322 -4.289 1.00 85.38 339 GLU A N 1
ATOM 2597 C CA . GLU A 1 339 ? 14.464 1.342 -4.545 1.00 85.38 339 GLU A CA 1
ATOM 2598 C C . GLU A 1 339 ? 15.251 0.301 -3.730 1.00 85.38 339 GLU A C 1
ATOM 2600 O O . GLU A 1 339 ? 16.175 -0.333 -4.242 1.00 85.38 339 GLU A O 1
ATOM 2605 N N . ALA A 1 340 ? 14.848 0.083 -2.474 1.00 84.94 340 ALA A N 1
ATOM 2606 C CA . ALA A 1 340 ? 15.463 -0.895 -1.578 1.00 84.94 340 ALA A CA 1
ATOM 2607 C C . ALA A 1 340 ? 15.287 -2.350 -2.054 1.00 84.94 340 ALA A C 1
ATOM 2609 O O . ALA A 1 340 ? 16.128 -3.200 -1.761 1.00 84.94 340 ALA A O 1
ATOM 2610 N N . ASP A 1 341 ? 14.230 -2.632 -2.819 1.00 85.12 341 ASP A N 1
ATOM 2611 C CA . ASP A 1 341 ? 13.898 -3.976 -3.300 1.00 85.12 341 ASP A CA 1
ATOM 2612 C C . ASP A 1 341 ? 14.560 -4.290 -4.656 1.00 85.12 341 ASP A C 1
ATOM 2614 O O . ASP A 1 341 ? 14.632 -5.456 -5.058 1.00 85.12 341 ASP A O 1
ATOM 2618 N N . VAL A 1 342 ? 15.091 -3.274 -5.352 1.00 87.12 342 VAL A N 1
ATOM 2619 C CA . VAL A 1 342 ? 15.705 -3.404 -6.687 1.00 87.12 342 VAL A CA 1
ATOM 2620 C C . VAL A 1 342 ? 16.816 -4.459 -6.733 1.00 87.12 342 VAL A C 1
ATOM 2622 O O . VAL A 1 342 ? 16.761 -5.309 -7.624 1.00 87.12 342 VAL A O 1
ATOM 2625 N N . PRO A 1 343 ? 17.782 -4.519 -5.790 1.00 87.81 343 PRO A N 1
ATOM 2626 C CA . PRO A 1 343 ? 18.823 -5.547 -5.834 1.00 87.81 343 PRO A CA 1
ATOM 2627 C C . PRO A 1 343 ? 18.256 -6.971 -5.791 1.00 87.81 343 PRO A C 1
ATOM 2629 O O . PRO A 1 343 ? 18.767 -7.869 -6.458 1.00 87.81 343 PRO A O 1
ATOM 2632 N N . ALA A 1 344 ? 17.190 -7.194 -5.016 1.00 85.19 344 ALA A N 1
ATOM 2633 C CA . ALA A 1 344 ? 16.534 -8.494 -4.942 1.00 85.19 344 ALA A CA 1
ATOM 2634 C C . ALA A 1 344 ? 15.749 -8.807 -6.224 1.00 85.19 344 ALA A C 1
ATOM 2636 O O . ALA A 1 344 ? 15.773 -9.947 -6.688 1.00 85.19 344 ALA A O 1
ATOM 2637 N N . ALA A 1 345 ? 15.090 -7.810 -6.821 1.00 84.00 345 ALA A N 1
ATOM 2638 C CA . ALA A 1 345 ? 14.401 -7.959 -8.100 1.00 84.00 345 ALA A CA 1
ATOM 2639 C C . ALA A 1 345 ? 15.376 -8.317 -9.234 1.00 84.00 345 ALA A C 1
ATOM 2641 O O . ALA A 1 345 ? 15.140 -9.287 -9.953 1.00 84.00 345 ALA A O 1
ATOM 2642 N N . LEU A 1 346 ? 16.508 -7.612 -9.327 1.00 85.31 346 LEU A N 1
ATOM 2643 C CA . LEU A 1 346 ? 17.546 -7.863 -10.329 1.00 85.31 346 LEU A CA 1
ATOM 2644 C C . LEU A 1 346 ? 18.151 -9.265 -10.191 1.00 85.31 346 LEU A C 1
ATOM 2646 O O . LEU A 1 346 ? 18.227 -9.986 -11.182 1.00 85.31 346 LEU A O 1
ATOM 2650 N N . ARG A 1 347 ? 18.489 -9.710 -8.971 1.00 84.50 347 ARG A N 1
ATOM 2651 C CA . ARG A 1 347 ? 18.990 -11.083 -8.735 1.00 84.50 347 ARG A CA 1
ATOM 2652 C C . ARG A 1 347 ? 18.017 -12.175 -9.181 1.00 84.50 347 ARG A C 1
ATOM 2654 O O . ARG A 1 347 ? 18.449 -13.258 -9.548 1.00 84.50 347 ARG A O 1
ATOM 2661 N N . ASN A 1 348 ? 16.714 -11.909 -9.122 1.00 80.56 348 ASN A N 1
ATOM 2662 C CA . ASN A 1 348 ? 15.698 -12.871 -9.548 1.00 80.56 348 ASN A CA 1
ATOM 2663 C C . ASN A 1 348 ? 15.479 -12.874 -11.069 1.00 80.56 348 ASN A C 1
ATOM 2665 O O . ASN A 1 348 ? 14.973 -13.859 -11.602 1.00 80.56 348 ASN A O 1
ATOM 2669 N N . GLN A 1 349 ? 15.803 -11.776 -11.757 1.00 79.81 349 GLN A N 1
ATOM 2670 C CA . GLN A 1 349 ? 15.589 -11.616 -13.200 1.00 79.81 349 GLN A CA 1
ATOM 2671 C C . GLN A 1 349 ? 16.843 -11.947 -14.025 1.00 79.81 349 GLN A C 1
ATOM 2673 O O . GLN A 1 349 ? 16.727 -12.429 -15.153 1.00 79.81 349 GLN A O 1
ATOM 2678 N N . PHE A 1 350 ? 18.040 -11.734 -13.472 1.00 78.06 350 PHE A N 1
ATOM 2679 C CA . PHE A 1 350 ? 19.311 -12.023 -14.132 1.00 78.06 350 PHE A CA 1
ATOM 2680 C C . PHE A 1 350 ? 19.968 -13.282 -13.559 1.00 78.06 350 PHE A C 1
ATOM 2682 O O . PHE A 1 350 ? 20.067 -13.459 -12.351 1.00 78.06 350 PHE A O 1
ATOM 2689 N N . SER A 1 351 ? 20.461 -14.153 -14.445 1.00 73.19 351 SER A N 1
ATOM 2690 C CA . SER A 1 351 ? 21.206 -15.364 -14.058 1.00 73.19 351 SER A CA 1
ATOM 2691 C C . SER A 1 351 ? 22.629 -15.073 -13.571 1.00 73.19 351 SER A C 1
ATOM 2693 O O . SER A 1 351 ? 23.244 -15.928 -12.943 1.00 73.19 351 SER A O 1
ATOM 2695 N N . LEU A 1 352 ? 23.153 -13.891 -13.896 1.00 74.31 352 LEU A N 1
ATOM 2696 C CA . LEU A 1 352 ? 24.461 -13.399 -13.478 1.00 74.31 352 LEU A CA 1
ATOM 2697 C C . LEU A 1 352 ? 24.269 -12.093 -12.697 1.00 74.31 352 LEU A C 1
ATOM 2699 O O . LEU A 1 352 ? 23.292 -11.380 -12.957 1.00 74.31 352 LEU A O 1
ATOM 2703 N N . PRO A 1 353 ? 25.174 -11.762 -11.762 1.00 77.56 353 PRO A N 1
ATOM 2704 C CA . PRO A 1 353 ? 25.194 -10.453 -11.128 1.00 77.56 353 PRO A CA 1
ATOM 2705 C C . PRO A 1 353 ? 25.180 -9.339 -12.178 1.00 77.56 353 PRO A C 1
ATOM 2707 O O . PRO A 1 353 ? 25.916 -9.381 -13.160 1.00 77.56 353 PRO A O 1
ATOM 2710 N N . VAL A 1 354 ? 24.347 -8.318 -11.966 1.00 79.31 354 VAL A N 1
ATOM 2711 C CA . VAL A 1 354 ? 24.254 -7.174 -12.889 1.00 79.31 354 VAL A CA 1
ATOM 2712 C C . VAL A 1 354 ? 25.594 -6.440 -13.005 1.00 79.31 354 VAL A C 1
ATOM 2714 O O . VAL A 1 354 ? 25.899 -5.921 -14.071 1.00 79.31 354 VAL A O 1
ATOM 2717 N N . THR A 1 355 ? 26.431 -6.491 -11.964 1.00 80.38 355 THR A N 1
ATOM 2718 C CA . THR A 1 355 ? 27.808 -5.966 -11.957 1.00 80.38 355 THR A CA 1
ATOM 2719 C C . THR A 1 355 ? 28.716 -6.589 -13.012 1.00 80.38 355 THR A C 1
ATOM 2721 O O . THR A 1 355 ? 29.679 -5.957 -13.424 1.00 80.38 355 THR A O 1
ATOM 2724 N N . ASP A 1 356 ? 28.414 -7.810 -13.451 1.00 81.81 356 ASP A N 1
ATOM 2725 C CA . ASP A 1 356 ? 29.221 -8.532 -14.439 1.00 81.81 356 ASP A CA 1
ATOM 2726 C C . ASP A 1 356 ? 28.702 -8.286 -15.866 1.00 81.81 356 ASP A C 1
ATOM 2728 O O . ASP A 1 356 ? 29.367 -8.605 -16.848 1.00 81.81 356 ASP A O 1
ATOM 2732 N N . LEU A 1 357 ? 27.484 -7.742 -15.982 1.00 80.75 357 LEU A N 1
ATOM 2733 C CA . LEU A 1 357 ? 26.785 -7.498 -17.243 1.00 80.75 357 LEU A CA 1
ATOM 2734 C C . LEU A 1 357 ? 26.739 -6.012 -17.620 1.00 80.75 357 LEU A C 1
ATOM 2736 O O . LEU A 1 357 ? 26.538 -5.700 -18.795 1.00 80.75 357 LEU A O 1
ATOM 2740 N N . ALA A 1 358 ? 26.875 -5.109 -16.647 1.00 85.31 358 ALA A N 1
ATOM 2741 C CA . ALA A 1 358 ? 26.711 -3.673 -16.818 1.00 85.31 358 ALA A CA 1
ATOM 2742 C C . ALA A 1 358 ? 27.882 -2.884 -16.216 1.00 85.31 358 ALA A C 1
ATOM 2744 O O . ALA A 1 358 ? 28.231 -3.077 -15.054 1.00 85.31 358 ALA A O 1
ATOM 2745 N N . ASP A 1 359 ? 28.412 -1.930 -16.983 1.00 87.12 359 ASP A N 1
ATOM 2746 C CA . ASP A 1 359 ? 29.420 -0.967 -16.523 1.00 87.12 359 ASP A CA 1
ATOM 2747 C C . ASP A 1 359 ? 28.815 0.072 -15.564 1.00 87.12 359 ASP A C 1
ATOM 2749 O O . ASP A 1 359 ? 29.506 0.629 -14.710 1.00 87.12 359 ASP A O 1
ATOM 2753 N N . SER A 1 360 ? 27.515 0.364 -15.700 1.00 87.38 360 SER A N 1
ATOM 2754 C CA . SER A 1 360 ? 26.804 1.262 -14.787 1.00 87.38 360 SER A CA 1
ATOM 2755 C C . SER A 1 360 ? 25.326 0.910 -14.619 1.00 87.38 360 SER A C 1
ATOM 2757 O O . SER A 1 360 ? 24.663 0.439 -15.545 1.00 87.38 360 SER A O 1
ATOM 2759 N N . GLU A 1 361 ? 24.805 1.192 -13.422 1.00 90.81 361 GLU A N 1
ATOM 2760 C CA . GLU A 1 361 ? 23.400 1.046 -13.041 1.00 90.81 361 GLU A CA 1
ATOM 2761 C C . GLU A 1 361 ? 22.885 2.387 -12.500 1.00 90.81 361 GLU A C 1
ATOM 2763 O O . GLU A 1 361 ? 23.402 2.915 -11.518 1.00 90.81 361 GLU A O 1
ATOM 2768 N N . THR A 1 362 ? 21.852 2.942 -13.133 1.00 91.88 362 THR A N 1
ATOM 2769 C CA . THR A 1 362 ? 21.142 4.137 -12.656 1.00 91.88 362 THR A CA 1
ATOM 2770 C C . THR A 1 362 ? 19.722 3.764 -12.252 1.00 91.88 362 THR A C 1
ATOM 2772 O O . THR A 1 362 ? 19.018 3.083 -12.998 1.00 91.88 362 THR A O 1
ATOM 2775 N N . ARG A 1 363 ? 19.278 4.233 -11.082 1.00 92.81 363 ARG A N 1
ATOM 2776 C CA . ARG A 1 363 ? 17.925 3.997 -10.562 1.00 92.81 363 ARG A CA 1
ATOM 2777 C C . ARG A 1 363 ? 17.118 5.287 -10.570 1.00 92.81 363 ARG A C 1
ATOM 2779 O O . ARG A 1 363 ? 17.590 6.325 -10.116 1.00 92.81 363 ARG A O 1
ATOM 2786 N N . CYS A 1 364 ? 15.891 5.205 -11.062 1.00 91.94 364 CYS A N 1
ATOM 2787 C CA . CYS A 1 364 ? 14.902 6.276 -11.032 1.00 91.94 364 CYS A CA 1
ATOM 2788 C C . CYS A 1 364 ? 13.724 5.814 -10.154 1.00 91.94 364 CYS A C 1
ATOM 2790 O O . CYS A 1 364 ? 12.854 5.090 -10.652 1.00 91.94 364 CYS A O 1
ATOM 2792 N N . PRO A 1 365 ? 13.726 6.142 -8.847 1.00 86.88 365 PRO A N 1
ATOM 2793 C CA . PRO A 1 365 ? 12.782 5.587 -7.871 1.00 86.88 365 PRO A CA 1
ATOM 2794 C C . PRO A 1 365 ? 11.462 6.367 -7.753 1.00 86.88 365 PRO A C 1
ATOM 2796 O O . PRO A 1 365 ? 10.539 5.925 -7.069 1.00 86.88 365 PRO A O 1
ATOM 2799 N N . ASP A 1 366 ? 11.368 7.541 -8.378 1.00 85.56 366 ASP A N 1
ATOM 2800 C CA . ASP A 1 366 ? 10.225 8.446 -8.274 1.00 85.56 366 ASP A CA 1
ATOM 2801 C C . ASP A 1 366 ? 9.618 8.770 -9.646 1.00 85.56 366 ASP A C 1
ATOM 2803 O O . ASP A 1 366 ? 10.262 8.684 -10.691 1.00 85.56 366 ASP A O 1
ATOM 2807 N N . ASN A 1 367 ? 8.352 9.191 -9.646 1.00 86.00 367 ASN A N 1
ATOM 2808 C CA . ASN A 1 367 ? 7.622 9.460 -10.883 1.00 86.00 367 ASN A CA 1
ATOM 2809 C C . ASN A 1 367 ? 8.299 10.529 -11.757 1.00 86.00 367 ASN A C 1
ATOM 2811 O O . ASN A 1 367 ? 8.223 10.434 -12.979 1.00 86.00 367 ASN A O 1
ATOM 2815 N N . ALA A 1 368 ? 8.935 11.548 -11.169 1.00 86.19 368 ALA A N 1
ATOM 2816 C CA . ALA A 1 368 ? 9.546 12.624 -11.942 1.00 86.19 368 ALA A CA 1
ATOM 2817 C C . ALA A 1 368 ? 10.826 12.145 -12.639 1.00 86.19 368 ALA A C 1
ATOM 2819 O O . ALA A 1 368 ? 10.988 12.394 -13.836 1.00 86.19 368 ALA A O 1
ATOM 2820 N N . SER A 1 369 ? 11.690 11.406 -11.935 1.00 89.31 369 SER A N 1
ATOM 2821 C CA . SER A 1 369 ? 12.900 10.826 -12.533 1.00 89.31 369 SER A CA 1
ATOM 2822 C C . SER A 1 369 ? 12.575 9.786 -13.606 1.00 89.31 369 SER A C 1
ATOM 2824 O O . SER A 1 369 ? 13.195 9.806 -14.672 1.00 89.31 369 SER A O 1
ATOM 2826 N N . ILE A 1 370 ? 11.550 8.950 -13.396 1.00 90.94 370 IL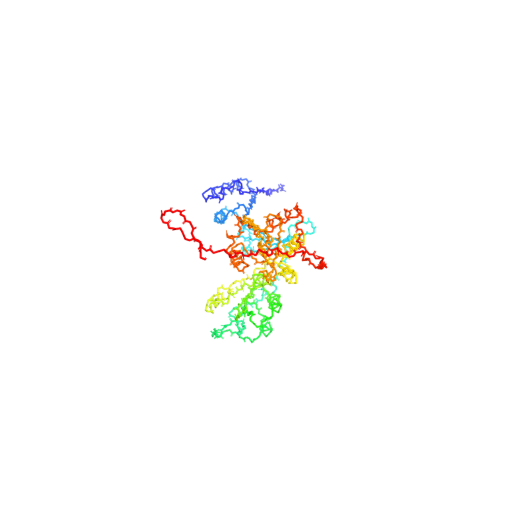E A N 1
ATOM 2827 C CA . ILE A 1 370 ? 11.078 7.995 -14.410 1.00 90.94 370 ILE A CA 1
ATOM 2828 C C . ILE A 1 370 ? 10.624 8.735 -15.668 1.00 90.94 370 ILE A C 1
ATOM 2830 O O . ILE A 1 370 ? 11.092 8.430 -16.761 1.00 90.94 370 ILE A O 1
ATOM 2834 N N . LEU A 1 371 ? 9.750 9.737 -15.534 1.00 90.12 371 LEU A N 1
ATOM 2835 C CA . LEU A 1 371 ? 9.253 10.497 -16.684 1.00 90.12 371 LEU A CA 1
ATOM 2836 C C . LEU A 1 371 ? 10.381 11.224 -17.426 1.00 90.12 371 LEU A C 1
ATOM 2838 O O . LEU A 1 371 ? 10.362 11.272 -18.653 1.00 90.12 371 LEU A O 1
ATOM 2842 N N . GLN A 1 372 ? 11.378 11.747 -16.709 1.00 89.44 372 GLN A N 1
ATOM 2843 C CA . GLN A 1 372 ? 12.543 12.377 -17.326 1.00 89.44 372 GLN A CA 1
ATOM 2844 C C . GLN A 1 372 ? 13.381 11.370 -18.127 1.00 89.44 372 GLN A C 1
ATOM 2846 O O . GLN A 1 372 ? 13.827 11.690 -19.229 1.00 89.44 372 GLN A O 1
ATOM 2851 N N . ALA A 1 373 ? 13.592 10.165 -17.595 1.00 89.25 373 ALA A N 1
ATOM 2852 C CA . ALA A 1 373 ? 14.306 9.100 -18.292 1.00 89.25 373 ALA A CA 1
ATOM 2853 C C . ALA A 1 373 ? 13.557 8.630 -19.549 1.00 89.25 373 ALA A C 1
ATOM 2855 O O . ALA A 1 373 ? 14.181 8.451 -20.593 1.00 89.25 373 ALA A O 1
ATOM 2856 N N . LEU A 1 374 ? 12.225 8.514 -19.486 1.00 91.31 374 LEU A N 1
ATOM 2857 C CA . LEU A 1 374 ? 11.406 8.167 -20.652 1.00 91.31 374 LEU A CA 1
ATOM 2858 C C . LEU A 1 374 ? 11.523 9.203 -21.775 1.00 91.31 374 LEU A C 1
ATOM 2860 O O . LEU A 1 374 ? 11.677 8.823 -22.930 1.00 91.31 374 LEU A O 1
ATOM 2864 N N . THR A 1 375 ? 11.530 10.498 -21.448 1.00 87.88 375 THR A N 1
ATOM 2865 C CA . THR A 1 375 ? 11.737 11.555 -22.452 1.00 87.88 375 THR A CA 1
ATOM 2866 C C . THR A 1 375 ? 13.102 11.427 -23.141 1.00 87.88 375 THR A C 1
ATOM 2868 O O . THR A 1 375 ? 13.224 11.722 -24.325 1.00 87.88 375 THR A O 1
ATOM 2871 N N . ARG A 1 376 ? 14.150 10.974 -22.433 1.00 85.94 376 ARG A N 1
ATOM 2872 C CA . ARG A 1 376 ? 15.464 10.724 -23.057 1.00 85.94 376 ARG A CA 1
ATOM 2873 C C . ARG A 1 376 ? 15.423 9.529 -24.007 1.00 85.94 376 ARG A C 1
ATOM 2875 O O . ARG A 1 376 ? 15.996 9.624 -25.086 1.00 85.94 376 ARG A O 1
ATOM 2882 N N . LEU A 1 377 ? 14.736 8.455 -23.618 1.00 87.00 377 LEU A N 1
ATOM 2883 C CA . LEU A 1 377 ? 14.549 7.261 -24.444 1.00 87.00 377 LEU A CA 1
ATOM 2884 C C . LEU A 1 377 ? 13.792 7.581 -25.745 1.00 87.00 377 LEU A C 1
ATOM 2886 O O . LEU A 1 377 ? 14.196 7.135 -26.811 1.00 87.00 377 LEU A O 1
ATOM 2890 N N . GLU A 1 378 ? 12.728 8.385 -25.669 1.00 82.88 378 GLU A N 1
ATOM 2891 C CA . GLU A 1 378 ? 11.917 8.800 -26.829 1.00 82.88 378 GLU A CA 1
ATOM 2892 C C . GLU A 1 378 ? 12.696 9.681 -27.825 1.00 82.88 378 GLU A C 1
ATOM 2894 O O . GLU A 1 378 ? 12.395 9.681 -29.016 1.00 82.88 378 GLU A O 1
ATOM 2899 N N . ASN A 1 379 ? 13.708 10.415 -27.354 1.00 77.88 379 ASN A N 1
ATOM 2900 C CA . ASN A 1 379 ? 14.548 11.278 -28.189 1.00 77.88 379 ASN A CA 1
ATOM 2901 C C . ASN A 1 379 ? 15.691 10.526 -28.899 1.00 77.88 379 ASN A C 1
ATOM 2903 O O . ASN A 1 379 ? 16.433 11.142 -29.666 1.00 77.88 379 ASN A O 1
ATOM 2907 N N . GLN A 1 380 ? 15.860 9.223 -28.649 1.00 70.00 380 GLN A N 1
ATOM 2908 C CA . GLN A 1 380 ? 16.839 8.397 -29.353 1.00 70.00 380 GLN A CA 1
ATOM 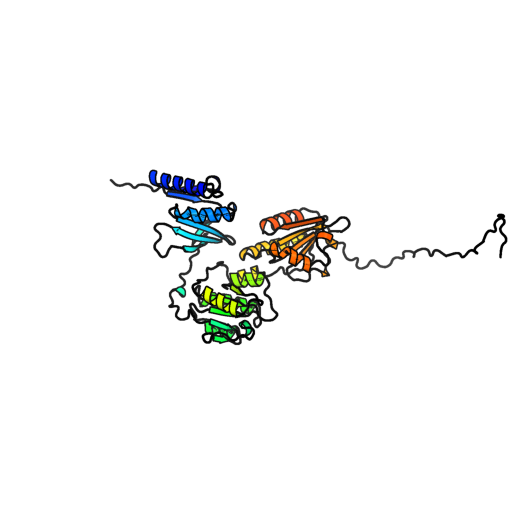2909 C C . GLN A 1 380 ? 16.216 7.697 -30.573 1.00 70.00 380 GLN A C 1
ATOM 2911 O O . GLN A 1 380 ? 15.044 7.320 -30.537 1.00 70.00 380 GLN A O 1
ATOM 2916 N N . PRO A 1 381 ? 16.976 7.500 -31.667 1.00 58.69 381 PRO A N 1
ATOM 2917 C CA . PRO A 1 381 ? 16.483 6.786 -32.841 1.00 58.69 381 PRO A CA 1
ATOM 2918 C C . PRO A 1 381 ? 16.113 5.336 -32.492 1.00 58.69 381 PRO A C 1
ATOM 2920 O O . PRO A 1 381 ? 16.877 4.637 -31.828 1.00 58.69 381 PRO A O 1
ATOM 2923 N N . ASP A 1 382 ? 14.941 4.899 -32.963 1.00 56.34 382 ASP A N 1
ATOM 2924 C CA . ASP A 1 382 ? 14.359 3.580 -32.688 1.00 56.34 382 ASP A CA 1
ATOM 2925 C C . ASP A 1 382 ? 15.302 2.451 -33.153 1.00 56.34 382 ASP A C 1
ATOM 2927 O O . ASP A 1 382 ? 15.515 2.279 -34.361 1.00 56.34 382 ASP A O 1
ATOM 2931 N N . PRO A 1 383 ? 15.881 1.648 -32.243 1.00 57.16 383 PRO A N 1
ATOM 2932 C CA . PRO A 1 383 ? 16.575 0.436 -32.614 1.00 57.16 383 PRO A CA 1
ATOM 2933 C C . PRO A 1 383 ? 15.501 -0.618 -32.856 1.00 57.16 383 PRO A C 1
ATOM 2935 O O . PRO A 1 383 ? 15.109 -1.362 -31.959 1.00 57.16 383 PRO A O 1
ATOM 2938 N N . SER A 1 384 ? 15.003 -0.680 -34.090 1.00 49.78 384 SER A N 1
ATOM 2939 C CA . SER A 1 384 ? 14.164 -1.799 -34.508 1.00 49.78 384 SER A CA 1
ATOM 2940 C C . SER A 1 384 ? 14.884 -3.114 -34.169 1.00 49.78 384 SER A C 1
ATOM 2942 O O . SER A 1 384 ? 16.015 -3.309 -34.632 1.00 49.78 384 SER A O 1
ATOM 2944 N N . PRO A 1 385 ? 14.276 -4.042 -33.403 1.00 47.94 385 PRO A N 1
ATOM 2945 C CA . PRO A 1 385 ? 14.843 -5.373 -33.262 1.00 47.94 385 PRO A CA 1
ATOM 2946 C C . PRO A 1 385 ? 14.905 -6.001 -34.662 1.00 47.94 385 PRO A C 1
ATOM 2948 O O . PRO A 1 385 ? 13.940 -5.867 -35.429 1.00 47.94 385 PRO A O 1
ATOM 2951 N N . PRO A 1 386 ? 16.006 -6.669 -35.054 1.00 42.81 386 PRO A N 1
ATOM 2952 C CA . PRO A 1 386 ? 16.010 -7.389 -36.314 1.00 42.81 386 PRO A CA 1
ATOM 2953 C C . PRO A 1 386 ? 14.877 -8.419 -36.259 1.00 42.81 386 PRO A C 1
ATOM 2955 O O . PRO A 1 386 ? 14.830 -9.256 -35.356 1.00 42.81 386 PRO A O 1
ATOM 2958 N N . ARG A 1 387 ? 13.927 -8.323 -37.201 1.00 37.72 387 ARG A N 1
ATOM 2959 C CA . ARG A 1 387 ? 12.858 -9.318 -37.360 1.00 37.72 387 ARG A CA 1
ATOM 2960 C C . ARG A 1 387 ? 13.488 -10.719 -37.383 1.00 37.72 387 ARG A C 1
ATOM 2962 O O . ARG A 1 387 ? 14.523 -10.880 -38.042 1.00 37.72 387 ARG A O 1
ATOM 2969 N N . PRO A 1 388 ? 12.864 -11.743 -36.772 1.00 39.78 388 PRO A N 1
ATOM 2970 C CA . PRO A 1 388 ? 13.203 -13.113 -37.121 1.00 39.78 388 PRO A CA 1
ATOM 2971 C C . PRO A 1 388 ? 13.003 -13.229 -38.634 1.00 39.78 388 PRO A C 1
ATOM 2973 O O . PRO A 1 388 ? 11.946 -12.867 -39.154 1.00 39.78 388 PRO A O 1
ATOM 2976 N N . ARG A 1 389 ? 14.047 -13.620 -39.368 1.00 36.50 389 ARG A N 1
ATOM 2977 C CA . ARG A 1 389 ? 13.939 -13.849 -40.811 1.00 36.50 389 ARG A CA 1
ATOM 2978 C C . ARG A 1 389 ? 13.041 -15.064 -41.041 1.00 36.50 389 ARG A C 1
ATOM 2980 O O . ARG A 1 389 ? 13.542 -16.179 -41.136 1.00 36.50 389 ARG A O 1
ATOM 2987 N N . ASP A 1 390 ? 11.742 -14.840 -41.186 1.00 36.09 390 ASP A N 1
ATOM 2988 C CA . ASP A 1 390 ? 10.858 -15.815 -41.812 1.00 36.09 390 ASP A CA 1
ATOM 2989 C C . ASP A 1 390 ? 11.074 -15.778 -43.331 1.00 36.09 390 ASP A C 1
ATOM 2991 O O . ASP A 1 390 ? 10.833 -14.773 -44.000 1.00 36.09 390 ASP A O 1
ATOM 2995 N N . GLY A 1 391 ? 11.553 -16.903 -43.868 1.00 43.69 391 GLY A N 1
ATOM 2996 C CA . GLY A 1 391 ? 11.349 -17.282 -45.265 1.00 43.69 391 GLY A CA 1
ATOM 2997 C C . GLY A 1 391 ? 12.238 -16.623 -46.323 1.00 43.69 391 GLY A C 1
ATOM 2998 O O . GLY A 1 391 ? 11.723 -16.106 -47.310 1.00 43.69 391 GLY A O 1
ATOM 2999 N N . ALA A 1 392 ? 13.566 -16.740 -46.221 1.00 30.42 392 ALA A N 1
ATOM 3000 C CA . ALA A 1 392 ? 14.405 -16.693 -47.422 1.00 30.42 392 ALA A CA 1
ATOM 3001 C C . ALA A 1 392 ? 14.511 -18.107 -48.012 1.00 30.42 392 ALA A C 1
ATOM 3003 O O . ALA A 1 392 ? 15.255 -18.959 -47.530 1.00 30.42 392 ALA A O 1
ATOM 3004 N N . ARG A 1 393 ? 13.706 -18.341 -49.052 1.00 31.55 393 ARG A N 1
ATOM 3005 C CA . ARG A 1 393 ? 13.784 -19.469 -49.987 1.00 31.55 393 ARG A CA 1
ATOM 3006 C C . ARG A 1 393 ? 15.253 -19.786 -50.309 1.00 31.55 393 ARG A C 1
ATOM 3008 O O . ARG A 1 393 ? 16.013 -18.885 -50.660 1.00 31.55 393 ARG A O 1
ATOM 3015 N N . ALA A 1 394 ? 15.631 -21.057 -50.190 1.00 34.75 394 ALA A N 1
ATOM 3016 C CA . ALA A 1 394 ? 16.972 -21.543 -50.482 1.00 34.75 394 ALA A CA 1
ATOM 3017 C C . ALA A 1 394 ? 17.387 -21.187 -51.921 1.00 34.75 394 ALA A C 1
ATOM 3019 O O . ALA A 1 394 ? 16.841 -21.722 -52.884 1.00 34.75 394 ALA A O 1
ATOM 3020 N N . ALA A 1 395 ? 18.378 -20.308 -52.050 1.00 33.31 395 ALA A N 1
ATOM 3021 C CA . ALA A 1 395 ? 19.219 -20.199 -53.232 1.00 33.31 395 ALA A CA 1
ATOM 3022 C C . ALA A 1 395 ? 20.637 -20.596 -52.810 1.00 33.31 395 ALA A C 1
ATOM 3024 O O . ALA A 1 395 ? 21.184 -20.080 -51.837 1.00 33.31 395 ALA A O 1
ATOM 3025 N N . SER A 1 396 ? 21.168 -21.597 -53.506 1.00 42.41 396 SER A N 1
ATOM 3026 C CA . SER A 1 396 ? 22.371 -22.357 -53.177 1.00 42.41 396 SER A CA 1
ATOM 3027 C C . SER A 1 396 ? 23.610 -21.491 -52.935 1.00 42.41 396 SER A C 1
ATOM 3029 O O . SER A 1 396 ? 24.007 -20.723 -53.813 1.00 42.41 396 SER A O 1
ATOM 3031 N N . ALA A 1 397 ? 24.299 -21.721 -51.818 1.00 32.88 397 ALA A N 1
ATOM 3032 C CA . ALA A 1 397 ? 25.680 -21.299 -51.621 1.00 32.88 397 ALA A CA 1
ATOM 3033 C C . ALA A 1 397 ? 26.545 -22.524 -51.292 1.00 32.88 397 ALA A C 1
ATOM 3035 O O . ALA A 1 397 ? 26.196 -23.348 -50.448 1.00 32.88 397 ALA A O 1
ATOM 3036 N N . LYS A 1 398 ? 27.642 -22.648 -52.043 1.00 34.41 398 LYS A N 1
ATOM 3037 C CA . LYS A 1 398 ? 28.633 -23.730 -52.032 1.00 34.41 398 LYS A CA 1
ATOM 3038 C C . LYS A 1 398 ? 29.163 -24.010 -50.621 1.00 34.41 398 LYS A C 1
ATOM 3040 O O . LYS A 1 398 ? 29.493 -23.082 -49.888 1.00 34.41 398 LYS A O 1
ATOM 3045 N N . GLY A 1 399 ? 29.274 -25.296 -50.288 1.00 37.22 399 GLY A N 1
ATOM 3046 C CA . GLY A 1 399 ? 29.864 -25.770 -49.038 1.00 37.22 399 GLY A CA 1
ATOM 3047 C C . GLY A 1 399 ? 31.358 -25.432 -48.902 1.00 37.22 399 GLY A C 1
ATOM 3048 O O . GLY A 1 399 ? 32.011 -25.088 -49.893 1.00 37.22 399 GLY A O 1
ATOM 3049 N N . PRO A 1 400 ? 31.906 -25.527 -47.679 1.00 35.88 400 PRO A N 1
ATOM 3050 C CA . PRO A 1 400 ? 33.313 -25.260 -47.414 1.00 35.88 400 PRO A CA 1
ATOM 3051 C C . PRO A 1 400 ? 34.200 -26.319 -48.082 1.00 35.88 400 PRO A C 1
ATOM 3053 O O . PRO A 1 400 ? 33.850 -27.497 -48.151 1.00 35.88 400 PRO A O 1
ATOM 3056 N N . ALA A 1 401 ? 35.360 -25.894 -48.586 1.00 37.69 401 ALA A N 1
ATOM 3057 C CA . ALA A 1 401 ? 36.333 -26.780 -49.210 1.00 37.69 401 ALA A CA 1
ATOM 3058 C C . ALA A 1 401 ? 36.883 -27.791 -48.189 1.00 37.69 401 ALA A C 1
ATOM 3060 O O . ALA A 1 401 ? 37.462 -27.414 -47.171 1.00 37.69 401 ALA A O 1
ATOM 3061 N N . HIS A 1 402 ? 36.726 -29.082 -48.486 1.00 37.97 402 HIS A N 1
ATOM 3062 C CA . HIS A 1 402 ? 37.419 -30.159 -47.787 1.00 37.97 402 HIS A CA 1
ATOM 3063 C C . HIS A 1 402 ? 38.935 -30.005 -47.975 1.00 37.97 402 HIS A C 1
ATOM 3065 O O . HIS A 1 402 ? 39.442 -30.100 -49.091 1.00 37.97 402 HIS A O 1
ATOM 3071 N N . VAL A 1 403 ? 39.669 -29.809 -46.880 1.00 39.12 403 VAL A N 1
ATOM 3072 C CA . VAL A 1 403 ? 41.131 -29.934 -46.874 1.00 39.12 403 VAL A CA 1
ATOM 3073 C C . VAL A 1 403 ? 41.473 -31.424 -46.812 1.00 39.12 403 VAL A C 1
ATOM 3075 O O . VAL A 1 403 ? 41.196 -32.092 -45.817 1.00 39.12 403 VAL A O 1
ATOM 3078 N N . ALA A 1 404 ? 42.055 -31.959 -47.886 1.00 31.81 404 ALA A N 1
ATOM 3079 C CA . ALA A 1 404 ? 42.531 -33.338 -47.936 1.00 31.81 404 ALA A CA 1
ATOM 3080 C C . ALA A 1 404 ? 43.878 -33.464 -47.204 1.00 31.81 404 ALA A C 1
ATOM 3082 O O . ALA A 1 404 ? 44.882 -32.882 -47.618 1.00 31.81 404 ALA A O 1
ATOM 3083 N N . LEU A 1 405 ? 43.909 -34.240 -46.119 1.00 35.34 405 LEU A N 1
ATOM 3084 C CA . LEU A 1 405 ? 45.142 -34.581 -45.409 1.00 35.34 405 LEU A CA 1
ATOM 3085 C C . LEU A 1 405 ? 45.959 -35.585 -46.236 1.00 35.34 405 LEU A C 1
ATOM 3087 O O . LEU A 1 405 ? 45.516 -36.706 -46.486 1.00 35.34 405 LEU A O 1
ATOM 3091 N N . ARG A 1 406 ? 47.172 -35.194 -46.638 1.00 37.66 406 ARG A N 1
ATOM 3092 C CA . ARG A 1 406 ? 48.147 -36.065 -47.312 1.00 37.66 406 ARG A CA 1
ATOM 3093 C C . ARG A 1 406 ? 49.090 -36.671 -46.268 1.00 37.66 406 ARG A C 1
ATOM 3095 O O . ARG A 1 406 ? 49.755 -35.933 -45.548 1.00 37.66 406 ARG A O 1
ATOM 3102 N N . ARG A 1 407 ? 49.172 -38.004 -46.192 1.00 40.31 407 ARG A N 1
ATOM 3103 C CA . ARG A 1 407 ? 50.221 -38.701 -45.424 1.00 40.31 407 ARG A CA 1
ATOM 3104 C C . ARG A 1 407 ? 51.504 -38.761 -46.256 1.00 40.31 407 ARG A C 1
ATOM 3106 O O . ARG A 1 407 ? 51.465 -39.205 -47.398 1.00 40.31 407 ARG A O 1
ATOM 3113 N N . LEU A 1 408 ? 52.617 -38.336 -45.666 1.00 36.28 408 LEU A N 1
ATOM 3114 C CA . LEU A 1 408 ? 53.979 -38.516 -46.179 1.00 36.28 408 LEU A CA 1
ATOM 3115 C C . LEU A 1 408 ? 54.764 -39.385 -45.181 1.00 36.28 408 LEU A C 1
ATOM 3117 O O . LEU A 1 408 ? 54.522 -39.261 -43.976 1.00 36.28 408 LEU A O 1
ATOM 3121 N N . PRO A 1 409 ? 55.670 -40.265 -45.643 1.00 37.62 409 PRO A N 1
ATOM 3122 C CA . PRO A 1 409 ? 56.457 -41.108 -44.754 1.00 37.62 409 PRO A CA 1
ATOM 3123 C C . PRO A 1 409 ? 57.498 -40.282 -43.984 1.00 37.62 409 PRO A C 1
ATOM 3125 O O . PRO A 1 409 ? 58.102 -39.345 -44.508 1.00 37.62 409 PRO A O 1
ATOM 3128 N N . LEU A 1 410 ? 57.684 -40.632 -42.710 1.00 37.31 410 LEU A N 1
ATOM 3129 C CA . LEU A 1 410 ? 58.674 -40.031 -41.819 1.00 37.31 410 LEU A CA 1
ATOM 3130 C C . LEU A 1 410 ? 60.083 -40.484 -42.220 1.00 37.31 410 LEU A C 1
ATOM 3132 O O . LEU A 1 410 ? 60.425 -41.650 -42.042 1.00 37.31 410 LEU A O 1
ATOM 3136 N N . ARG A 1 411 ? 60.928 -39.555 -42.683 1.00 40.34 411 ARG A N 1
ATOM 3137 C CA . ARG A 1 411 ? 62.369 -39.801 -42.831 1.00 40.34 411 ARG A CA 1
ATOM 3138 C C . ARG A 1 411 ? 63.099 -39.460 -41.534 1.00 40.34 411 ARG A C 1
ATOM 3140 O O . ARG A 1 411 ? 63.014 -38.336 -41.041 1.00 40.34 411 ARG A O 1
ATOM 3147 N N . ARG A 1 412 ? 63.838 -40.428 -40.992 1.00 47.19 412 ARG A N 1
ATOM 3148 C CA . ARG A 1 412 ? 64.761 -40.238 -39.866 1.00 47.19 412 ARG A CA 1
ATOM 3149 C C . ARG A 1 412 ? 66.164 -40.008 -40.437 1.00 47.19 412 ARG A C 1
ATOM 3151 O O . ARG A 1 412 ? 66.587 -40.767 -41.299 1.00 47.19 412 ARG A O 1
ATOM 3158 N N . ARG A 1 413 ? 66.866 -38.965 -39.986 1.00 42.41 413 ARG A N 1
ATOM 3159 C CA . ARG A 1 413 ? 68.272 -38.718 -40.348 1.00 42.41 413 ARG A CA 1
ATOM 3160 C C . ARG A 1 413 ? 69.211 -39.408 -39.361 1.00 42.41 413 ARG A C 1
ATOM 3162 O O . ARG A 1 413 ? 68.994 -39.341 -38.152 1.00 42.41 413 ARG A O 1
ATOM 3169 N N . ASP A 1 414 ? 70.237 -40.036 -39.911 1.00 51.56 414 ASP A N 1
ATOM 3170 C CA . ASP A 1 414 ? 71.444 -40.497 -39.230 1.00 51.56 414 ASP A CA 1
ATOM 3171 C C . ASP A 1 414 ? 72.455 -39.328 -39.083 1.00 51.56 414 ASP A C 1
ATOM 3173 O O . ASP A 1 414 ? 72.282 -38.267 -39.695 1.00 51.56 414 ASP A O 1
ATOM 3177 N N . LYS A 1 415 ? 73.461 -39.493 -38.210 1.00 51.69 415 LYS A N 1
ATOM 3178 C CA . LYS A 1 415 ? 74.432 -38.464 -37.808 1.00 51.69 415 LYS A CA 1
ATOM 3179 C C . LYS A 1 415 ? 75.380 -37.964 -38.909 1.00 51.69 415 LYS A C 1
ATOM 3181 O O . LYS A 1 415 ? 75.955 -36.904 -38.682 1.00 51.69 415 LYS A O 1
ATOM 3186 N N . ASP A 1 416 ? 75.454 -38.596 -40.079 1.00 57.09 416 ASP A N 1
ATOM 3187 C CA . ASP A 1 416 ? 76.301 -38.127 -41.192 1.00 57.09 416 ASP A CA 1
ATOM 3188 C C . ASP A 1 416 ? 75.517 -37.532 -42.382 1.00 57.09 416 ASP A C 1
ATOM 3190 O O . ASP A 1 416 ? 76.078 -37.201 -43.424 1.00 57.09 416 ASP A O 1
ATOM 3194 N N . GLY A 1 417 ? 74.217 -37.268 -42.209 1.00 54.50 417 GLY A N 1
ATOM 3195 C CA . GLY A 1 417 ? 73.500 -36.284 -43.031 1.00 54.50 417 GLY A CA 1
ATOM 3196 C C . GLY A 1 417 ? 72.979 -36.734 -44.402 1.00 54.50 417 GLY A C 1
ATOM 3197 O O . GLY A 1 417 ? 72.360 -35.910 -45.078 1.00 54.50 417 GLY A O 1
ATOM 3198 N N . GLU A 1 418 ? 73.105 -38.004 -44.793 1.00 45.34 418 GLU A N 1
ATOM 3199 C CA . GLU A 1 418 ? 72.432 -38.538 -45.989 1.00 45.34 418 GLU A CA 1
ATOM 3200 C C . GLU A 1 418 ? 71.144 -39.316 -45.665 1.00 45.34 418 GLU A C 1
ATOM 3202 O O . GLU A 1 418 ? 70.974 -39.902 -44.597 1.00 45.34 418 GLU A O 1
ATOM 3207 N N . THR A 1 419 ? 70.182 -39.265 -46.593 1.00 40.94 419 THR A N 1
ATOM 3208 C CA . THR A 1 419 ? 68.822 -39.813 -46.427 1.00 40.94 419 THR A CA 1
ATOM 3209 C C . THR A 1 419 ? 68.641 -41.030 -47.329 1.00 40.94 419 THR A C 1
ATOM 3211 O O . THR A 1 419 ? 68.740 -40.882 -48.543 1.00 40.94 419 THR A O 1
ATOM 3214 N N . ILE A 1 420 ? 68.313 -42.192 -46.755 1.00 45.56 420 ILE A N 1
ATOM 3215 C CA . ILE A 1 420 ? 67.927 -43.416 -47.482 1.00 45.56 420 ILE A CA 1
ATOM 3216 C C . ILE A 1 420 ? 66.432 -43.679 -47.227 1.00 45.56 420 ILE A C 1
ATOM 3218 O O . ILE A 1 420 ? 65.965 -43.526 -46.097 1.00 45.56 420 ILE A O 1
ATOM 3222 N N . ASP A 1 421 ? 65.681 -44.017 -48.277 1.00 40.94 421 ASP A N 1
ATOM 3223 C CA . ASP A 1 421 ? 64.239 -44.305 -48.230 1.00 40.94 421 ASP A CA 1
ATOM 3224 C C . ASP A 1 421 ? 63.937 -45.745 -47.781 1.00 40.94 421 ASP A C 1
ATOM 3226 O O . ASP A 1 421 ? 64.609 -46.678 -48.222 1.00 40.94 421 ASP A O 1
ATOM 3230 N N . VAL A 1 422 ? 62.884 -45.917 -46.966 1.00 46.84 422 VAL A N 1
ATOM 3231 C CA . VAL A 1 422 ? 62.142 -47.184 -46.797 1.00 46.84 422 VAL A CA 1
ATOM 3232 C C . VAL A 1 422 ? 60.690 -46.962 -47.183 1.00 46.84 422 VAL A C 1
ATOM 3234 O O . VAL A 1 422 ? 60.104 -45.975 -46.676 1.00 46.84 422 VAL A O 1
#

Foldseek 3Di:
DDDDPPQAEAEAAQVVVVFPLVDLVRNLVVLLVVLVVCVVVVHHYHYHHDPVPDDPSSVVSCVVSCVSDQWDWDWADLFDQKIKIFTCHHHPDPPVNHGDIFMWGADPVRDTDTPDPPPFPLQPDDQPQLVEEEEEPQLQVPDDDDPRYHYDPDLVVSLVVLLAHAQYEYEAEPPHDDLVRLLCSLLNSCVRHHFNYAYEYEYGDPDDDALLSQLLSVQSHHPYYHYNPDHNVNVVVVSVVCSVPGHDHSDDDDSVLSVQLSDAQPDWFEDFLVVLLVRVLVNQNSVRRRPQWKKKKKFFFDPPDFQVNQRDRVLTPDGRWYWYHDRGIIIIIGTSAAPVCVLVVCVSRDPDRSVVTGPDMDMDGHSVSSNVVSVVSVPGPTPDDPPPDDDDDDDDDDDDDDDDDDDDDDWDDDPVGDTDDD

Organism: Chromobacterium violaceum (NCBI:txid536)